Protein AF-0000000078653654 (afdb_homodimer)

Sequence (516 aa):
MSTTISSKPAVDALLERRSIRKFKSEAIDSDTVDALESAAQHAASSQFLNDWSVIRVTDPELKSKLARIGHQEYIATAPLLYVFILDEHRNAMIAQAKGVDVSPERFALRYGYRFSQAQNDAVLALHAMETAANSMGLGCVILGSILNDIPELIAALKLPEYTFPVLGLAIGKPDQEPASKPRMPRSMQFFDNAYPTDDTPIKGLKAFDEEVHQYYDLRNTSRPVDAFSDQIASIAEDESALDRGLCDAQAQGFDLSRMSTTISSKPAVDALLERRSIRKFKSEAIDSDTVDALESAAQHAASSQFLNDWSVIRVTDPELKSKLARIGHQEYIATAPLLYVFILDEHRNAMIAQAKGVDVSPERFALRYGYRFSQAQNDAVLALHAMETAANSMGLGCVILGSILNDIPELIAALKLPEYTFPVLGLAIGKPDQEPASKPRMPRSMQFFDNAYPTDDTPIKGLKAFDEEVHQYYDLRNTSRPVDAFSDQIASIAEDESALDRGLCDAQAQGFDLSR

Structure (mmCIF, N/CA/C/O backbone):
data_AF-0000000078653654-model_v1
#
loop_
_entity.id
_entity.type
_entity.pdbx_description
1 polymer 'Chromate reductase/NADPH-dependent FMN reductase/Oxygen-insensitive NADPH nitroreductase'
#
loop_
_atom_site.group_PDB
_atom_site.id
_atom_site.type_symbol
_atom_site.label_atom_id
_atom_site.label_alt_id
_atom_site.label_comp_id
_atom_site.label_asym_id
_atom_site.label_entity_id
_atom_site.label_seq_id
_atom_site.pdbx_PDB_ins_code
_atom_site.Cartn_x
_atom_site.Cartn_y
_atom_site.Cartn_z
_atom_site.occupancy
_atom_site.B_iso_or_equiv
_atom_site.auth_seq_id
_atom_site.auth_comp_id
_atom_site.auth_asym_id
_atom_site.auth_atom_id
_atom_site.pdbx_PDB_model_num
ATOM 1 N N . MET A 1 1 ? -3.105 -8.43 -31.984 1 30 1 MET A N 1
ATOM 2 C CA . MET A 1 1 ? -2.979 -6.98 -32.031 1 30 1 MET A CA 1
ATOM 3 C C . MET A 1 1 ? -2.955 -6.391 -30.625 1 30 1 MET A C 1
ATOM 5 O O . MET A 1 1 ? -3.852 -6.652 -29.828 1 30 1 MET A O 1
ATOM 9 N N . SER A 1 2 ? -1.917 -6.168 -29.906 1 43.44 2 SER A N 1
ATOM 10 C CA . SER A 1 2 ? -1.838 -5.797 -28.5 1 43.44 2 SER A CA 1
ATOM 11 C C . SER A 1 2 ? -2.818 -4.676 -28.172 1 43.44 2 SER A C 1
ATOM 13 O O . SER A 1 2 ? -2.695 -3.562 -28.672 1 43.44 2 SER A O 1
ATOM 15 N N . THR A 1 3 ? -4.09 -4.84 -28.25 1 50.31 3 THR A N 1
ATOM 16 C CA . THR A 1 3 ? -5.156 -3.848 -28.141 1 50.31 3 THR A CA 1
ATOM 17 C C . THR A 1 3 ? -4.844 -2.824 -27.062 1 50.31 3 THR A C 1
ATOM 19 O O . THR A 1 3 ? -4.652 -3.186 -25.891 1 50.31 3 THR A O 1
ATOM 22 N N . THR A 1 4 ? -4.176 -1.731 -27.453 1 66.5 4 THR A N 1
ATOM 23 C CA . THR A 1 4 ? -3.783 -0.588 -26.625 1 66.5 4 THR A CA 1
ATOM 24 C C . THR A 1 4 ? -4.98 -0.037 -25.859 1 66.5 4 THR A C 1
ATOM 26 O O . THR A 1 4 ? -6.008 0.297 -26.453 1 66.5 4 THR A O 1
ATOM 29 N N . ILE A 1 5 ? -5.156 -0.4 -24.578 1 86.19 5 ILE A N 1
ATOM 30 C CA . ILE A 1 5 ? -6.195 0.148 -23.719 1 86.19 5 ILE A CA 1
ATOM 31 C C . ILE A 1 5 ? -6.023 1.661 -23.594 1 86.19 5 ILE A C 1
ATOM 33 O O . ILE A 1 5 ? -4.926 2.148 -23.312 1 86.19 5 ILE A O 1
ATOM 37 N N . SER A 1 6 ? -7.043 2.379 -24.094 1 91.94 6 SER A N 1
ATOM 38 C CA . SER A 1 6 ? -7.008 3.828 -23.938 1 91.94 6 SER A CA 1
ATOM 39 C C . SER A 1 6 ? -7.09 4.234 -22.469 1 91.94 6 SER A C 1
ATOM 41 O O . SER A 1 6 ? -7.977 3.775 -21.734 1 91.94 6 SER A O 1
ATOM 43 N N . SER A 1 7 ? -6.141 5.027 -21.984 1 96.81 7 SER A N 1
ATOM 44 C CA . SER A 1 7 ? -6.129 5.531 -20.609 1 96.81 7 SER A CA 1
ATOM 45 C C . SER A 1 7 ? -5.574 6.949 -20.547 1 96.81 7 SER A C 1
ATOM 47 O O . SER A 1 7 ? -4.828 7.371 -21.438 1 96.81 7 SER A O 1
ATOM 49 N N . LYS A 1 8 ? -6 7.73 -19.594 1 96.94 8 LYS A N 1
ATOM 50 C CA . LYS A 1 8 ? -5.535 9.094 -19.344 1 96.94 8 LYS A CA 1
ATOM 51 C C . LYS A 1 8 ? -4.07 9.102 -18.906 1 96.94 8 LYS A C 1
ATOM 53 O O . LYS A 1 8 ? -3.555 8.094 -18.422 1 96.94 8 LYS A O 1
ATOM 58 N N . PRO A 1 9 ? -3.441 10.297 -19.188 1 98.25 9 PRO A N 1
ATOM 59 C CA . PRO A 1 9 ? -2.113 10.438 -18.578 1 98.25 9 PRO A CA 1
ATOM 60 C C . PRO A 1 9 ? -2.109 10.148 -17.078 1 98.25 9 PRO A C 1
ATOM 62 O O . PRO A 1 9 ? -3.037 10.547 -16.375 1 98.25 9 PRO A O 1
ATOM 65 N N . ALA A 1 10 ? -1.06 9.469 -16.609 1 98.56 10 ALA A N 1
ATOM 66 C CA . ALA A 1 10 ? -1.041 8.922 -15.258 1 98.56 10 ALA A CA 1
ATOM 67 C C . ALA A 1 10 ? -1.166 10.039 -14.219 1 98.56 10 ALA A C 1
ATOM 69 O O . ALA A 1 10 ? -1.92 9.906 -13.25 1 98.56 10 ALA A O 1
ATOM 70 N N . VAL A 1 11 ? -0.436 11.156 -14.367 1 98.56 11 VAL A N 1
ATOM 71 C CA . VAL A 1 11 ? -0.448 12.219 -13.367 1 98.56 11 VAL A CA 1
ATOM 72 C C . VAL A 1 11 ? -1.853 12.805 -13.258 1 98.56 11 VAL A C 1
ATOM 74 O O . VAL A 1 11 ? -2.346 13.047 -12.148 1 98.56 11 VAL A O 1
ATOM 77 N N . ASP A 1 12 ? -2.52 12.984 -14.391 1 98 12 ASP A N 1
ATOM 78 C CA . ASP A 1 12 ? -3.893 13.484 -14.375 1 98 12 ASP A CA 1
ATOM 79 C C . ASP A 1 12 ? -4.812 12.516 -13.625 1 98 12 ASP A C 1
ATOM 81 O O . ASP A 1 12 ? -5.625 12.938 -12.805 1 98 12 ASP A O 1
ATOM 85 N N . ALA A 1 13 ? -4.691 11.219 -13.961 1 98.25 13 ALA A N 1
ATOM 86 C CA . ALA A 1 13 ? -5.523 10.203 -13.312 1 98.25 13 ALA A CA 1
ATOM 87 C C . ALA A 1 13 ? -5.324 10.219 -11.797 1 98.25 13 ALA A C 1
ATOM 89 O O . ALA A 1 13 ? -6.289 10.109 -11.039 1 98.25 13 ALA A O 1
ATOM 90 N N . LEU A 1 14 ? -4.113 10.359 -11.297 1 98.5 14 LEU A N 1
ATOM 91 C CA . LEU A 1 14 ? -3.773 10.352 -9.875 1 98.5 14 LEU A CA 1
ATOM 92 C C . LEU A 1 14 ? -4.328 11.586 -9.18 1 98.5 14 LEU A C 1
ATOM 94 O O . LEU A 1 14 ? -4.812 11.5 -8.047 1 98.5 14 LEU A O 1
ATOM 98 N N . LEU A 1 15 ? -4.277 12.734 -9.836 1 97.75 15 LEU A N 1
ATOM 99 C CA . LEU A 1 15 ? -4.676 13.992 -9.203 1 97.75 15 LEU A CA 1
ATOM 100 C C . LEU A 1 15 ? -6.191 14.133 -9.195 1 97.75 15 LEU A C 1
ATOM 102 O O . LEU A 1 15 ? -6.75 14.805 -8.32 1 97.75 15 LEU A O 1
ATOM 106 N N . GLU A 1 16 ? -6.875 13.484 -10.094 1 96.81 16 GLU A N 1
ATOM 107 C CA . GLU A 1 16 ? -8.312 13.672 -10.258 1 96.81 16 GLU A CA 1
ATOM 108 C C . GLU A 1 16 ? -9.102 12.586 -9.531 1 96.81 16 GLU A C 1
ATOM 110 O O . GLU A 1 16 ? -10.328 12.68 -9.398 1 96.81 16 GLU A O 1
ATOM 115 N N . ARG A 1 17 ? -8.422 11.578 -9.062 1 96.38 17 ARG A N 1
ATOM 116 C CA . ARG A 1 17 ? -9.133 10.438 -8.484 1 96.38 17 ARG A CA 1
ATOM 117 C C . ARG A 1 17 ? -9.922 10.844 -7.25 1 96.38 17 ARG A C 1
ATOM 119 O O . ARG A 1 17 ? -9.492 11.727 -6.496 1 96.38 17 ARG A O 1
ATOM 126 N N . ARG A 1 18 ? -11.047 10.312 -7.07 1 96.44 18 ARG A N 1
ATOM 127 C CA . ARG A 1 18 ? -11.922 10.406 -5.906 1 96.44 18 ARG A CA 1
ATOM 128 C C . ARG A 1 18 ? -12.602 9.07 -5.625 1 96.44 18 ARG A C 1
ATOM 130 O O . ARG A 1 18 ? -12.734 8.234 -6.52 1 96.44 18 ARG A O 1
ATOM 137 N N . SER A 1 19 ? -13.008 8.891 -4.398 1 97.5 19 SER A N 1
ATOM 138 C CA . SER A 1 19 ? -13.766 7.68 -4.074 1 97.5 19 SER A CA 1
ATOM 139 C C . SER A 1 19 ? -15.172 7.738 -4.648 1 97.5 19 SER A C 1
ATOM 141 O O . SER A 1 19 ? -15.875 8.742 -4.496 1 97.5 19 SER A O 1
ATOM 143 N N . ILE A 1 20 ? -15.539 6.73 -5.414 1 98.06 20 ILE A N 1
ATOM 144 C CA . ILE A 1 20 ? -16.875 6.586 -5.996 1 98.06 20 ILE A CA 1
ATOM 145 C C . ILE A 1 20 ? -17.609 5.445 -5.309 1 98.06 20 ILE A C 1
ATOM 147 O O . ILE A 1 20 ? -17.141 4.305 -5.293 1 98.06 20 ILE A O 1
ATOM 151 N N . ARG A 1 21 ? -18.828 5.742 -4.77 1 97.5 21 ARG A N 1
ATOM 152 C CA . ARG A 1 21 ? -19.547 4.75 -3.979 1 97.5 21 ARG A CA 1
ATOM 153 C C . ARG A 1 21 ? -20.906 4.445 -4.586 1 97.5 21 ARG A C 1
ATOM 155 O O . ARG A 1 21 ? -21.766 3.84 -3.934 1 97.5 21 ARG A O 1
ATOM 162 N N . LYS A 1 22 ? -21.141 4.949 -5.719 1 97.88 22 LYS A N 1
ATOM 163 C CA . LYS A 1 22 ? -22.312 4.641 -6.52 1 97.88 22 LYS A CA 1
ATOM 164 C C . LYS A 1 22 ? -21.938 4.367 -7.973 1 97.88 22 LYS A C 1
ATOM 166 O O . LYS A 1 22 ? -21.297 5.199 -8.617 1 97.88 22 LYS A O 1
ATOM 171 N N . PHE A 1 23 ? -22.406 3.281 -8.523 1 98.12 23 PHE A N 1
ATOM 172 C CA . PHE A 1 23 ? -21.984 2.832 -9.844 1 98.12 23 PHE A CA 1
ATOM 173 C C . PHE A 1 23 ? -23.188 2.598 -10.75 1 98.12 23 PHE A C 1
ATOM 175 O O . PHE A 1 23 ? -24.266 2.221 -10.273 1 98.12 23 PHE A O 1
ATOM 182 N N . LYS A 1 24 ? -22.922 2.869 -12.016 1 98.12 24 LYS A N 1
ATOM 183 C CA . LYS A 1 24 ? -23.875 2.359 -13 1 98.12 24 LYS A CA 1
ATOM 184 C C . LYS A 1 24 ? -23.875 0.834 -13.031 1 98.12 24 LYS A C 1
ATOM 186 O O . LYS A 1 24 ? -22.891 0.202 -12.633 1 98.12 24 LYS A O 1
ATOM 191 N N . SER A 1 25 ? -24.938 0.243 -13.57 1 95.81 25 SER A N 1
ATOM 192 C CA . SER A 1 25 ? -25.094 -1.209 -13.562 1 95.81 25 SER A CA 1
ATOM 193 C C . SER A 1 25 ? -24.359 -1.846 -14.734 1 95.81 25 SER A C 1
ATOM 195 O O . SER A 1 25 ? -24.203 -3.066 -14.789 1 95.81 25 SER A O 1
ATOM 197 N N . GLU A 1 26 ? -23.828 -1.077 -15.602 1 96.44 26 GLU A N 1
ATOM 198 C CA . GLU A 1 26 ? -23.172 -1.567 -16.812 1 96.44 26 GLU A CA 1
ATOM 199 C C . GLU A 1 26 ? -21.969 -2.453 -16.453 1 96.44 26 GLU A C 1
ATOM 201 O O . GLU A 1 26 ? -21.156 -2.09 -15.609 1 96.44 26 GLU A O 1
ATOM 206 N N . ALA A 1 27 ? -21.938 -3.615 -17.109 1 96.62 27 ALA A N 1
ATOM 207 C CA . ALA A 1 27 ? -20.812 -4.531 -16.891 1 96.62 27 ALA A CA 1
ATOM 208 C C . ALA A 1 27 ? -19.516 -3.967 -17.469 1 96.62 27 ALA A C 1
ATOM 210 O O . ALA A 1 27 ? -19.547 -3.184 -18.422 1 96.62 27 ALA A O 1
ATOM 211 N N . ILE A 1 28 ? -18.469 -4.352 -16.891 1 98.06 28 ILE A N 1
ATOM 212 C CA . ILE A 1 28 ? -17.156 -3.98 -17.406 1 98.06 28 ILE A CA 1
ATOM 213 C C . ILE A 1 28 ? -16.672 -5.043 -18.406 1 98.06 28 ILE A C 1
ATOM 215 O O . ILE A 1 28 ? -16.719 -6.238 -18.109 1 98.06 28 ILE A O 1
ATOM 219 N N . ASP A 1 29 ? -16.188 -4.691 -19.516 1 97 29 ASP A N 1
ATOM 220 C CA . ASP A 1 29 ? -15.812 -5.633 -20.578 1 97 29 ASP A CA 1
ATOM 221 C C . ASP A 1 29 ? -14.531 -6.379 -20.219 1 97 29 ASP A C 1
ATOM 223 O O . ASP A 1 29 ? -13.734 -5.906 -19.406 1 97 29 ASP A O 1
ATOM 227 N N . SER A 1 30 ? -14.312 -7.48 -20.906 1 97.12 30 SER A N 1
ATOM 228 C CA . SER A 1 30 ? -13.234 -8.398 -20.562 1 97.12 30 SER A CA 1
ATOM 229 C C . SER A 1 30 ? -11.867 -7.77 -20.812 1 97.12 30 SER A C 1
ATOM 231 O O . SER A 1 30 ? -10.914 -8.023 -20.062 1 97.12 30 SER A O 1
ATOM 233 N N . ASP A 1 31 ? -11.727 -6.988 -21.844 1 97.5 31 ASP A N 1
ATOM 234 C CA . ASP A 1 31 ? -10.453 -6.34 -22.125 1 97.5 31 ASP A CA 1
ATOM 235 C C . ASP A 1 31 ? -10.055 -5.395 -21 1 97.5 31 ASP A C 1
ATOM 237 O O . ASP A 1 31 ? -8.883 -5.336 -20.625 1 97.5 31 ASP A O 1
ATOM 241 N N . THR A 1 32 ? -11.047 -4.633 -20.516 1 98.31 32 THR A N 1
ATOM 242 C CA . THR A 1 32 ? -10.812 -3.732 -19.406 1 98.31 32 THR A CA 1
ATOM 243 C C . THR A 1 32 ? -10.414 -4.516 -18.156 1 98.31 32 THR A C 1
ATOM 245 O O . THR A 1 32 ? -9.445 -4.164 -17.469 1 98.31 32 THR A O 1
ATOM 248 N N . VAL A 1 33 ? -11.086 -5.594 -17.891 1 98.5 33 VAL A N 1
ATOM 249 C CA . VAL A 1 33 ? -10.781 -6.43 -16.734 1 98.5 33 VAL A CA 1
ATOM 250 C C . VAL A 1 33 ? -9.352 -6.965 -16.844 1 98.5 33 VAL A C 1
ATOM 252 O O . VAL A 1 33 ? -8.594 -6.945 -15.875 1 98.5 33 VAL A O 1
ATOM 255 N N . ASP A 1 34 ? -9.008 -7.402 -18.016 1 98.12 34 ASP A N 1
ATOM 256 C CA . ASP A 1 34 ? -7.656 -7.914 -18.25 1 98.12 34 ASP A CA 1
ATOM 257 C C . ASP A 1 34 ? -6.605 -6.836 -17.984 1 98.12 34 ASP A C 1
ATOM 259 O O . ASP A 1 34 ? -5.57 -7.113 -17.375 1 98.12 34 ASP A O 1
ATOM 263 N N . ALA A 1 35 ? -6.859 -5.633 -18.422 1 98.31 35 ALA A N 1
ATOM 264 C CA . ALA A 1 35 ? -5.934 -4.527 -18.203 1 98.31 35 ALA A CA 1
ATOM 265 C C . ALA A 1 35 ? -5.793 -4.215 -16.719 1 98.31 35 ALA A C 1
ATOM 267 O O . ALA A 1 35 ? -4.688 -3.961 -16.234 1 98.31 35 ALA A O 1
ATOM 268 N N . LEU A 1 36 ? -6.914 -4.25 -16 1 98.81 36 LEU A N 1
ATOM 269 C CA . LEU A 1 36 ? -6.914 -3.99 -14.562 1 98.81 36 LEU A CA 1
ATOM 270 C C . LEU A 1 36 ? -6.066 -5.02 -13.828 1 98.81 36 LEU A C 1
ATOM 272 O O . LEU A 1 36 ? -5.211 -4.66 -13.016 1 98.81 36 LEU A O 1
ATOM 276 N N . GLU A 1 37 ? -6.305 -6.242 -14.109 1 98.81 37 GLU A N 1
ATOM 277 C CA . GLU A 1 37 ? -5.609 -7.316 -13.406 1 98.81 37 GLU A CA 1
ATOM 278 C C . GLU A 1 37 ? -4.133 -7.359 -13.797 1 98.81 37 GLU A C 1
ATOM 280 O O . GLU A 1 37 ? -3.273 -7.625 -12.953 1 98.81 37 GLU A O 1
ATOM 285 N N . SER A 1 38 ? -3.834 -7.074 -15.078 1 98.38 38 SER A N 1
ATOM 286 C CA . SER A 1 38 ? -2.443 -6.988 -15.516 1 98.38 38 SER A CA 1
ATOM 287 C C . SER A 1 38 ? -1.708 -5.859 -14.797 1 98.38 38 SER A C 1
ATOM 289 O O . SER A 1 38 ? -0.543 -6.012 -14.422 1 98.38 38 SER A O 1
ATOM 291 N N . ALA A 1 39 ? -2.365 -4.734 -14.609 1 98.69 39 ALA A N 1
ATOM 292 C CA . ALA A 1 39 ? -1.761 -3.623 -13.883 1 98.69 39 ALA A CA 1
ATOM 293 C C . ALA A 1 39 ? -1.378 -4.039 -12.461 1 98.69 39 ALA A C 1
ATOM 295 O O . ALA A 1 39 ? -0.271 -3.752 -12 1 98.69 39 ALA A O 1
ATOM 296 N N . ALA A 1 40 ? -2.242 -4.742 -11.781 1 98.88 40 ALA A N 1
ATOM 297 C CA . ALA A 1 40 ? -1.956 -5.234 -10.438 1 98.88 40 ALA A CA 1
ATOM 298 C C . ALA A 1 40 ? -0.737 -6.152 -10.438 1 98.88 40 ALA A C 1
ATOM 300 O O . ALA A 1 40 ? 0.145 -6.023 -9.586 1 98.88 40 ALA A O 1
ATOM 301 N N . GLN A 1 41 ? -0.621 -7.004 -11.414 1 98.5 41 GLN A N 1
ATOM 302 C CA . GLN A 1 41 ? 0.437 -8.008 -11.469 1 98.5 41 GLN A CA 1
ATOM 303 C C . GLN A 1 41 ? 1.79 -7.363 -11.758 1 98.5 41 GLN A C 1
ATOM 305 O O . GLN A 1 41 ? 2.836 -7.984 -11.547 1 98.5 41 GLN A O 1
ATOM 310 N N . HIS A 1 42 ? 1.789 -6.164 -12.25 1 98.31 42 HIS A N 1
ATOM 311 C CA . HIS A 1 42 ? 3.039 -5.52 -12.633 1 98.31 42 HIS A CA 1
ATOM 312 C C . HIS A 1 42 ? 3.564 -4.617 -11.523 1 98.31 42 HIS A C 1
ATOM 314 O O . HIS A 1 42 ? 4.633 -4.02 -11.656 1 98.31 42 HIS A O 1
ATOM 320 N N . ALA A 1 43 ? 2.801 -4.5 -10.391 1 98.56 43 ALA A N 1
ATOM 321 C CA . ALA A 1 43 ? 3.311 -3.756 -9.242 1 98.56 43 ALA A CA 1
ATOM 322 C C . ALA A 1 43 ? 4.562 -4.418 -8.672 1 98.56 43 ALA A C 1
ATOM 324 O O . ALA A 1 43 ? 4.793 -5.609 -8.883 1 98.56 43 ALA A O 1
ATOM 325 N N . ALA A 1 44 ? 5.391 -3.623 -8.047 1 98.06 44 ALA A N 1
ATOM 326 C CA . ALA A 1 44 ? 6.594 -4.156 -7.414 1 98.06 44 ALA A CA 1
ATOM 327 C C . ALA A 1 44 ? 6.242 -5.207 -6.367 1 98.06 44 ALA A C 1
ATOM 329 O O . ALA A 1 44 ? 5.18 -5.145 -5.746 1 98.06 44 ALA A O 1
ATOM 330 N N . SER A 1 45 ? 7.066 -6.148 -6.262 1 97 45 SER A N 1
ATOM 331 C CA . SER A 1 45 ? 6.965 -7.191 -5.242 1 97 45 SER A CA 1
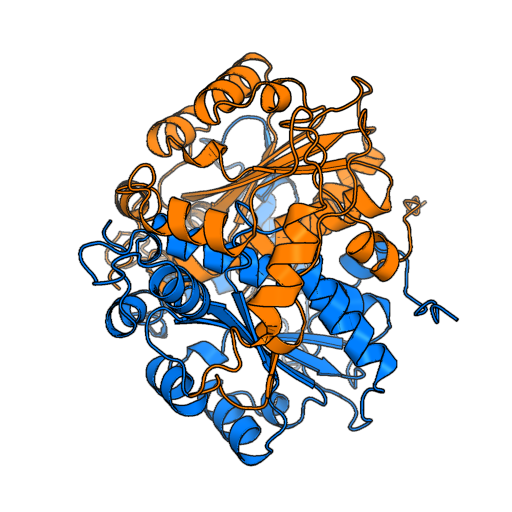ATOM 332 C C . SER A 1 45 ? 8.273 -7.34 -4.473 1 97 45 SER A C 1
ATOM 334 O O . SER A 1 45 ? 9.352 -7.375 -5.066 1 97 45 SER A O 1
ATOM 336 N N . SER A 1 46 ? 8.148 -7.348 -3.184 1 97.56 46 SER A N 1
ATOM 337 C CA . SER A 1 46 ? 9.32 -7.543 -2.342 1 97.56 46 SER A CA 1
ATOM 338 C C . SER A 1 46 ? 10 -8.875 -2.641 1 97.56 46 SER A C 1
ATOM 340 O O . SER A 1 46 ? 9.359 -9.93 -2.582 1 97.56 46 SER A O 1
ATOM 342 N N . GLN A 1 47 ? 11.305 -8.797 -3.053 1 96.06 47 GLN A N 1
ATOM 343 C CA . GLN A 1 47 ? 12.172 -9.953 -3.279 1 96.06 47 GLN A CA 1
ATOM 344 C C . GLN A 1 47 ? 11.539 -10.922 -4.281 1 96.06 47 GLN A C 1
ATOM 346 O O . GLN A 1 47 ? 11.78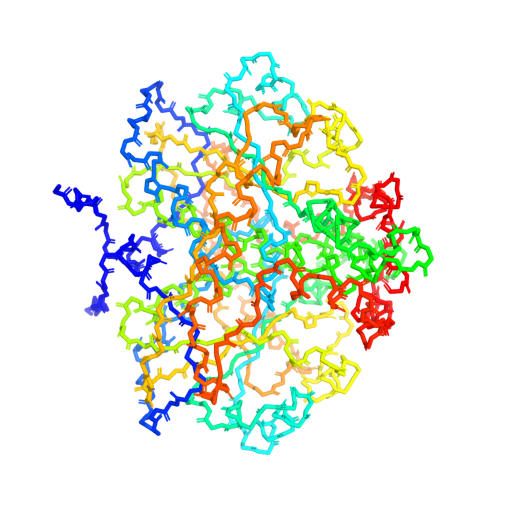9 -12.125 -4.223 1 96.06 47 GLN A O 1
ATOM 351 N N . PHE A 1 48 ? 10.609 -10.383 -5.074 1 97.12 48 PHE A N 1
ATOM 352 C CA . PHE A 1 48 ? 9.977 -11.164 -6.129 1 97.12 48 PHE A CA 1
ATOM 353 C C . PHE A 1 48 ? 9.203 -12.336 -5.539 1 97.12 48 PHE A C 1
ATOM 355 O O . PHE A 1 48 ? 9.016 -13.359 -6.207 1 97.12 48 PHE A O 1
ATOM 362 N N . LEU A 1 49 ? 8.688 -12.156 -4.332 1 98.12 49 LEU A N 1
ATOM 363 C CA . LEU A 1 49 ? 8 -13.242 -3.629 1 98.12 49 LEU A CA 1
ATOM 364 C C . LEU A 1 49 ? 6.602 -13.461 -4.191 1 98.12 49 LEU A C 1
ATOM 366 O O . LEU A 1 49 ? 5.98 -14.492 -3.936 1 98.12 49 LEU A O 1
ATOM 370 N N . ASN A 1 50 ? 6.133 -12.445 -4.934 1 98.38 50 ASN A N 1
ATOM 371 C CA . ASN A 1 50 ? 4.754 -12.539 -5.406 1 98.38 50 ASN A CA 1
ATOM 372 C C . ASN A 1 50 ? 3.814 -13.008 -4.297 1 98.38 50 ASN A C 1
ATOM 374 O O . ASN A 1 50 ? 3.01 -13.914 -4.504 1 98.38 50 ASN A O 1
ATOM 378 N N . ASP A 1 51 ? 3.836 -12.359 -3.129 1 98.81 51 ASP A N 1
ATOM 379 C CA . ASP A 1 51 ? 3.252 -12.844 -1.882 1 98.81 51 ASP A CA 1
ATOM 380 C C . ASP A 1 51 ? 1.882 -12.219 -1.635 1 98.81 51 ASP A C 1
ATOM 382 O O . ASP A 1 51 ? 1.552 -11.867 -0.501 1 98.81 51 ASP A O 1
ATOM 386 N N . TRP A 1 52 ? 1.104 -12.023 -2.611 1 98.88 52 TRP A N 1
ATOM 387 C CA . TRP A 1 52 ? -0.278 -11.57 -2.535 1 98.88 52 TRP A CA 1
ATOM 388 C C . TRP A 1 52 ? -1.15 -12.297 -3.551 1 98.88 52 TRP A C 1
ATOM 390 O O . TRP A 1 52 ? -0.644 -12.844 -4.531 1 98.88 52 TRP A O 1
ATOM 400 N N . SER A 1 53 ? -2.418 -12.375 -3.322 1 98.94 53 SER A N 1
ATOM 401 C CA . SER A 1 53 ? -3.453 -12.852 -4.23 1 98.94 53 SER A CA 1
ATOM 402 C C . SER A 1 53 ? -4.711 -12 -4.141 1 98.94 53 SER A C 1
ATOM 404 O O . SER A 1 53 ? -4.812 -11.117 -3.279 1 98.94 53 SER A O 1
ATOM 406 N N . VAL A 1 54 ? -5.594 -12.25 -5.059 1 98.88 54 VAL A N 1
ATOM 407 C CA . VAL A 1 54 ? -6.844 -11.5 -5.098 1 98.88 54 VAL A CA 1
ATOM 408 C C . VAL A 1 54 ? -8.016 -12.453 -5.293 1 98.88 54 VAL A C 1
ATOM 410 O O . VAL A 1 54 ? -7.926 -13.406 -6.074 1 98.88 54 VAL A O 1
ATOM 413 N N . ILE A 1 55 ? -9.039 -12.227 -4.562 1 98.94 55 ILE A N 1
ATOM 414 C CA . ILE A 1 55 ? -10.312 -12.898 -4.801 1 98.94 55 ILE A CA 1
ATOM 415 C C . ILE A 1 55 ? -11.266 -11.953 -5.523 1 98.94 55 ILE A C 1
ATOM 417 O O . ILE A 1 55 ? -11.617 -10.891 -5 1 98.94 55 ILE A O 1
ATOM 421 N N . ARG A 1 56 ? -11.625 -12.297 -6.738 1 98.88 56 ARG A N 1
ATOM 422 C CA . ARG A 1 56 ? -12.703 -11.602 -7.441 1 98.88 56 ARG A CA 1
ATOM 423 C C . ARG A 1 56 ? -14.062 -12.141 -7.027 1 98.88 56 ARG A C 1
ATOM 425 O O . ARG A 1 56 ? -14.32 -13.344 -7.141 1 98.88 56 ARG A O 1
ATOM 432 N N . VAL A 1 57 ? -14.914 -11.258 -6.551 1 98.88 57 VAL A N 1
ATOM 433 C CA . VAL A 1 57 ? -16.219 -11.672 -6.043 1 98.88 57 VAL A CA 1
ATOM 434 C C . VAL A 1 57 ? -17.297 -11.398 -7.09 1 98.88 57 VAL A C 1
ATOM 436 O O . VAL A 1 57 ? -17.562 -10.242 -7.426 1 98.88 57 VAL A O 1
ATOM 439 N N . THR A 1 58 ? -17.922 -12.43 -7.574 1 98.12 58 THR A N 1
ATOM 440 C CA . THR A 1 58 ? -18.938 -12.305 -8.617 1 98.12 58 THR A CA 1
ATOM 441 C C . THR A 1 58 ? -20.266 -12.859 -8.133 1 98.12 58 THR A C 1
ATOM 443 O O . THR A 1 58 ? -21.312 -12.547 -8.695 1 98.12 58 THR A O 1
ATOM 446 N N . ASP A 1 59 ? -20.234 -13.734 -7.102 1 98.5 59 ASP A N 1
ATOM 447 C CA . ASP A 1 59 ? -21.438 -14.352 -6.559 1 98.5 59 ASP A CA 1
ATOM 448 C C . ASP A 1 59 ? -22.297 -13.32 -5.809 1 98.5 59 ASP A C 1
ATOM 450 O O . ASP A 1 59 ? -21.828 -12.695 -4.859 1 98.5 59 ASP A O 1
ATOM 454 N N . PRO A 1 60 ? -23.578 -13.156 -6.211 1 98 60 PRO A N 1
ATOM 455 C CA . PRO A 1 60 ? -24.422 -12.117 -5.598 1 98 60 PRO A CA 1
ATOM 456 C C . PRO A 1 60 ? -24.609 -12.328 -4.094 1 98 60 PRO A C 1
ATOM 458 O O . PRO A 1 60 ? -24.688 -11.359 -3.338 1 98 60 PRO A O 1
ATOM 461 N N . GLU A 1 61 ? -24.703 -13.539 -3.654 1 98.5 61 GLU A N 1
ATOM 462 C CA . GLU A 1 61 ? -24.859 -13.797 -2.227 1 98.5 61 GLU A CA 1
ATOM 463 C C . GLU A 1 61 ? -23.609 -13.406 -1.448 1 98.5 61 GLU A C 1
ATOM 465 O O . GLU A 1 61 ? -23.703 -12.867 -0.346 1 98.5 61 GLU A O 1
ATOM 470 N N . LEU A 1 62 ? -22.484 -13.758 -1.998 1 98.88 62 LEU A N 1
ATOM 471 C CA . LEU A 1 62 ? -21.219 -13.383 -1.365 1 98.88 62 LEU A CA 1
ATOM 472 C C . LEU A 1 62 ? -21.062 -11.867 -1.349 1 98.88 62 LEU A C 1
ATOM 474 O O . LEU A 1 62 ? -20.594 -11.297 -0.356 1 98.88 62 LEU A O 1
ATOM 478 N N . LYS A 1 63 ? -21.406 -11.18 -2.463 1 98.75 63 LYS A N 1
ATOM 479 C CA . LYS A 1 63 ? -21.375 -9.719 -2.49 1 98.75 63 LYS A CA 1
ATOM 480 C C . LYS A 1 63 ? -22.234 -9.133 -1.385 1 98.75 63 LYS A C 1
ATOM 482 O O . LYS A 1 63 ? -21.828 -8.18 -0.708 1 98.75 63 LYS A O 1
ATOM 487 N N . SER A 1 64 ? -23.406 -9.656 -1.224 1 98.69 64 SER A N 1
ATOM 488 C CA . SER A 1 64 ? -24.328 -9.203 -0.179 1 98.69 64 SER A CA 1
ATOM 489 C C . SER A 1 64 ? -23.734 -9.422 1.208 1 98.69 64 SER A C 1
ATOM 491 O O . SER A 1 64 ? -23.891 -8.578 2.096 1 98.69 64 SER A O 1
ATOM 493 N N . LYS A 1 65 ? -23.141 -10.57 1.408 1 98.75 65 LYS A N 1
ATOM 494 C CA . LYS A 1 65 ? -22.469 -10.852 2.68 1 98.75 65 LYS A CA 1
ATOM 495 C C . LYS A 1 65 ? -21.375 -9.828 2.967 1 98.75 65 LYS A C 1
ATOM 497 O O . LYS A 1 65 ? -21.25 -9.336 4.09 1 98.75 65 LYS A O 1
ATOM 502 N N . LEU A 1 66 ? -20.562 -9.508 1.961 1 98.88 66 LEU A N 1
ATOM 503 C CA . LEU A 1 66 ? -19.5 -8.523 2.137 1 98.88 66 LEU A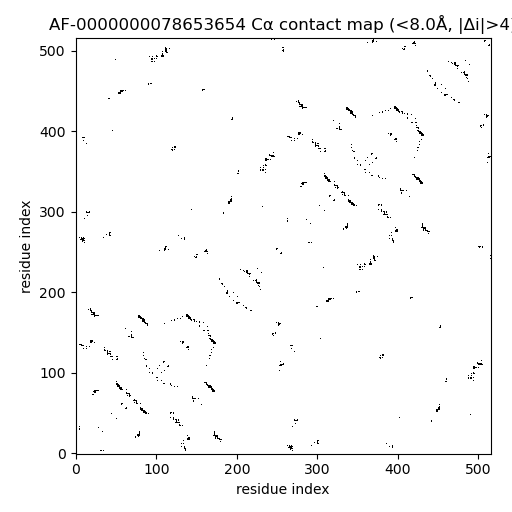 CA 1
ATOM 504 C C . LEU A 1 66 ? -20.094 -7.145 2.434 1 98.88 66 LEU A C 1
ATOM 506 O O . LEU A 1 66 ? -19.516 -6.383 3.219 1 98.88 66 LEU A O 1
ATOM 510 N N . ALA A 1 67 ? -21.188 -6.812 1.772 1 98.81 67 ALA A N 1
ATOM 511 C CA . ALA A 1 67 ? -21.875 -5.551 2.051 1 98.81 67 ALA A CA 1
ATOM 512 C C . ALA A 1 67 ? -22.328 -5.484 3.504 1 98.81 67 ALA A C 1
ATOM 514 O O . ALA A 1 67 ? -22.234 -4.434 4.145 1 98.81 67 ALA A O 1
ATOM 515 N N . ARG A 1 68 ? -22.812 -6.613 4.023 1 98.62 68 ARG A N 1
ATOM 516 C CA . ARG A 1 68 ? -23.25 -6.68 5.418 1 98.62 68 ARG A CA 1
ATOM 517 C C . ARG A 1 68 ? -22.062 -6.539 6.363 1 98.62 68 ARG A C 1
ATOM 519 O O . ARG A 1 68 ? -22.125 -5.785 7.336 1 98.62 68 ARG A O 1
ATOM 526 N N . ILE A 1 69 ? -21 -7.223 6.082 1 98.06 69 ILE A N 1
ATOM 527 C CA . ILE A 1 69 ? -19.781 -7.121 6.895 1 98.06 69 ILE A CA 1
ATOM 528 C C . ILE A 1 69 ? -19.297 -5.676 6.918 1 98.06 69 ILE A C 1
ATOM 530 O O . ILE A 1 69 ? -18.953 -5.148 7.98 1 98.06 69 ILE A O 1
ATOM 534 N N . GLY A 1 70 ? -19.312 -5.027 5.777 1 97.38 70 GLY A N 1
ATOM 535 C CA . GLY A 1 70 ? -18.797 -3.676 5.645 1 97.38 70 GLY A CA 1
ATOM 536 C C . GLY A 1 70 ? -19.781 -2.613 6.09 1 97.38 70 GLY A C 1
ATOM 537 O O . GLY A 1 70 ? -19.438 -1.44 6.219 1 97.38 70 GLY A O 1
ATOM 538 N N . HIS A 1 71 ? -21.031 -2.986 6.273 1 96.94 71 HIS A N 1
ATOM 539 C CA . HIS A 1 71 ? -22.109 -2.072 6.59 1 96.94 71 HIS A CA 1
ATOM 540 C C . HIS A 1 71 ? -22.266 -1.004 5.512 1 96.94 71 HIS A C 1
ATOM 542 O O . HIS A 1 71 ? -22.5 0.167 5.82 1 96.94 71 HIS A O 1
ATOM 548 N N . GLN A 1 72 ? -22.031 -1.354 4.242 1 96.25 72 GLN A N 1
ATOM 549 C CA . GLN A 1 72 ? -22.141 -0.477 3.08 1 96.25 72 GLN A CA 1
ATOM 550 C C . GLN A 1 72 ? -22.812 -1.188 1.917 1 96.25 72 GLN A C 1
ATOM 552 O O . GLN A 1 72 ? -22.188 -1.981 1.211 1 96.25 72 GLN A O 1
ATOM 557 N N . GLU A 1 73 ? -23.969 -0.81 1.551 1 94.75 73 GLU A N 1
ATOM 558 C CA . GLU A 1 73 ? -24.828 -1.51 0.601 1 94.75 73 GLU A CA 1
ATOM 559 C C . GLU A 1 73 ? -24.234 -1.469 -0.808 1 94.75 73 GLU A C 1
ATOM 561 O O . GLU A 1 73 ? -24.391 -2.418 -1.578 1 94.75 73 GLU A O 1
ATOM 566 N N . TYR A 1 74 ? -23.547 -0.424 -1.149 1 94.12 74 TYR A N 1
ATOM 567 C CA . TYR A 1 74 ? -23.062 -0.252 -2.516 1 94.12 74 TYR A CA 1
ATOM 568 C C . TYR A 1 74 ? -22.016 -1.299 -2.857 1 94.12 74 TYR A C 1
ATOM 570 O O . TYR A 1 74 ? -21.719 -1.528 -4.031 1 94.12 74 TYR A O 1
ATOM 578 N N . ILE A 1 75 ? -21.422 -1.948 -1.837 1 98.12 75 ILE A N 1
ATOM 579 C CA . ILE A 1 75 ? -20.453 -3.021 -2.061 1 98.12 75 ILE A CA 1
ATOM 580 C C . ILE A 1 75 ? -21.109 -4.145 -2.861 1 98.12 75 ILE A C 1
ATOM 582 O O . ILE A 1 75 ? -20.5 -4.703 -3.775 1 98.12 75 ILE A O 1
ATOM 586 N N . ALA A 1 76 ? -22.375 -4.387 -2.613 1 97.94 76 ALA A N 1
ATOM 587 C CA . ALA A 1 76 ? -23.062 -5.512 -3.23 1 97.94 76 ALA A CA 1
ATOM 588 C C . ALA A 1 76 ? -23.391 -5.215 -4.691 1 97.94 76 ALA A C 1
ATOM 590 O O . ALA A 1 76 ? -23.578 -6.137 -5.492 1 97.94 76 ALA A O 1
ATOM 591 N N . THR A 1 77 ? -23.422 -3.939 -5.086 1 96.69 77 THR A N 1
ATOM 592 C CA . THR A 1 77 ? -23.906 -3.596 -6.426 1 96.69 77 THR A CA 1
ATOM 593 C C . THR A 1 77 ? -22.734 -3.209 -7.328 1 96.69 77 THR A C 1
ATOM 595 O O . THR A 1 77 ? -22.922 -2.918 -8.508 1 96.69 77 THR A O 1
ATOM 598 N N . ALA A 1 78 ? -21.547 -3.217 -6.816 1 97.88 78 ALA A N 1
ATOM 599 C CA . ALA A 1 78 ? -20.391 -2.871 -7.629 1 97.88 78 ALA A CA 1
ATOM 600 C C . ALA A 1 78 ? -20.203 -3.863 -8.773 1 97.88 78 ALA A C 1
ATOM 602 O O . ALA A 1 78 ? -20.219 -5.078 -8.562 1 97.88 78 ALA A O 1
ATOM 603 N N . PRO A 1 79 ? -19.969 -3.424 -10.016 1 98.62 79 PRO A N 1
ATOM 604 C CA . PRO A 1 79 ? -19.766 -4.324 -11.156 1 98.62 79 PRO A CA 1
ATOM 605 C C . PRO A 1 79 ? -18.547 -5.227 -10.984 1 98.62 79 PRO A C 1
ATOM 607 O O . PRO A 1 79 ? -18.578 -6.398 -11.367 1 98.62 79 PRO A O 1
ATOM 610 N N . LEU A 1 80 ? -17.469 -4.707 -10.508 1 98.88 80 LEU A N 1
ATOM 611 C CA . LEU A 1 80 ? -16.297 -5.488 -10.109 1 98.88 80 LEU A CA 1
ATOM 612 C C . LEU A 1 80 ? -16.031 -5.328 -8.617 1 98.88 80 LEU A C 1
ATOM 614 O O . LEU A 1 80 ? -16.156 -4.23 -8.07 1 98.88 80 LEU A O 1
ATOM 618 N N . LEU A 1 81 ? -15.734 -6.41 -7.949 1 98.94 81 LEU A N 1
ATOM 619 C CA . LEU A 1 81 ? -15.391 -6.445 -6.531 1 98.94 81 LEU A CA 1
ATOM 620 C C . LEU A 1 81 ? -14.234 -7.402 -6.277 1 98.94 81 LEU A C 1
ATOM 622 O O . LEU A 1 81 ? -14.32 -8.586 -6.598 1 98.94 81 LEU A O 1
ATOM 626 N N . TYR A 1 82 ? -13.18 -6.855 -5.785 1 98.94 82 TYR A N 1
ATOM 627 C CA . TYR A 1 82 ? -11.961 -7.613 -5.504 1 98.94 82 TYR A CA 1
ATOM 628 C C . TYR A 1 82 ? -11.594 -7.535 -4.027 1 98.94 82 TYR A C 1
ATOM 630 O O . TYR A 1 82 ? -11.781 -6.492 -3.393 1 98.94 82 TYR A O 1
ATOM 638 N N . VAL A 1 83 ? -11.117 -8.578 -3.443 1 99 83 VAL A N 1
ATOM 639 C CA . VAL A 1 83 ? -10.492 -8.586 -2.129 1 99 83 VAL A CA 1
ATOM 640 C C . VAL A 1 83 ? -9.023 -9 -2.26 1 99 83 VAL A C 1
ATOM 642 O O . VAL A 1 83 ? -8.727 -10.125 -2.668 1 99 83 VAL A O 1
ATOM 645 N N . PHE A 1 84 ? -8.133 -8.102 -1.973 1 99 84 PHE A N 1
ATOM 646 C CA . PHE A 1 84 ? -6.699 -8.359 -1.974 1 99 84 PHE A CA 1
ATOM 647 C C . PHE A 1 84 ? -6.266 -9 -0.658 1 99 84 PHE A C 1
ATOM 649 O O . PHE A 1 84 ? -6.672 -8.547 0.417 1 99 84 PHE A O 1
ATOM 656 N N . ILE A 1 85 ? -5.418 -10 -0.701 1 98.88 85 ILE A N 1
ATOM 657 C CA . ILE A 1 85 ? -4.961 -10.719 0.484 1 98.88 85 ILE A CA 1
ATOM 658 C C . ILE A 1 85 ? -3.443 -10.883 0.43 1 98.88 85 ILE A C 1
ATOM 660 O O . ILE A 1 85 ? -2.865 -11.016 -0.651 1 98.88 85 ILE A O 1
ATOM 664 N N . LEU A 1 86 ? -2.773 -10.734 1.532 1 98.81 86 LEU A N 1
ATOM 665 C CA . LEU A 1 86 ? -1.415 -11.266 1.577 1 98.81 86 LEU A CA 1
ATOM 666 C C . LEU A 1 86 ? -1.426 -12.789 1.55 1 98.81 86 LEU A C 1
ATOM 668 O O . LEU A 1 86 ? -2.301 -13.422 2.15 1 98.81 86 LEU A O 1
ATOM 672 N N . ASP A 1 87 ? -0.518 -13.422 0.845 1 98.88 87 ASP A N 1
ATOM 673 C CA . ASP A 1 87 ? -0.617 -14.844 0.549 1 98.88 87 ASP A CA 1
ATOM 674 C C . ASP A 1 87 ? 0.743 -15.531 0.675 1 98.88 87 ASP A C 1
ATOM 676 O O . ASP A 1 87 ? 1.447 -15.711 -0.321 1 98.88 87 ASP A O 1
ATOM 680 N N . GLU A 1 88 ? 1.011 -15.945 1.853 1 98.75 88 GLU A N 1
ATOM 681 C CA . GLU A 1 88 ? 2.186 -16.781 2.07 1 98.75 88 GLU A CA 1
ATOM 682 C C . GLU A 1 88 ? 1.823 -18.266 2.014 1 98.75 88 GLU A C 1
ATOM 684 O O . GLU A 1 88 ? 2.699 -19.125 2.105 1 98.75 88 GLU A O 1
ATOM 689 N N . HIS A 1 89 ? 0.51 -18.516 1.881 1 98.81 89 HIS A N 1
ATOM 690 C CA . HIS A 1 89 ? 0.073 -19.891 1.73 1 98.81 89 HIS A CA 1
ATOM 691 C C . HIS A 1 89 ? 0.611 -20.5 0.441 1 98.81 89 HIS A C 1
ATOM 693 O O . HIS A 1 89 ? 1.125 -21.625 0.448 1 98.81 89 HIS A O 1
ATOM 699 N N . ARG A 1 90 ? 0.454 -19.781 -0.69 1 98.88 90 ARG A N 1
ATOM 700 C CA . ARG A 1 90 ? 1.003 -20.25 -1.955 1 98.88 90 ARG A CA 1
ATOM 701 C C . ARG A 1 90 ? 2.498 -20.531 -1.835 1 98.88 90 ARG A C 1
ATOM 703 O O . ARG A 1 90 ? 2.988 -21.547 -2.318 1 98.88 90 ARG A O 1
ATOM 710 N N . ASN A 1 91 ? 3.232 -19.625 -1.165 1 98.81 91 ASN A N 1
ATOM 711 C CA . ASN A 1 91 ? 4.672 -19.797 -1.004 1 98.81 91 ASN A CA 1
ATOM 712 C C . ASN A 1 91 ? 4.992 -20.984 -0.087 1 98.81 91 ASN A C 1
ATOM 714 O O . ASN A 1 91 ? 6 -21.672 -0.278 1 98.81 91 ASN A O 1
ATOM 718 N N . ALA A 1 92 ? 4.109 -21.219 0.914 1 98.69 92 ALA A N 1
ATOM 719 C CA . ALA A 1 92 ? 4.25 -22.438 1.723 1 98.69 92 ALA A CA 1
ATOM 720 C C . ALA A 1 92 ? 4.086 -23.688 0.869 1 98.69 92 ALA A C 1
ATOM 722 O O . ALA A 1 92 ? 4.863 -24.641 0.995 1 98.69 92 ALA A O 1
ATOM 723 N N . MET A 1 93 ? 3.066 -23.719 -0.006 1 98.69 93 MET A N 1
ATOM 724 C CA . MET A 1 93 ? 2.846 -24.844 -0.907 1 98.69 93 MET A CA 1
ATOM 725 C C . MET A 1 93 ? 4.062 -25.078 -1.796 1 98.69 93 MET A C 1
ATOM 727 O O . MET A 1 93 ? 4.492 -26.219 -1.979 1 98.69 93 MET A O 1
ATOM 731 N N . ILE A 1 94 ? 4.582 -24 -2.322 1 98.81 94 ILE A N 1
ATOM 732 C CA . ILE A 1 94 ? 5.727 -24.078 -3.225 1 98.81 94 ILE A CA 1
ATOM 733 C C . ILE A 1 94 ? 6.941 -24.609 -2.469 1 98.81 94 ILE A C 1
ATOM 735 O O . ILE A 1 94 ? 7.629 -25.516 -2.947 1 98.81 94 ILE A O 1
ATOM 739 N N . ALA A 1 95 ? 7.207 -24.047 -1.291 1 98.62 95 ALA A N 1
ATOM 740 C CA . ALA A 1 95 ? 8.328 -24.5 -0.467 1 98.62 95 ALA A CA 1
ATOM 741 C C . ALA A 1 95 ? 8.203 -25.969 -0.119 1 98.62 95 ALA A C 1
ATOM 743 O O . ALA A 1 95 ? 9.172 -26.734 -0.209 1 98.62 95 ALA A O 1
ATOM 744 N N . GLN A 1 96 ? 7.027 -26.375 0.267 1 98 96 GLN A N 1
ATOM 745 C CA . GLN A 1 96 ? 6.777 -27.766 0.608 1 98 96 GLN A CA 1
ATOM 746 C C . GLN A 1 96 ? 7.047 -28.672 -0.584 1 98 96 GLN A C 1
ATOM 748 O O . GLN A 1 96 ? 7.637 -29.75 -0.431 1 98 96 GLN A O 1
ATOM 753 N N . ALA A 1 97 ? 6.621 -28.281 -1.731 1 97.5 97 ALA A N 1
ATOM 754 C CA . ALA A 1 97 ? 6.84 -29.062 -2.951 1 97.5 97 ALA A CA 1
ATOM 755 C C . ALA A 1 97 ? 8.328 -29.219 -3.244 1 97.5 97 ALA A C 1
ATOM 757 O O . ALA A 1 97 ? 8.742 -30.188 -3.887 1 97.5 97 ALA A O 1
ATOM 758 N N . LYS A 1 98 ? 9.148 -28.312 -2.754 1 97.88 98 LYS A N 1
ATOM 759 C CA . LYS A 1 98 ? 10.594 -28.312 -2.945 1 97.88 98 LYS A CA 1
ATOM 760 C C . LYS A 1 98 ? 11.289 -29.047 -1.801 1 97.88 98 LYS A C 1
ATOM 762 O O . LYS A 1 98 ? 12.523 -29.078 -1.737 1 97.88 98 LYS A O 1
ATOM 767 N N . GLY A 1 99 ? 10.539 -29.531 -0.836 1 97.5 99 GLY A N 1
ATOM 768 C CA . GLY A 1 99 ? 11.094 -30.328 0.237 1 97.5 99 GLY A CA 1
ATOM 769 C C . GLY A 1 99 ? 11.414 -29.531 1.484 1 97.5 99 GLY A C 1
ATOM 770 O O . GLY A 1 99 ? 12.07 -30.031 2.396 1 97.5 99 GLY A O 1
ATOM 771 N N . VAL A 1 100 ? 10.984 -28.297 1.506 1 97.5 100 VAL A N 1
ATOM 772 C CA . VAL A 1 100 ? 11.227 -27.453 2.668 1 97.5 100 VAL A CA 1
ATOM 773 C C . VAL A 1 100 ? 10.18 -27.75 3.744 1 97.5 100 VAL A C 1
ATOM 775 O O . VAL A 1 100 ? 9 -27.938 3.439 1 97.5 100 VAL A O 1
ATOM 778 N N . ASP A 1 101 ? 10.617 -27.766 5 1 96.44 101 ASP A N 1
ATOM 779 C CA . ASP A 1 101 ? 9.719 -27.906 6.145 1 96.44 101 ASP A CA 1
ATOM 780 C C . ASP A 1 101 ? 8.984 -26.594 6.426 1 96.44 101 ASP A C 1
ATOM 782 O O . ASP A 1 101 ? 9.602 -25.594 6.809 1 96.44 101 ASP A O 1
ATOM 786 N N . VAL A 1 102 ? 7.684 -26.594 6.27 1 95.94 102 VAL A N 1
ATOM 787 C CA . VAL A 1 102 ? 6.914 -25.359 6.434 1 95.94 102 VAL A CA 1
ATOM 788 C C . VAL A 1 102 ? 6.102 -25.438 7.727 1 95.94 102 VAL A C 1
ATOM 790 O O . VAL A 1 102 ? 5.059 -24.781 7.848 1 95.94 102 VAL A O 1
ATOM 793 N N . SER A 1 103 ? 6.539 -26.266 8.641 1 94.94 103 SER A N 1
ATOM 794 C CA . SER A 1 103 ? 5.941 -26.25 9.977 1 94.94 103 SER A CA 1
ATOM 795 C C . SER A 1 103 ? 6.117 -24.906 10.648 1 94.94 103 SER A C 1
ATOM 797 O O . SER A 1 103 ? 7.008 -24.125 10.281 1 94.94 103 SER A O 1
ATOM 799 N N . PRO A 1 104 ? 5.238 -24.578 11.562 1 92.56 104 PRO A N 1
ATOM 800 C CA . PRO A 1 104 ? 5.234 -23.25 12.156 1 92.56 104 PRO A CA 1
ATOM 801 C C . PRO A 1 104 ? 6.594 -22.844 12.719 1 92.56 104 PRO A C 1
ATOM 803 O O . PRO A 1 104 ? 6.977 -21.672 12.656 1 92.56 104 PRO A O 1
ATOM 806 N N . GLU A 1 105 ? 7.336 -23.734 13.18 1 90 105 GLU A N 1
ATOM 807 C CA . GLU A 1 105 ? 8.617 -23.406 13.812 1 90 105 GLU A CA 1
ATOM 808 C C . GLU A 1 105 ? 9.703 -23.188 12.766 1 90 105 GLU A C 1
ATOM 810 O O . GLU A 1 105 ? 10.758 -22.641 13.07 1 90 105 GLU A O 1
ATOM 815 N N . ARG A 1 106 ? 9.453 -23.594 11.516 1 93.62 106 ARG A N 1
ATOM 816 C CA . ARG A 1 106 ? 10.516 -23.594 10.516 1 93.62 106 ARG A CA 1
ATOM 817 C C . ARG A 1 106 ? 10.18 -22.656 9.359 1 93.62 106 ARG A C 1
ATOM 819 O O . ARG A 1 106 ? 11.07 -22.219 8.633 1 93.62 106 ARG A O 1
ATOM 826 N N . PHE A 1 107 ? 8.93 -22.359 9.141 1 96.69 107 PHE A N 1
ATOM 827 C CA . PHE A 1 107 ? 8.484 -21.547 8.016 1 96.69 107 PHE A CA 1
ATOM 828 C C . PHE A 1 107 ? 8.766 -20.062 8.273 1 96.69 107 PHE A C 1
ATOM 830 O O . PHE A 1 107 ? 7.965 -19.391 8.914 1 96.69 107 PHE A O 1
ATOM 837 N N . ALA A 1 108 ? 9.766 -19.5 7.656 1 96.31 108 ALA A N 1
ATOM 838 C CA . ALA A 1 108 ? 10.281 -18.172 7.969 1 96.31 108 ALA A CA 1
ATOM 839 C C . ALA A 1 108 ? 9.352 -17.078 7.445 1 96.31 108 ALA A C 1
ATOM 841 O O . ALA A 1 108 ? 9.43 -15.93 7.883 1 96.31 108 ALA A O 1
ATOM 842 N N . LEU A 1 109 ? 8.461 -17.406 6.52 1 97.25 109 LEU A N 1
ATOM 843 C CA . LEU A 1 109 ? 7.617 -16.406 5.875 1 97.25 109 LEU A CA 1
ATOM 844 C C . LEU A 1 109 ? 6.375 -16.125 6.711 1 97.25 109 LEU A C 1
ATOM 846 O O . LEU A 1 109 ? 5.508 -15.352 6.305 1 97.25 109 LEU A O 1
ATOM 850 N N . ARG A 1 110 ? 6.254 -16.672 7.922 1 96.38 110 ARG A N 1
ATOM 851 C CA . ARG A 1 110 ? 5.047 -16.5 8.727 1 96.38 110 ARG A CA 1
ATOM 852 C C . ARG A 1 110 ? 5.195 -15.359 9.719 1 96.38 110 ARG A C 1
ATOM 854 O O . ARG A 1 110 ? 4.258 -15.039 10.445 1 96.38 110 ARG A O 1
ATOM 861 N N . TYR A 1 111 ? 6.387 -14.734 9.742 1 95.06 111 TYR A N 1
ATOM 862 C CA . TYR A 1 111 ? 6.664 -13.797 10.828 1 95.06 111 TYR A CA 1
ATOM 863 C C . TYR A 1 111 ? 6.348 -12.367 10.398 1 95.06 111 TYR A C 1
ATOM 865 O O . TYR A 1 111 ? 5.949 -12.125 9.258 1 95.06 111 TYR A O 1
ATOM 873 N N . GLY A 1 112 ? 6.512 -11.461 11.406 1 94.62 112 GLY A N 1
ATOM 874 C CA . GLY A 1 112 ? 5.973 -10.109 11.32 1 94.62 112 GLY A CA 1
ATOM 875 C C . GLY A 1 112 ? 6.52 -9.32 10.141 1 94.62 112 GLY A C 1
ATOM 876 O O . GLY A 1 112 ? 5.773 -8.633 9.445 1 94.62 112 GLY A O 1
ATOM 877 N N . TYR A 1 113 ? 7.801 -9.367 9.898 1 95.5 113 TYR A N 1
ATOM 878 C CA . TYR A 1 113 ? 8.398 -8.625 8.797 1 95.5 113 TYR A CA 1
ATOM 879 C C . TYR A 1 113 ? 7.824 -9.078 7.457 1 95.5 113 TYR A C 1
ATOM 881 O O . TYR A 1 113 ? 7.488 -8.25 6.605 1 95.5 113 TYR A O 1
ATOM 889 N N . ARG A 1 114 ? 7.738 -10.414 7.328 1 96.69 114 ARG A N 1
ATOM 890 C CA . ARG A 1 114 ? 7.242 -10.992 6.086 1 96.69 114 ARG A CA 1
ATOM 891 C C . ARG A 1 114 ? 5.758 -10.695 5.898 1 96.69 114 ARG A C 1
ATOM 893 O O . ARG A 1 114 ? 5.312 -10.43 4.781 1 96.69 114 ARG A O 1
ATOM 900 N N . PHE A 1 115 ? 5 -10.688 7.012 1 97.25 115 PHE A N 1
ATOM 901 C CA . PHE A 1 115 ? 3.598 -10.289 6.996 1 97.25 115 PHE A CA 1
ATOM 902 C C . PHE A 1 115 ? 3.449 -8.867 6.469 1 97.25 115 PHE A C 1
ATOM 904 O O . PHE A 1 115 ? 2.646 -8.609 5.566 1 97.25 115 PHE A O 1
ATOM 911 N N . SER A 1 116 ? 4.242 -8 7.023 1 97.19 116 SER A N 1
ATOM 912 C CA . SER A 1 116 ? 4.211 -6.594 6.648 1 97.19 116 SER A CA 1
ATOM 913 C C . SER A 1 116 ? 4.605 -6.402 5.188 1 97.19 116 SER A C 1
ATOM 915 O O . SER A 1 116 ? 3.986 -5.613 4.469 1 97.19 116 SER A O 1
ATOM 917 N N . GLN A 1 117 ? 5.605 -7.109 4.754 1 97.5 117 GLN A N 1
ATOM 918 C CA . GLN A 1 117 ? 6.055 -7.07 3.363 1 97.5 117 GLN A CA 1
ATOM 919 C C . GLN A 1 117 ? 4.938 -7.488 2.414 1 97.5 117 GLN A C 1
ATOM 921 O O . GLN A 1 117 ? 4.668 -6.809 1.422 1 97.5 117 GLN A O 1
ATOM 926 N N . ALA A 1 118 ? 4.332 -8.578 2.744 1 98.62 118 ALA A N 1
ATOM 927 C CA . ALA A 1 118 ? 3.271 -9.117 1.895 1 98.62 118 ALA A CA 1
ATOM 928 C C . ALA A 1 118 ? 2.068 -8.18 1.86 1 98.62 118 ALA A C 1
ATOM 930 O O . ALA A 1 118 ? 1.435 -8.008 0.816 1 98.62 118 ALA A O 1
ATOM 931 N N . GLN A 1 119 ? 1.747 -7.605 2.996 1 98.69 119 GLN A N 1
ATOM 932 C CA . GLN A 1 119 ? 0.673 -6.617 3.045 1 98.69 119 GLN A CA 1
ATOM 933 C C . GLN A 1 119 ? 0.978 -5.43 2.141 1 98.69 119 GLN A C 1
ATOM 935 O O . GLN A 1 119 ? 0.116 -4.984 1.379 1 98.69 119 GLN A O 1
ATOM 940 N N . ASN A 1 120 ? 2.193 -4.895 2.277 1 98.88 120 ASN A N 1
ATOM 941 C CA . ASN A 1 120 ? 2.598 -3.793 1.411 1 98.88 120 ASN A CA 1
ATOM 942 C C . ASN A 1 120 ? 2.459 -4.16 -0.064 1 98.88 120 ASN A C 1
ATOM 944 O O . ASN A 1 120 ? 1.945 -3.367 -0.857 1 98.88 120 ASN A O 1
ATOM 948 N N . ASP A 1 121 ? 2.902 -5.363 -0.426 1 98.94 121 ASP A N 1
ATOM 949 C CA . ASP A 1 121 ? 2.857 -5.801 -1.818 1 98.94 121 ASP A CA 1
ATOM 950 C C . ASP A 1 121 ? 1.419 -5.887 -2.32 1 98.94 121 ASP A C 1
ATOM 952 O O . ASP A 1 121 ? 1.133 -5.527 -3.465 1 98.94 121 ASP A O 1
ATOM 956 N N . ALA A 1 122 ? 0.524 -6.363 -1.481 1 98.94 122 ALA A N 1
ATOM 957 C CA . ALA A 1 122 ? -0.89 -6.418 -1.843 1 98.94 122 ALA A CA 1
ATOM 958 C C . ALA A 1 122 ? -1.447 -5.016 -2.086 1 98.94 122 ALA A C 1
ATOM 960 O O . ALA A 1 122 ? -2.229 -4.805 -3.016 1 98.94 122 ALA A O 1
ATOM 961 N N . VAL A 1 123 ? -1.053 -4.094 -1.266 1 98.94 123 VAL A N 1
ATOM 962 C CA . VAL A 1 123 ? -1.54 -2.725 -1.381 1 98.94 123 VAL A CA 1
ATOM 963 C C . VAL A 1 123 ? -0.984 -2.084 -2.65 1 98.94 123 VAL A C 1
ATOM 965 O O . VAL A 1 123 ? -1.691 -1.348 -3.342 1 98.94 123 VAL A O 1
ATOM 968 N N . LEU A 1 124 ? 0.284 -2.322 -2.955 1 98.94 124 LEU A N 1
ATOM 969 C CA . LEU A 1 124 ? 0.854 -1.832 -4.203 1 98.94 124 LEU A CA 1
ATOM 970 C C . LEU A 1 124 ? 0.06 -2.346 -5.402 1 98.94 124 LEU A C 1
ATOM 972 O O . LEU A 1 124 ? -0.275 -1.576 -6.305 1 98.94 124 LEU A O 1
ATOM 976 N N . ALA A 1 125 ? -0.268 -3.629 -5.383 1 98.94 125 ALA A N 1
ATOM 977 C CA . ALA A 1 125 ? -1.045 -4.234 -6.465 1 98.94 125 ALA A CA 1
ATOM 978 C C . ALA A 1 125 ? -2.432 -3.605 -6.559 1 98.94 125 ALA A C 1
ATOM 980 O O . ALA A 1 125 ? -2.906 -3.297 -7.656 1 98.94 125 ALA A O 1
ATOM 981 N N . LEU A 1 126 ? -3.047 -3.428 -5.418 1 98.94 126 LEU A N 1
ATOM 982 C CA . LEU A 1 126 ? -4.363 -2.801 -5.363 1 98.94 126 LEU A CA 1
ATOM 983 C C . LEU A 1 126 ? -4.324 -1.398 -5.961 1 98.94 126 LEU A C 1
ATOM 985 O O . LEU A 1 126 ? -5.191 -1.034 -6.758 1 98.94 126 LEU A O 1
ATOM 989 N N . HIS A 1 127 ? -3.338 -0.604 -5.578 1 98.94 127 HIS A N 1
ATOM 990 C CA . HIS A 1 127 ? -3.268 0.771 -6.059 1 98.94 127 HIS A CA 1
ATOM 991 C C . HIS A 1 127 ? -3.029 0.816 -7.562 1 98.94 127 HIS A C 1
ATOM 993 O O . HIS A 1 127 ? -3.551 1.695 -8.25 1 98.94 127 HIS A O 1
ATOM 999 N N . ALA A 1 128 ? -2.189 -0.097 -8.055 1 98.94 128 ALA A N 1
ATOM 1000 C CA . ALA A 1 128 ? -1.991 -0.175 -9.5 1 98.94 128 ALA A CA 1
ATOM 1001 C C . ALA A 1 128 ? -3.316 -0.394 -10.227 1 98.94 128 ALA A C 1
ATOM 1003 O O . ALA A 1 128 ? -3.605 0.273 -11.219 1 98.94 128 ALA A O 1
ATOM 1004 N N . MET A 1 129 ? -4.102 -1.297 -9.711 1 98.94 129 MET A N 1
ATOM 1005 C CA . MET A 1 129 ? -5.41 -1.576 -10.297 1 98.94 129 MET A CA 1
ATOM 1006 C C . MET A 1 129 ? -6.32 -0.356 -10.203 1 98.94 129 MET A C 1
ATOM 1008 O O . MET A 1 129 ? -6.996 -0.005 -11.172 1 98.94 129 MET A O 1
ATOM 1012 N N . GLU A 1 130 ? -6.352 0.275 -9.062 1 98.94 130 GLU A N 1
ATOM 1013 C CA . GLU A 1 130 ? -7.156 1.479 -8.883 1 98.94 130 GLU A CA 1
ATOM 1014 C C . GLU A 1 130 ? -6.762 2.559 -9.891 1 98.94 130 GLU A C 1
ATOM 1016 O O . GLU A 1 130 ? -7.625 3.18 -10.516 1 98.94 130 GLU A O 1
ATOM 1021 N N . THR A 1 131 ? -5.461 2.801 -10 1 98.94 131 THR A N 1
ATOM 1022 C CA . THR A 1 131 ? -4.953 3.84 -10.891 1 98.94 131 THR A CA 1
ATOM 1023 C C . THR A 1 131 ? -5.32 3.535 -12.344 1 98.94 131 THR A C 1
ATOM 1025 O O . THR A 1 131 ? -5.742 4.426 -13.078 1 98.94 131 THR A O 1
ATOM 1028 N N . ALA A 1 132 ? -5.168 2.277 -12.719 1 98.88 132 ALA A N 1
ATOM 1029 C CA . ALA A 1 132 ? -5.586 1.869 -14.062 1 98.88 132 ALA A CA 1
ATOM 1030 C C . ALA A 1 132 ? -7.074 2.137 -14.273 1 98.88 132 ALA A C 1
ATOM 1032 O O . ALA A 1 132 ? -7.465 2.703 -15.297 1 98.88 132 ALA A O 1
ATOM 1033 N N . ALA A 1 133 ? -7.91 1.799 -13.344 1 98.88 133 ALA A N 1
ATOM 1034 C CA . ALA A 1 133 ? -9.359 1.979 -13.445 1 98.88 133 ALA A CA 1
ATOM 1035 C C . ALA A 1 133 ? -9.719 3.453 -13.609 1 98.88 133 ALA A C 1
ATOM 1037 O O . ALA A 1 133 ? -10.438 3.824 -14.531 1 98.88 133 ALA A O 1
ATOM 1038 N N . ASN A 1 134 ? -9.172 4.242 -12.734 1 98.69 134 ASN A N 1
ATOM 1039 C CA . ASN A 1 134 ? -9.438 5.676 -12.812 1 98.69 134 ASN A CA 1
ATOM 1040 C C . ASN A 1 134 ? -9.008 6.25 -14.164 1 98.69 134 ASN A C 1
ATOM 1042 O O . ASN A 1 134 ? -9.711 7.078 -14.742 1 98.69 134 ASN A O 1
ATOM 1046 N N . SER A 1 135 ? -7.902 5.785 -14.656 1 98.69 135 SER A N 1
ATOM 1047 C CA . SER A 1 135 ? -7.359 6.312 -15.906 1 98.69 135 SER A CA 1
ATOM 1048 C C . SER A 1 135 ? -8.211 5.895 -17.094 1 98.69 135 SER A C 1
ATOM 1050 O O . SER A 1 135 ? -8.141 6.508 -18.172 1 98.69 135 SER A O 1
ATOM 1052 N N . MET A 1 136 ? -8.992 4.875 -16.953 1 98.56 136 MET A N 1
ATOM 1053 C CA . MET A 1 136 ? -9.844 4.371 -18.031 1 98.56 136 MET A CA 1
ATOM 1054 C C . MET A 1 136 ? -11.266 4.91 -17.891 1 98.56 136 MET A C 1
ATOM 1056 O O . MET A 1 136 ? -12.172 4.445 -18.578 1 98.56 136 MET A O 1
ATOM 1060 N N . GLY A 1 137 ? -11.453 5.832 -16.938 1 97.69 137 GLY A N 1
ATOM 1061 C CA . GLY A 1 137 ? -12.742 6.484 -16.766 1 97.69 137 GLY A CA 1
ATOM 1062 C C . GLY A 1 137 ? -13.664 5.75 -15.82 1 97.69 137 GLY A C 1
ATOM 1063 O O . GLY A 1 137 ? -14.852 6.078 -15.719 1 97.69 137 GLY A O 1
ATOM 1064 N N . LEU A 1 138 ? -13.203 4.75 -15.164 1 98.69 138 LEU A N 1
ATOM 1065 C CA . LEU A 1 138 ? -13.969 4.043 -14.141 1 98.69 138 LEU A CA 1
ATOM 1066 C C . LEU A 1 138 ? -13.812 4.707 -12.781 1 98.69 138 LEU A C 1
ATOM 1068 O O . LEU A 1 138 ? -12.906 5.523 -12.586 1 98.69 138 LEU A O 1
ATOM 1072 N N . GLY A 1 139 ? -14.773 4.465 -11.898 1 98.19 139 GLY A N 1
ATOM 1073 C CA . GLY A 1 139 ? -14.703 4.863 -10.5 1 98.19 139 GLY A CA 1
ATOM 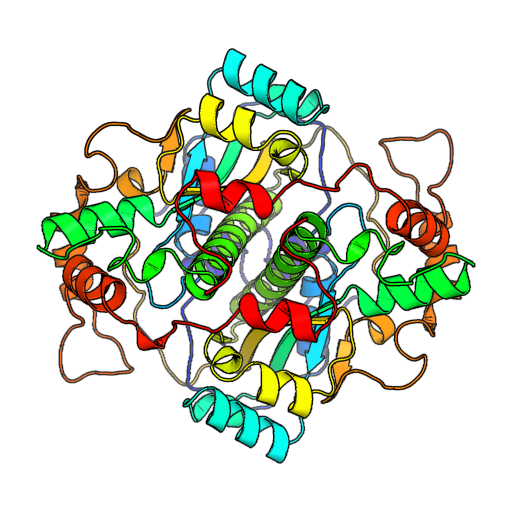1074 C C . GLY A 1 139 ? -14.336 3.723 -9.57 1 98.19 139 GLY A C 1
ATOM 1075 O O . GLY A 1 139 ? -14.57 2.555 -9.891 1 98.19 139 GLY A O 1
ATOM 1076 N N . CYS A 1 140 ? -13.742 4.066 -8.445 1 98.56 140 CYS A N 1
ATOM 1077 C CA . CYS A 1 140 ? -13.297 3.074 -7.473 1 98.56 140 CYS A CA 1
ATOM 1078 C C . CYS A 1 140 ? -13.531 3.564 -6.047 1 98.56 140 CYS A C 1
ATOM 1080 O O . CYS A 1 140 ? -13.602 4.77 -5.805 1 98.56 140 CYS A O 1
ATOM 1082 N N . VAL A 1 141 ? -13.648 2.662 -5.176 1 98.69 141 VAL A N 1
ATOM 1083 C CA . VAL A 1 141 ? -13.469 2.932 -3.754 1 98.69 141 VAL A CA 1
ATOM 1084 C C . VAL A 1 141 ? -12.742 1.763 -3.094 1 98.69 141 VAL A C 1
ATOM 1086 O O . VAL A 1 141 ? -13.055 0.6 -3.363 1 98.69 141 VAL A O 1
ATOM 1089 N N . ILE A 1 142 ? -11.711 2.092 -2.33 1 98.88 142 ILE A N 1
ATOM 1090 C CA . ILE A 1 142 ? -10.984 1.116 -1.524 1 98.88 142 ILE A CA 1
ATOM 1091 C C . ILE A 1 142 ? -11.766 0.807 -0.254 1 98.88 142 ILE A C 1
ATOM 1093 O O . ILE A 1 142 ? -12.242 1.719 0.429 1 98.88 142 ILE A O 1
ATOM 1097 N N . LEU A 1 143 ? -11.891 -0.442 0.047 1 98.75 143 LEU A N 1
ATOM 1098 C CA . LEU A 1 143 ? -12.797 -0.892 1.097 1 98.75 143 LEU A CA 1
ATOM 1099 C C . LEU A 1 143 ? -12.023 -1.437 2.291 1 98.75 143 LEU A C 1
ATOM 1101 O O . LEU A 1 143 ? -11.648 -2.611 2.311 1 98.75 143 LEU A O 1
ATOM 1105 N N . GLY A 1 144 ? -11.781 -0.562 3.27 1 97.62 144 GLY A N 1
ATOM 1106 C CA . GLY A 1 144 ? -11.352 -1.052 4.57 1 97.62 144 GLY A CA 1
ATOM 1107 C C . GLY A 1 144 ? -12.484 -1.648 5.383 1 97.62 144 GLY A C 1
ATOM 1108 O O . GLY A 1 144 ? -12.258 -2.471 6.27 1 97.62 144 GLY A O 1
ATOM 1109 N N . SER A 1 145 ? -13.695 -1.334 5.043 1 96.62 145 SER A N 1
ATOM 1110 C CA . SER A 1 145 ? -14.891 -1.718 5.789 1 96.62 145 SER A CA 1
ATOM 1111 C C . SER A 1 145 ? -15.094 -3.229 5.773 1 96.62 145 SER A C 1
ATOM 1113 O O . SER A 1 145 ? -15.75 -3.783 6.656 1 96.62 145 SER A O 1
ATOM 1115 N N . ILE A 1 146 ? -14.523 -3.881 4.809 1 97.5 146 ILE A N 1
ATOM 1116 C CA . ILE A 1 146 ? -14.688 -5.328 4.723 1 97.5 146 ILE A CA 1
ATOM 1117 C C . ILE A 1 146 ? -13.906 -6 5.852 1 97.5 146 ILE A C 1
ATOM 1119 O O . ILE A 1 146 ? -14.055 -7.203 6.086 1 97.5 146 ILE A O 1
ATOM 1123 N N . LEU A 1 147 ? -13.102 -5.27 6.543 1 97.06 147 LEU A N 1
ATOM 1124 C CA . LEU A 1 147 ? -12.305 -5.801 7.648 1 97.06 147 LEU A CA 1
ATOM 1125 C C . LEU A 1 147 ? -13.047 -5.645 8.969 1 97.06 147 LEU A C 1
ATOM 1127 O O . LEU A 1 147 ? -12.484 -5.922 10.039 1 97.06 147 LEU A O 1
ATOM 1131 N N . ASN A 1 148 ? -14.305 -5.195 8.922 1 96.06 148 ASN A N 1
ATOM 1132 C CA . ASN A 1 148 ? -15.094 -4.988 10.141 1 96.06 148 ASN A CA 1
ATOM 1133 C C . ASN A 1 148 ? -15.305 -6.297 10.898 1 96.06 148 ASN A C 1
ATOM 1135 O O . ASN A 1 148 ? -15.539 -6.285 12.109 1 96.06 148 ASN A O 1
ATOM 1139 N N . ASP A 1 149 ? -15.273 -7.414 10.281 1 96.44 149 ASP A N 1
ATOM 1140 C CA . ASP A 1 149 ? -15.375 -8.758 10.836 1 96.44 149 ASP A CA 1
ATOM 1141 C C . ASP A 1 149 ? -14.453 -9.727 10.102 1 96.44 149 ASP A C 1
ATOM 1143 O O . ASP A 1 149 ? -14.906 -10.5 9.258 1 96.44 149 ASP A O 1
ATOM 1147 N N . ILE A 1 150 ? -13.211 -9.711 10.5 1 97.19 150 ILE A N 1
ATOM 1148 C CA . ILE A 1 150 ? -12.156 -10.414 9.781 1 97.19 150 ILE A CA 1
ATOM 1149 C C . ILE A 1 150 ? -12.398 -11.922 9.852 1 97.19 150 ILE A C 1
ATOM 1151 O O . ILE A 1 150 ? -12.336 -12.609 8.828 1 97.19 150 ILE A O 1
ATOM 1155 N N . PRO A 1 151 ? -12.773 -12.5 11.016 1 97.25 151 PRO A N 1
ATOM 1156 C CA . PRO A 1 151 ? -13.07 -13.938 11.031 1 97.25 151 PRO A CA 1
ATOM 1157 C C . PRO A 1 151 ? -14.18 -14.32 10.062 1 97.25 151 PRO A C 1
ATOM 1159 O O . PRO A 1 151 ? -14.062 -15.328 9.352 1 97.25 151 PRO A O 1
ATOM 1162 N N . GLU A 1 152 ? -15.203 -13.539 9.984 1 98.19 152 GLU A N 1
ATOM 1163 C CA . GLU A 1 152 ? -16.297 -13.82 9.062 1 98.19 152 GLU A CA 1
ATOM 1164 C C . GLU A 1 152 ? -15.836 -13.703 7.613 1 98.19 152 GLU A C 1
ATOM 1166 O O . GLU A 1 152 ? -16.234 -14.5 6.762 1 98.19 152 GLU A O 1
ATOM 1171 N N . LEU A 1 153 ? -15.031 -12.719 7.32 1 98.62 153 LEU A N 1
ATOM 1172 C CA . LEU A 1 153 ? -14.5 -12.547 5.973 1 98.62 153 LEU A CA 1
ATOM 1173 C C . LEU A 1 153 ? -13.625 -13.727 5.57 1 98.62 153 LEU A C 1
ATOM 1175 O O . LEU A 1 153 ? -13.734 -14.234 4.453 1 98.62 153 LEU A O 1
ATOM 1179 N N . ILE A 1 154 ? -12.734 -14.156 6.48 1 98.62 154 ILE A N 1
ATOM 1180 C CA . ILE A 1 154 ? -11.852 -15.289 6.238 1 98.62 154 ILE A CA 1
ATOM 1181 C C . ILE A 1 154 ? -12.688 -16.531 5.93 1 98.62 154 ILE A C 1
ATOM 1183 O O . ILE A 1 154 ? -12.398 -17.25 4.973 1 98.62 154 ILE A O 1
ATOM 1187 N N . ALA A 1 155 ? -13.75 -16.734 6.703 1 98.62 155 ALA A N 1
ATOM 1188 C CA . ALA A 1 155 ? -14.633 -17.875 6.477 1 98.62 155 ALA A CA 1
ATOM 1189 C C . ALA A 1 155 ? -15.359 -17.75 5.141 1 98.62 155 ALA A C 1
ATOM 1191 O O . ALA A 1 155 ? -15.438 -18.719 4.379 1 98.62 155 ALA A O 1
ATOM 1192 N N . ALA A 1 156 ? -15.852 -16.609 4.816 1 98.88 156 ALA A N 1
ATOM 1193 C CA . ALA A 1 156 ? -16.641 -16.359 3.611 1 98.88 156 ALA A CA 1
ATOM 1194 C C . ALA A 1 156 ? -15.805 -16.625 2.355 1 98.88 156 ALA A C 1
ATOM 1196 O O . ALA A 1 156 ? -16.328 -17.141 1.36 1 98.88 156 ALA A O 1
ATOM 1197 N N . LEU A 1 157 ? -14.523 -16.297 2.412 1 98.88 157 LEU A N 1
ATOM 1198 C CA . LEU A 1 157 ? -13.656 -16.391 1.241 1 98.88 157 LEU A CA 1
ATOM 1199 C C . LEU A 1 157 ? -12.82 -17.672 1.287 1 98.88 157 LEU A C 1
ATOM 1201 O O . LEU A 1 157 ? -12 -17.906 0.398 1 98.88 157 LEU A O 1
ATOM 1205 N N . LYS A 1 158 ? -12.984 -18.422 2.338 1 98.81 158 LYS A N 1
ATOM 1206 C CA . LYS A 1 158 ? -12.273 -19.688 2.535 1 98.81 158 LYS A CA 1
ATOM 1207 C C . LYS A 1 158 ? -10.766 -19.484 2.506 1 98.81 158 LYS A C 1
ATOM 1209 O O . LYS A 1 158 ? -10.047 -20.219 1.822 1 98.81 158 LYS A O 1
ATOM 1214 N N . LEU A 1 159 ? -10.336 -18.5 3.189 1 98.88 159 LEU A N 1
ATOM 1215 C CA . LEU A 1 159 ? -8.914 -18.188 3.219 1 98.88 159 LEU A CA 1
ATOM 1216 C C . LEU A 1 159 ? -8.156 -19.203 4.074 1 98.88 159 LEU A C 1
ATOM 1218 O O . LEU A 1 159 ? -8.469 -19.391 5.25 1 98.88 159 LEU A O 1
ATOM 1222 N N . PRO A 1 160 ? -7.168 -19.812 3.535 1 98.69 160 PRO A N 1
ATOM 1223 C CA . PRO A 1 160 ? -6.398 -20.797 4.301 1 98.69 160 PRO A CA 1
ATOM 1224 C C . PRO A 1 160 ? -5.359 -20.141 5.219 1 98.69 160 PRO A C 1
ATOM 1226 O O . PRO A 1 160 ? -5.16 -18.938 5.168 1 98.69 160 PRO A O 1
ATOM 1229 N N . GLU A 1 161 ? -4.734 -21.031 6.031 1 97.62 161 GLU A N 1
ATOM 1230 C CA . GLU A 1 161 ? -3.607 -20.594 6.848 1 97.62 161 GLU A CA 1
ATOM 1231 C C . GLU A 1 161 ? -2.559 -19.875 6 1 97.62 161 GLU A C 1
ATOM 1233 O O . GLU A 1 161 ? -2.354 -20.219 4.836 1 97.62 161 GLU A O 1
ATOM 1238 N N . TYR A 1 162 ? -1.921 -18.797 6.594 1 98.44 162 TYR A N 1
ATOM 1239 C CA . TYR A 1 162 ? -0.86 -18 6 1 98.44 162 TYR A CA 1
ATOM 1240 C C . TYR A 1 162 ? -1.411 -17.094 4.906 1 98.44 162 TYR A C 1
ATOM 1242 O O . TYR A 1 162 ? -0.692 -16.719 3.973 1 98.44 162 TYR A O 1
ATOM 1250 N N . THR A 1 163 ? -2.691 -16.844 4.941 1 98.81 163 THR A N 1
ATOM 1251 C CA . THR A 1 163 ? -3.316 -15.75 4.211 1 98.81 163 THR A CA 1
ATOM 1252 C C . THR A 1 163 ? -4.008 -14.781 5.172 1 98.81 163 THR A C 1
ATOM 1254 O O . THR A 1 163 ? -4.309 -15.141 6.312 1 98.81 163 THR A O 1
ATOM 1257 N N . PHE A 1 164 ? -4.207 -13.562 4.715 1 98.81 164 PHE A N 1
ATOM 1258 C CA . PHE A 1 164 ? -4.883 -12.547 5.512 1 98.81 164 PHE A CA 1
ATOM 1259 C C . PHE A 1 164 ? -5.465 -11.453 4.617 1 98.81 164 PHE A C 1
ATOM 1261 O O . PHE A 1 164 ? -4.797 -10.969 3.705 1 98.81 164 PHE A O 1
ATOM 1268 N N . PRO A 1 165 ? -6.77 -11.133 4.828 1 98.75 165 PRO A N 1
ATOM 1269 C CA . PRO A 1 165 ? -7.344 -10.07 4.004 1 98.75 165 PRO A CA 1
ATOM 1270 C C . PRO A 1 165 ? -6.703 -8.711 4.27 1 98.75 165 PRO A C 1
ATOM 1272 O O . PRO A 1 165 ? -6.387 -8.383 5.418 1 98.75 165 PRO A O 1
ATOM 1275 N N . VAL A 1 166 ? -6.465 -7.934 3.264 1 98.75 166 VAL A N 1
ATOM 1276 C CA . VAL A 1 166 ? -5.781 -6.648 3.381 1 98.75 166 VAL A CA 1
ATOM 1277 C C . VAL A 1 166 ? -6.77 -5.512 3.119 1 98.75 166 VAL A C 1
ATOM 1279 O O . VAL A 1 166 ? -7.047 -4.707 4.012 1 98.75 166 VAL A O 1
ATOM 1282 N N . LEU A 1 167 ? -7.359 -5.426 1.888 1 98.88 167 LEU A N 1
ATOM 1283 C CA . LEU A 1 167 ? -8.32 -4.41 1.467 1 98.88 167 LEU A CA 1
ATOM 1284 C C . LEU A 1 167 ? -9.195 -4.926 0.332 1 98.88 167 LEU A C 1
ATOM 1286 O O . LEU A 1 167 ? -8.797 -5.832 -0.401 1 98.88 167 LEU A O 1
ATOM 1290 N N . GLY A 1 168 ? -10.375 -4.352 0.227 1 98.94 168 GLY A N 1
ATOM 1291 C CA . GLY A 1 168 ? -11.211 -4.559 -0.949 1 98.94 168 GLY A CA 1
ATOM 1292 C C . GLY A 1 168 ? -11.133 -3.41 -1.939 1 98.94 168 GLY A C 1
ATOM 1293 O O . GLY A 1 168 ? -10.617 -2.338 -1.619 1 98.94 168 GLY A O 1
ATOM 1294 N N . LEU A 1 169 ? -11.594 -3.646 -3.117 1 98.94 169 LEU A N 1
ATOM 1295 C CA . LEU A 1 169 ? -11.703 -2.637 -4.164 1 98.94 169 LEU A CA 1
ATOM 1296 C C . LEU A 1 169 ? -12.969 -2.838 -4.988 1 98.94 169 LEU A C 1
ATOM 1298 O O . LEU A 1 169 ? -13.164 -3.898 -5.582 1 98.94 169 LEU A O 1
ATOM 1302 N N . ALA A 1 170 ? -13.828 -1.863 -4.969 1 98.94 170 ALA A N 1
ATOM 1303 C CA . ALA A 1 170 ? -15.008 -1.836 -5.836 1 98.94 170 ALA A CA 1
ATOM 1304 C C . ALA A 1 170 ? -14.773 -0.94 -7.047 1 98.94 170 ALA A C 1
ATOM 1306 O O . ALA A 1 170 ? -14.195 0.142 -6.926 1 98.94 170 ALA A O 1
ATOM 1307 N N . ILE A 1 171 ? -15.18 -1.39 -8.219 1 98.88 171 ILE A N 1
ATOM 1308 C CA . ILE A 1 171 ? -14.938 -0.673 -9.461 1 98.88 171 ILE A CA 1
ATOM 1309 C C . ILE A 1 171 ? -16.203 -0.69 -10.32 1 98.88 171 ILE A C 1
ATOM 1311 O O . ILE A 1 171 ? -16.875 -1.718 -10.43 1 98.88 171 ILE A O 1
ATOM 1315 N N . GLY A 1 172 ? -16.469 0.37 -10.953 1 98.75 172 GLY A N 1
ATOM 1316 C CA . GLY A 1 172 ? -17.562 0.494 -11.906 1 98.75 172 GLY A CA 1
ATOM 1317 C C . GLY A 1 172 ? -17.609 1.851 -12.586 1 98.75 172 GLY A C 1
ATOM 1318 O O . GLY A 1 172 ? -16.828 2.748 -12.25 1 98.75 172 GLY A O 1
ATOM 1319 N N . LYS A 1 173 ? -18.469 1.921 -13.555 1 98.69 173 LYS A N 1
ATOM 1320 C CA . LYS A 1 173 ? -18.734 3.246 -14.109 1 98.69 173 LYS A CA 1
ATOM 1321 C C . LYS A 1 173 ? -19.406 4.152 -13.078 1 98.69 173 LYS A C 1
ATOM 1323 O O . LYS A 1 173 ? -20.391 3.768 -12.453 1 98.69 173 LYS A O 1
ATOM 1328 N N . PRO A 1 174 ? -18.844 5.328 -12.867 1 98.31 174 PRO A N 1
ATOM 1329 C CA . PRO A 1 174 ? -19.391 6.203 -11.828 1 98.31 174 PRO A CA 1
ATOM 1330 C C . PRO A 1 174 ? -20.828 6.629 -12.109 1 98.31 174 PRO A C 1
ATOM 1332 O O . PRO A 1 174 ? -21.172 6.93 -13.258 1 98.31 174 PRO A O 1
ATOM 1335 N N . ASP A 1 175 ? -21.656 6.637 -11.07 1 98.12 175 ASP A N 1
ATOM 1336 C CA . ASP A 1 175 ? -23 7.203 -11.109 1 98.12 175 ASP A CA 1
ATOM 1337 C C . ASP A 1 175 ? -23.156 8.32 -10.078 1 98.12 175 ASP A C 1
ATOM 1339 O O . ASP A 1 175 ? -24.188 8.414 -9.414 1 98.12 175 ASP A O 1
ATOM 1343 N N . GLN A 1 176 ? -22.047 8.977 -9.711 1 96.81 176 GLN A N 1
ATOM 1344 C CA . GLN A 1 176 ? -21.953 10.141 -8.844 1 96.81 176 GLN A CA 1
ATOM 1345 C C . GLN A 1 176 ? -20.734 10.992 -9.203 1 96.81 176 GLN A C 1
ATOM 1347 O O . GLN A 1 176 ? -19.891 10.578 -10 1 96.81 176 GLN A O 1
ATOM 1352 N N . GLU A 1 177 ? -20.75 12.164 -8.75 1 94.88 177 GLU A N 1
ATOM 1353 C CA . GLU A 1 177 ? -19.656 13.094 -9.008 1 94.88 177 GLU A CA 1
ATOM 1354 C C . GLU A 1 177 ? -19.281 13.883 -7.75 1 94.88 177 GLU A C 1
ATOM 1356 O O . GLU A 1 177 ? -19.547 15.086 -7.676 1 94.88 177 GLU A O 1
ATOM 1361 N N . PRO A 1 178 ? -18.703 13.172 -6.816 1 95.19 178 PRO A N 1
ATOM 1362 C CA . PRO A 1 178 ? -18.312 13.898 -5.605 1 95.19 178 PRO A CA 1
ATOM 1363 C C . PRO A 1 178 ? -17.25 14.969 -5.879 1 95.19 178 PRO A C 1
ATOM 1365 O O . PRO A 1 178 ? -16.469 14.836 -6.816 1 95.19 178 PRO A O 1
ATOM 1368 N N . ALA A 1 179 ? -17.312 16 -5.062 1 92.19 179 ALA A N 1
ATOM 1369 C CA . ALA A 1 179 ? -16.25 17 -5.133 1 92.19 179 ALA A CA 1
ATOM 1370 C C . ALA A 1 179 ? -14.922 16.438 -4.656 1 92.19 179 ALA A C 1
ATOM 1372 O O . ALA A 1 179 ? -14.883 15.453 -3.918 1 92.19 179 ALA A O 1
ATOM 1373 N N . SER A 1 180 ? -13.883 17.078 -5.129 1 92.5 180 SER A N 1
ATOM 1374 C CA . SER A 1 180 ? -12.57 16.672 -4.648 1 92.5 180 SER A CA 1
ATOM 1375 C C . SER A 1 180 ? -12.375 17.047 -3.182 1 92.5 180 SER A C 1
ATOM 1377 O O . SER A 1 180 ? -12.641 18.188 -2.787 1 92.5 180 SER A O 1
ATOM 1379 N N . LYS A 1 181 ? -12.008 16.094 -2.41 1 93.69 181 LYS A N 1
ATOM 1380 C CA . LYS A 1 181 ? -11.695 16.359 -1.01 1 93.69 181 LYS A CA 1
ATOM 1381 C C . LYS A 1 181 ? -10.445 17.219 -0.878 1 93.69 181 LYS A C 1
ATOM 1383 O O . LYS A 1 181 ? -9.469 17.016 -1.604 1 93.69 181 LYS A O 1
ATOM 1388 N N . PRO A 1 182 ? -10.484 18.141 0.082 1 96.38 182 PRO A N 1
ATOM 1389 C CA . PRO A 1 182 ? -9.273 18.922 0.306 1 96.38 182 PRO A CA 1
ATOM 1390 C C . PRO A 1 182 ? -8.062 18.062 0.66 1 96.38 182 PRO A C 1
ATOM 1392 O O . PRO A 1 182 ? -8.211 17.016 1.31 1 96.38 182 PRO A O 1
ATOM 1395 N N . ARG A 1 183 ? -6.93 18.5 0.201 1 97.44 183 ARG A N 1
ATOM 1396 C CA . ARG A 1 183 ? -5.691 17.812 0.536 1 97.44 183 ARG A CA 1
ATOM 1397 C C . ARG A 1 183 ? -4.926 18.547 1.627 1 97.44 183 ARG A C 1
ATOM 1399 O O . ARG A 1 183 ? -4.859 19.781 1.619 1 97.44 183 ARG A O 1
ATOM 1406 N N . MET A 1 184 ? -4.398 17.781 2.512 1 98 184 MET A N 1
ATOM 1407 C CA . MET A 1 184 ? -3.594 18.344 3.59 1 98 184 MET A CA 1
ATOM 1408 C C . MET A 1 184 ? -2.418 19.141 3.031 1 98 184 MET A C 1
ATOM 1410 O O . MET A 1 184 ? -1.772 18.703 2.072 1 98 184 MET A O 1
ATOM 1414 N N . PRO A 1 185 ? -2.127 20.312 3.623 1 97.62 185 PRO A N 1
ATOM 1415 C CA . PRO A 1 185 ? -0.973 21.078 3.158 1 97.62 185 PRO A CA 1
ATOM 1416 C C . PRO A 1 185 ? 0.325 20.281 3.182 1 97.62 185 PRO A C 1
ATOM 1418 O O . PRO A 1 185 ? 0.569 19.516 4.125 1 97.62 185 PRO A O 1
ATOM 1421 N N . ARG A 1 186 ? 1.134 20.484 2.178 1 97.94 186 ARG A N 1
ATOM 1422 C CA . ARG A 1 186 ? 2.408 19.781 2.045 1 97.94 186 ARG A CA 1
ATOM 1423 C C . ARG A 1 186 ? 3.256 19.953 3.303 1 97.94 186 ARG A C 1
ATOM 1425 O O . ARG A 1 186 ? 3.912 19 3.744 1 97.94 186 ARG A O 1
ATOM 1432 N N . SER A 1 187 ? 3.229 21.141 3.902 1 97.88 187 SER A N 1
ATOM 1433 C CA . SER A 1 187 ? 4.086 21.469 5.035 1 97.88 187 SER A CA 1
ATOM 1434 C C . SER A 1 187 ? 3.746 20.625 6.254 1 97.88 187 SER A C 1
ATOM 1436 O O . SER A 1 187 ? 4.551 20.516 7.18 1 97.88 187 SER A O 1
ATOM 1438 N N . MET A 1 188 ? 2.566 20.047 6.281 1 98.56 188 MET A N 1
ATOM 1439 C CA . MET A 1 188 ? 2.137 19.234 7.414 1 98.56 188 MET A CA 1
ATOM 1440 C C . MET A 1 188 ? 2.48 17.766 7.191 1 98.56 188 MET A C 1
ATOM 1442 O O . MET A 1 188 ? 2.336 16.938 8.102 1 98.56 188 MET A O 1
ATOM 1446 N N . GLN A 1 189 ? 3.008 17.438 6.02 1 98.56 189 GLN A N 1
ATOM 1447 C CA . GLN A 1 189 ? 3.045 16.031 5.668 1 98.56 189 GLN A CA 1
ATOM 1448 C C . GLN A 1 189 ? 4.41 15.641 5.109 1 98.56 189 GLN A C 1
ATOM 1450 O O . GLN A 1 189 ? 4.812 14.477 5.195 1 98.56 189 GLN A O 1
ATOM 1455 N N . PHE A 1 190 ? 5.137 16.562 4.477 1 98.81 190 PHE A N 1
ATOM 1456 C CA . PHE A 1 190 ? 6.461 16.344 3.91 1 98.81 190 PHE A CA 1
ATOM 1457 C C . PHE A 1 190 ? 7.52 17.094 4.715 1 98.81 190 PHE A C 1
ATOM 1459 O O . PHE A 1 190 ? 7.41 18.297 4.93 1 98.81 190 PHE A O 1
ATOM 1466 N N . PHE A 1 191 ? 8.57 16.375 5.121 1 98.88 191 PHE A N 1
ATOM 1467 C CA . PHE A 1 191 ? 9.641 16.953 5.93 1 98.88 191 PHE A CA 1
ATOM 1468 C C . PHE A 1 191 ? 11 16.625 5.336 1 98.88 191 PHE A C 1
ATOM 1470 O O . PHE A 1 191 ? 11.172 15.602 4.676 1 98.88 191 PHE A O 1
ATOM 1477 N N . ASP A 1 192 ? 11.984 17.5 5.578 1 98.56 192 ASP A N 1
ATOM 1478 C CA . ASP A 1 192 ? 13.32 17.312 5.012 1 98.56 192 ASP A CA 1
ATOM 1479 C C . ASP A 1 192 ? 14.281 16.75 6.055 1 98.56 192 ASP A C 1
ATOM 1481 O O . ASP A 1 192 ? 14.5 17.375 7.102 1 98.56 192 ASP A O 1
ATOM 1485 N N . ASN A 1 193 ? 14.766 15.602 5.879 1 98.81 193 ASN A N 1
ATOM 1486 C CA . ASN A 1 193 ? 15.883 14.945 6.543 1 98.81 193 ASN A CA 1
ATOM 1487 C C . ASN A 1 193 ? 15.484 14.414 7.918 1 98.81 193 ASN A C 1
ATOM 1489 O O . ASN A 1 193 ? 16.109 13.484 8.43 1 98.81 193 ASN A O 1
ATOM 1493 N N . ALA A 1 194 ? 14.438 14.914 8.508 1 98.81 194 ALA A N 1
ATOM 1494 C CA . ALA A 1 194 ? 14 14.445 9.82 1 98.81 194 ALA A CA 1
ATOM 1495 C C . ALA A 1 194 ? 12.555 14.852 10.094 1 98.81 194 ALA A C 1
ATOM 1497 O O . ALA A 1 194 ? 12.047 15.797 9.484 1 98.81 194 ALA A O 1
ATOM 1498 N N . TYR A 1 195 ? 11.867 14.117 10.906 1 98.88 195 TYR A N 1
ATOM 1499 C CA . TYR A 1 195 ? 10.586 14.578 11.438 1 98.88 195 TYR A CA 1
ATOM 1500 C C . TYR A 1 195 ? 10.773 15.789 12.336 1 98.88 195 TYR A C 1
ATOM 1502 O O . TYR A 1 195 ? 11.664 15.812 13.188 1 98.88 195 TYR A O 1
ATOM 1510 N N . PRO A 1 196 ? 9.977 16.781 12.148 1 98.5 196 PRO A N 1
ATOM 1511 C CA . PRO A 1 196 ? 10.164 18 12.938 1 98.5 196 PRO A CA 1
ATOM 1512 C C . PRO A 1 196 ? 9.953 17.781 14.43 1 98.5 196 PRO A C 1
ATOM 1514 O O . PRO A 1 196 ? 9.086 17 14.828 1 98.5 196 PRO A O 1
ATOM 1517 N N . THR A 1 197 ? 10.719 18.5 15.258 1 96.5 197 THR A N 1
ATOM 1518 C CA . THR A 1 197 ? 10.609 18.391 16.703 1 96.5 197 THR A CA 1
ATOM 1519 C C . THR A 1 197 ? 9.711 19.5 17.266 1 96.5 197 THR A C 1
ATOM 1521 O O . THR A 1 197 ? 9.445 19.547 18.469 1 96.5 197 THR A O 1
ATOM 1524 N N . ASP A 1 198 ? 9.281 20.422 16.391 1 97.12 198 ASP A N 1
ATOM 1525 C CA . ASP A 1 198 ? 8.398 21.5 16.797 1 97.12 198 ASP A CA 1
ATOM 1526 C C . ASP A 1 198 ? 6.984 21.297 16.266 1 97.12 198 ASP A C 1
ATOM 1528 O O . ASP A 1 198 ? 6.594 20.172 15.953 1 97.12 198 ASP A O 1
ATOM 1532 N N . ASP A 1 199 ? 6.176 22.359 16.203 1 97.25 199 ASP A N 1
ATOM 1533 C CA . ASP A 1 199 ? 4.766 22.234 15.844 1 97.25 199 ASP A CA 1
ATOM 1534 C C . ASP A 1 199 ? 4.578 22.312 14.336 1 97.25 199 ASP A C 1
ATOM 1536 O O . ASP A 1 199 ? 3.455 22.469 13.852 1 97.25 199 ASP A O 1
ATOM 1540 N N . THR A 1 200 ? 5.59 22.094 13.57 1 97.69 200 THR A N 1
ATOM 1541 C CA . THR A 1 200 ? 5.555 22.172 12.117 1 97.69 200 THR A CA 1
ATOM 1542 C C . THR A 1 200 ? 4.469 21.25 11.555 1 97.69 200 THR A C 1
ATOM 1544 O O . THR A 1 200 ? 3.721 21.641 10.656 1 97.69 200 THR A O 1
ATOM 1547 N N . PRO A 1 201 ? 4.293 20.078 12.156 1 98.25 201 PRO A N 1
ATOM 1548 C CA . PRO A 1 201 ? 3.322 19.156 11.555 1 98.25 201 PRO A CA 1
ATOM 1549 C C . PRO A 1 201 ? 1.884 19.656 11.672 1 98.25 201 PRO A C 1
ATOM 1551 O O . PRO A 1 201 ? 0.986 19.125 11.016 1 98.25 201 PRO A O 1
ATOM 1554 N N . ILE A 1 202 ? 1.641 20.703 12.562 1 98.5 202 ILE A N 1
ATOM 1555 C CA . ILE A 1 202 ? 0.254 21.125 12.711 1 98.5 202 ILE A CA 1
ATOM 1556 C C . ILE A 1 202 ? 0.158 22.641 12.523 1 98.5 202 ILE A C 1
ATOM 1558 O O . ILE A 1 202 ? -0.855 23.25 12.875 1 98.5 202 ILE A O 1
ATOM 1562 N N . LYS A 1 203 ? 1.163 23.266 12.016 1 97.88 203 LYS A N 1
ATOM 1563 C CA . LYS A 1 203 ? 1.204 24.719 11.852 1 97.88 203 LYS A CA 1
ATOM 1564 C C . LYS A 1 203 ? 0.115 25.188 10.898 1 97.88 203 LYS A C 1
ATOM 1566 O O . LYS A 1 203 ? -0.448 26.281 11.078 1 97.88 203 LYS A O 1
ATOM 1571 N N . GLY A 1 204 ? -0.206 24.438 9.867 1 97.94 204 GLY A N 1
ATOM 1572 C CA . GLY A 1 204 ? -1.205 24.812 8.883 1 97.94 204 GLY A CA 1
ATOM 1573 C C . GLY A 1 204 ? -2.598 24.312 9.227 1 97.94 204 GLY A C 1
ATOM 1574 O O . GLY A 1 204 ? -3.518 24.422 8.406 1 97.94 204 GLY A O 1
ATOM 1575 N N . LEU A 1 205 ? -2.793 23.828 10.453 1 98.38 205 LEU A N 1
ATOM 1576 C CA . LEU A 1 205 ? -4.008 23.125 10.82 1 98.38 205 LEU A CA 1
ATOM 1577 C C . LEU A 1 205 ? -5.223 24.031 10.758 1 98.38 205 LEU A C 1
ATOM 1579 O O . LEU A 1 205 ? -6.289 23.641 10.289 1 98.38 205 LEU A O 1
ATOM 1583 N N . LYS A 1 206 ? -5.094 25.25 11.266 1 98 206 LYS A N 1
ATOM 1584 C CA . LYS A 1 206 ? -6.227 26.172 11.305 1 98 206 LYS A CA 1
ATOM 1585 C C . LYS A 1 206 ? -6.781 26.422 9.898 1 98 206 LYS A C 1
ATOM 1587 O O . LYS A 1 206 ? -7.988 26.312 9.68 1 98 206 LYS A O 1
ATOM 1592 N N . ALA A 1 207 ? -5.949 26.75 8.938 1 98.12 207 ALA A N 1
ATOM 1593 C CA . ALA A 1 207 ? -6.367 26.984 7.559 1 98.12 207 ALA A CA 1
ATOM 1594 C C . ALA A 1 207 ? -6.945 25.719 6.938 1 98.12 207 ALA A C 1
ATOM 1596 O O . ALA A 1 207 ? -7.918 25.781 6.184 1 98.12 207 ALA A O 1
ATOM 1597 N N . PHE A 1 208 ? -6.316 24.609 7.203 1 98.38 208 PHE A N 1
ATOM 1598 C CA . PHE A 1 208 ? -6.797 23.328 6.676 1 98.38 208 PHE A CA 1
ATOM 1599 C C . PHE A 1 208 ? -8.18 23 7.23 1 98.38 208 PHE A C 1
ATOM 1601 O O . PHE A 1 208 ? -9.047 22.531 6.496 1 98.38 208 PHE A O 1
ATOM 1608 N N . ASP A 1 209 ? -8.414 23.25 8.539 1 98.31 209 ASP A N 1
ATOM 1609 C CA . ASP A 1 209 ? -9.727 23.062 9.164 1 98.31 209 ASP A CA 1
ATOM 1610 C C . ASP A 1 209 ? -10.797 23.875 8.43 1 98.31 209 ASP A C 1
ATOM 16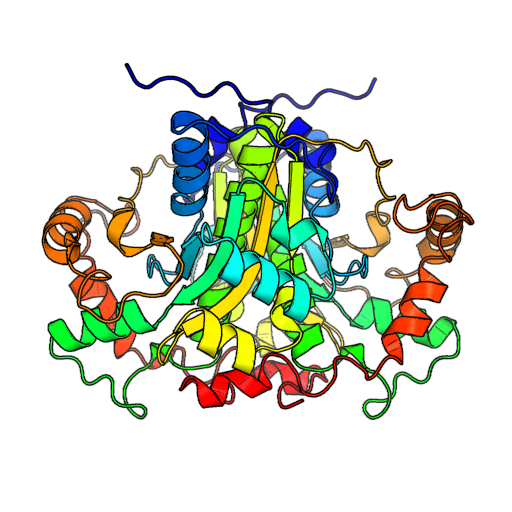12 O O . ASP A 1 209 ? -11.883 23.375 8.148 1 98.31 209 ASP A O 1
ATOM 1616 N N . GLU A 1 210 ? -10.484 25.062 8.172 1 97.5 210 GLU A N 1
ATOM 1617 C CA . GLU A 1 210 ? -11.422 25.938 7.477 1 97.5 210 GLU A CA 1
ATOM 1618 C C . GLU A 1 210 ? -11.742 25.406 6.082 1 97.5 210 GLU A C 1
ATOM 1620 O O . GLU A 1 210 ? -12.906 25.391 5.668 1 97.5 210 GLU A O 1
ATOM 1625 N N . GLU A 1 211 ? -10.734 24.969 5.371 1 97.12 211 GLU A N 1
ATOM 1626 C CA . GLU A 1 211 ? -10.922 24.422 4.031 1 97.12 211 GLU A CA 1
ATOM 1627 C C . GLU A 1 211 ? -11.789 23.156 4.062 1 97.12 211 GLU A C 1
ATOM 1629 O O . GLU A 1 211 ? -12.711 23.016 3.262 1 97.12 211 GLU A O 1
ATOM 1634 N N . VAL A 1 212 ? -11.484 22.266 5 1 97.19 212 VAL A N 1
ATOM 1635 C CA . VAL A 1 212 ? -12.203 21 5.109 1 97.19 212 VAL A CA 1
ATOM 1636 C C . VAL A 1 212 ? -13.664 21.266 5.465 1 97.19 212 VAL A C 1
ATOM 1638 O O . VAL A 1 212 ? -14.57 20.609 4.938 1 97.19 212 VAL A O 1
ATOM 1641 N N . HIS A 1 213 ? -13.875 22.219 6.336 1 95.38 213 HIS A N 1
ATOM 1642 C CA . HIS A 1 213 ? -15.227 22.5 6.801 1 95.38 213 HIS A CA 1
ATOM 1643 C C . HIS A 1 213 ? -16.062 23.141 5.699 1 95.38 213 HIS A C 1
ATOM 1645 O O . HIS A 1 213 ? -17.281 23.297 5.852 1 95.38 213 HIS A O 1
ATOM 1651 N N . GLN A 1 214 ? -15.5 23.453 4.512 1 92.69 214 GLN A N 1
ATOM 1652 C CA . GLN A 1 214 ? -16.234 23.969 3.359 1 92.69 214 GLN A CA 1
ATOM 1653 C C . GLN A 1 214 ? -16.641 22.844 2.412 1 92.69 214 GLN A C 1
ATOM 1655 O O . GLN A 1 214 ? -17.406 23.062 1.474 1 92.69 214 GLN A O 1
ATOM 1660 N N . TYR A 1 215 ? -16.109 21.734 2.684 1 91.06 215 TYR A N 1
ATOM 1661 C CA . TYR A 1 215 ? -16.344 20.578 1.846 1 91.06 215 TYR A CA 1
ATOM 1662 C C . TYR A 1 215 ? -17.625 19.859 2.26 1 91.06 215 TYR A C 1
ATOM 1664 O O . TYR A 1 215 ? -17.922 19.734 3.451 1 91.06 215 TYR A O 1
ATOM 1672 N N . TYR A 1 216 ? -18.391 19.406 1.242 1 81.44 216 TYR A N 1
ATOM 1673 C CA . TYR A 1 216 ? -19.594 18.609 1.449 1 81.44 216 TYR A CA 1
ATOM 1674 C C . TYR A 1 216 ? -19.375 17.188 0.944 1 81.44 216 TYR A C 1
ATOM 1676 O O . TYR A 1 216 ? -19.031 16.969 -0.222 1 81.44 216 TYR A O 1
ATOM 1684 N N . ASP A 1 217 ? -19.656 16.297 1.891 1 81.25 217 ASP A N 1
ATOM 1685 C CA . ASP A 1 217 ? -19.594 14.883 1.539 1 81.25 217 ASP A CA 1
ATOM 1686 C C . ASP A 1 217 ? -20.953 14.383 1.043 1 81.25 217 ASP A C 1
ATOM 1688 O O . ASP A 1 217 ? -21.969 14.609 1.687 1 81.25 217 ASP A O 1
ATOM 1692 N N . LEU A 1 218 ? -20.922 13.742 -0.091 1 78.88 218 LEU A N 1
ATOM 1693 C CA . LEU A 1 218 ? -22.172 13.242 -0.678 1 78.88 218 LEU A CA 1
ATOM 1694 C C . LEU A 1 218 ? -22.797 12.172 0.201 1 78.88 218 LEU A C 1
ATOM 1696 O O . LEU A 1 218 ? -23.969 11.844 0.044 1 78.88 218 LEU A O 1
ATOM 1700 N N . ARG A 1 219 ? -22.047 11.633 1.114 1 74.56 219 ARG A N 1
ATOM 1701 C CA . ARG A 1 219 ? -22.594 10.633 2.029 1 74.56 219 ARG A CA 1
ATOM 1702 C C . ARG A 1 219 ? -23.547 11.273 3.029 1 74.56 219 ARG A C 1
ATOM 1704 O O . ARG A 1 219 ? -24.406 10.602 3.596 1 74.56 219 ARG A O 1
ATOM 1711 N N . ASN A 1 220 ? -23.281 12.547 3.336 1 74.56 220 ASN A N 1
ATOM 1712 C CA . ASN A 1 220 ? -24.125 13.398 4.172 1 74.56 220 ASN A CA 1
ATOM 1713 C C . ASN A 1 220 ? -24.188 14.82 3.631 1 74.56 220 ASN A C 1
ATOM 1715 O O . ASN A 1 220 ? -23.328 15.648 3.936 1 74.56 220 ASN A O 1
ATOM 1719 N N . THR A 1 221 ? -25.344 15.219 2.928 1 79.31 221 THR A N 1
ATOM 1720 C CA . THR A 1 221 ? -25.406 16.453 2.17 1 79.31 221 THR A CA 1
ATOM 1721 C C . THR A 1 221 ? -26.109 17.547 2.971 1 79.31 221 THR A C 1
ATOM 1723 O O . THR A 1 221 ? -26.297 18.672 2.48 1 79.31 221 THR A O 1
ATOM 1726 N N . SER A 1 222 ? -26.469 17.172 4.141 1 82.19 222 SER A N 1
ATOM 1727 C CA . SER A 1 222 ? -27.281 18.109 4.922 1 82.19 222 SER A CA 1
ATOM 1728 C C . SER A 1 222 ? -26.406 19.188 5.559 1 82.19 222 SER A C 1
ATOM 1730 O O . SER A 1 222 ? -26.906 20.25 5.949 1 82.19 222 SER A O 1
ATOM 1732 N N . ARG A 1 223 ? -25.172 18.859 5.75 1 81.19 223 ARG A N 1
ATOM 1733 C CA . ARG A 1 223 ? -24.234 19.812 6.352 1 81.19 223 ARG A CA 1
ATOM 1734 C C . ARG A 1 223 ? -22.812 19.578 5.859 1 81.19 223 ARG A C 1
ATOM 1736 O O . ARG A 1 223 ? -22.484 18.484 5.395 1 81.19 223 ARG A O 1
ATOM 1743 N N . PRO A 1 224 ? -22.031 20.688 5.992 1 84.88 224 PRO A N 1
ATOM 1744 C CA . PRO A 1 224 ? -20.609 20.438 5.703 1 84.88 224 PRO A CA 1
ATOM 1745 C C . PRO A 1 224 ? -19.969 19.453 6.676 1 84.88 224 PRO A C 1
ATOM 1747 O O . PRO A 1 224 ? -20.484 19.25 7.777 1 84.88 224 PRO A O 1
ATOM 1750 N N . VAL A 1 225 ? -18.922 18.875 6.176 1 91.31 225 VAL A N 1
ATOM 1751 C CA . VAL A 1 225 ? -18.219 17.953 7.062 1 91.31 225 VAL A CA 1
ATOM 1752 C C . VAL A 1 225 ? -17.578 18.734 8.211 1 91.31 225 VAL A C 1
ATOM 1754 O O . VAL A 1 225 ? -17.281 19.922 8.07 1 91.31 225 VAL A O 1
ATOM 1757 N N . ASP A 1 226 ? -17.359 18.094 9.336 1 95.19 226 ASP A N 1
ATOM 1758 C CA . ASP A 1 226 ? -16.641 18.703 10.453 1 95.19 226 ASP A CA 1
ATOM 1759 C C . ASP A 1 226 ? -15.227 19.078 10.062 1 95.19 226 ASP A C 1
ATOM 1761 O O . ASP A 1 226 ? -14.656 18.516 9.133 1 95.19 226 ASP A O 1
ATOM 1765 N N . ALA A 1 227 ? -14.727 20.125 10.773 1 97.38 227 ALA A N 1
ATOM 1766 C CA . ALA A 1 227 ? -13.312 20.453 10.602 1 97.38 227 ALA A CA 1
ATOM 1767 C C . ALA A 1 227 ? -12.438 19.203 10.789 1 97.38 227 ALA A C 1
ATOM 1769 O O . ALA A 1 227 ? -12.797 18.297 11.531 1 97.38 227 ALA A O 1
ATOM 1770 N N . PHE A 1 228 ? -11.32 19.25 10.094 1 98.31 228 PHE A N 1
ATOM 1771 C CA . PHE A 1 228 ? -10.414 18.109 10.133 1 98.31 228 PHE A CA 1
ATOM 1772 C C . PHE A 1 228 ? -10.031 17.766 11.562 1 98.31 228 PHE A C 1
ATOM 1774 O O . PHE A 1 228 ? -10.094 16.609 11.969 1 98.31 228 PHE A O 1
ATOM 1781 N N . SER A 1 229 ? -9.672 18.766 12.352 1 98.56 229 SER A N 1
ATOM 1782 C CA . SER A 1 229 ? -9.242 18.547 13.727 1 98.56 229 SER A CA 1
ATOM 1783 C C . SER A 1 229 ? -10.359 17.953 14.57 1 98.56 229 SER A C 1
ATOM 1785 O O . SER A 1 229 ? -10.102 17.141 15.469 1 98.56 229 SER A O 1
ATOM 1787 N N . ASP A 1 230 ? -11.617 18.328 14.328 1 98.31 230 ASP A N 1
ATOM 1788 C CA . ASP A 1 230 ? -12.75 17.75 15.039 1 98.31 230 ASP A CA 1
ATOM 1789 C C . ASP A 1 230 ? -12.922 16.266 14.695 1 98.31 230 ASP A C 1
ATOM 1791 O O . ASP A 1 230 ? -13.258 15.461 15.562 1 98.31 230 ASP A O 1
ATOM 1795 N N . GLN A 1 231 ? -12.734 15.938 13.422 1 97.69 231 GLN A N 1
ATOM 1796 C CA . GLN A 1 231 ? -12.812 14.539 13 1 97.69 231 GLN A CA 1
ATOM 1797 C C . GLN A 1 231 ? -11.742 13.695 13.68 1 97.69 231 GLN A C 1
ATOM 1799 O O . GLN A 1 231 ? -12.023 12.609 14.18 1 97.69 231 GLN A O 1
ATOM 1804 N N . ILE A 1 232 ? -10.5 14.227 13.734 1 98.44 232 ILE A N 1
ATOM 1805 C CA . ILE A 1 232 ? -9.383 13.523 14.352 1 98.44 232 ILE A CA 1
ATOM 1806 C C . ILE A 1 232 ? -9.656 13.328 15.844 1 98.44 232 ILE A C 1
ATOM 1808 O O . ILE A 1 232 ? -9.453 12.242 16.375 1 98.44 232 ILE A O 1
ATOM 1812 N N . ALA A 1 233 ? -10.141 14.383 16.469 1 98.31 233 ALA A N 1
ATOM 1813 C CA . ALA A 1 233 ? -10.453 14.305 17.891 1 98.31 233 ALA A CA 1
ATOM 1814 C C . ALA A 1 233 ? -11.469 13.203 18.172 1 98.31 233 ALA A C 1
ATOM 1816 O O . ALA A 1 233 ? -11.328 12.438 19.125 1 98.31 233 ALA A O 1
ATOM 1817 N N . SER A 1 234 ? -12.438 13.141 17.344 1 97.38 234 SER A N 1
ATOM 1818 C CA . SER A 1 234 ? -13.492 12.141 17.5 1 97.38 234 SER A CA 1
ATOM 1819 C C . SER A 1 234 ? -12.938 10.734 17.312 1 97.38 234 SER A C 1
ATOM 1821 O O . SER A 1 234 ? -13.211 9.836 18.109 1 97.38 234 SER A O 1
ATOM 1823 N N . ILE A 1 235 ? -12.156 10.5 16.297 1 97.06 235 ILE A N 1
ATOM 1824 C CA . ILE A 1 235 ? -11.664 9.164 15.953 1 97.06 235 ILE A CA 1
ATOM 1825 C C . ILE A 1 235 ? -10.602 8.742 16.969 1 97.06 235 ILE A C 1
ATOM 1827 O O . ILE A 1 235 ? -10.484 7.559 17.297 1 97.06 235 ILE A O 1
ATOM 1831 N N . ALA A 1 236 ? -9.875 9.703 17.484 1 97.5 236 ALA A N 1
ATOM 1832 C CA . ALA A 1 236 ? -8.805 9.438 18.438 1 97.5 236 ALA A CA 1
ATOM 1833 C C . ALA A 1 236 ? -9.359 8.812 19.719 1 97.5 236 ALA A C 1
ATOM 1835 O O . ALA A 1 236 ? -8.625 8.18 20.469 1 97.5 236 ALA A O 1
ATOM 1836 N N . GLU A 1 237 ? -10.648 8.945 19.906 1 96.12 237 GLU A N 1
ATOM 1837 C CA . GLU A 1 237 ? -11.281 8.406 21.109 1 96.12 237 GLU A CA 1
ATOM 1838 C C . GLU A 1 237 ? -12.195 7.23 20.781 1 96.12 237 GLU A C 1
ATOM 1840 O O . GLU A 1 237 ? -12.773 6.613 21.672 1 96.12 237 GLU A O 1
ATOM 1845 N N . ASP A 1 238 ? -12.305 6.992 19.531 1 93.62 238 ASP A N 1
ATOM 1846 C CA . ASP A 1 238 ? -13.234 5.961 19.094 1 93.62 238 ASP A CA 1
ATOM 1847 C C . ASP A 1 238 ? -12.656 4.566 19.312 1 93.62 238 ASP A C 1
ATOM 1849 O O . ASP A 1 238 ? -11.719 4.152 18.625 1 93.62 238 ASP A O 1
ATOM 1853 N N . GLU A 1 239 ? -13.258 3.803 20.172 1 89.5 239 GLU A N 1
ATOM 1854 C CA . GLU A 1 239 ? -12.727 2.492 20.547 1 89.5 239 GLU A CA 1
ATOM 1855 C C . GLU A 1 239 ? -13.414 1.381 19.75 1 89.5 239 GLU A C 1
ATOM 1857 O O . GLU A 1 239 ? -13.18 0.197 20.016 1 89.5 239 GLU A O 1
ATOM 1862 N N . SER A 1 240 ? -14.227 1.775 18.828 1 85.19 240 SER A N 1
ATOM 1863 C CA . SER A 1 240 ? -15.023 0.792 18.109 1 85.19 240 SER A CA 1
ATOM 1864 C C . SER A 1 240 ? -14.148 -0.115 17.25 1 85.19 240 SER A C 1
ATOM 1866 O O . SER A 1 240 ? -14.539 -1.231 16.906 1 85.19 240 SER A O 1
ATOM 1868 N N . ALA A 1 241 ? -13.008 0.333 16.891 1 79.31 241 ALA A N 1
ATOM 1869 C CA . ALA A 1 241 ? -12.125 -0.435 16.016 1 79.31 241 ALA A CA 1
ATOM 1870 C C . ALA A 1 241 ? -11.086 -1.209 16.828 1 79.31 241 ALA A C 1
ATOM 1872 O O . ALA A 1 241 ? -10.211 -1.867 16.25 1 79.31 241 ALA A O 1
ATOM 1873 N N . LEU A 1 242 ? -11.289 -1.134 18.094 1 79.5 242 LEU A N 1
ATOM 1874 C CA . LEU A 1 242 ? -10.328 -1.825 18.953 1 79.5 242 LEU A CA 1
ATOM 1875 C C . LEU A 1 242 ? -10.523 -3.336 18.875 1 79.5 242 LEU A C 1
ATOM 1877 O O . LEU A 1 242 ? -11.633 -3.811 18.609 1 79.5 242 LEU A O 1
ATOM 1881 N N . ASP A 1 243 ? -9.484 -4.117 18.938 1 79.94 243 ASP A N 1
ATOM 1882 C CA . ASP A 1 243 ? -9.445 -5.574 19 1 79.94 243 ASP A CA 1
ATOM 1883 C C . ASP A 1 243 ? -9.812 -6.199 17.656 1 79.94 243 ASP A C 1
ATOM 1885 O O . ASP A 1 243 ? -10.547 -7.188 17.609 1 79.94 243 ASP A O 1
ATOM 1889 N N . ARG A 1 244 ? -9.562 -5.441 16.656 1 83.25 244 ARG A N 1
ATOM 1890 C CA . ARG A 1 244 ? -9.672 -5.98 15.297 1 83.25 244 ARG A CA 1
ATOM 1891 C C . ARG A 1 244 ? -8.359 -5.805 14.531 1 83.25 244 ARG A C 1
ATOM 1893 O O . ARG A 1 244 ? -7.453 -5.109 15 1 83.25 244 ARG A O 1
ATOM 1900 N N . GLY A 1 245 ? -8.344 -6.57 13.484 1 84.62 245 GLY A N 1
ATOM 1901 C CA . GLY A 1 245 ? -7.199 -6.383 12.609 1 84.62 245 GLY A CA 1
ATOM 1902 C C . GLY A 1 245 ? -6.082 -7.379 12.867 1 84.62 245 GLY A C 1
ATOM 1903 O O . GLY A 1 245 ? -6.273 -8.586 12.719 1 84.62 245 GLY A O 1
ATOM 1904 N N . LEU A 1 246 ? -4.969 -6.824 13.312 1 90 246 LEU A N 1
ATOM 1905 C CA . LEU A 1 246 ? -3.74 -7.609 13.359 1 90 246 LEU A CA 1
ATOM 1906 C C . LEU A 1 246 ? -3.84 -8.719 14.398 1 90 246 LEU A C 1
ATOM 1908 O O . LEU A 1 246 ? -3.16 -9.742 14.297 1 90 246 LEU A O 1
ATOM 1912 N N . CYS A 1 247 ? -4.695 -8.594 15.328 1 86 247 CYS A N 1
ATOM 1913 C CA . CYS A 1 247 ? -4.84 -9.594 16.375 1 86 247 CYS A CA 1
ATOM 1914 C C . CYS A 1 247 ? -5.453 -10.875 15.828 1 86 247 CYS A C 1
ATOM 1916 O O . CYS A 1 247 ? -5.348 -11.938 16.453 1 86 247 CYS A O 1
ATOM 1918 N N . ASP A 1 248 ? -6.074 -10.836 14.633 1 91.25 248 ASP A N 1
ATOM 1919 C CA . ASP A 1 248 ? -6.672 -12 13.984 1 91.25 248 ASP A CA 1
ATOM 1920 C C . ASP A 1 248 ? -5.633 -12.773 13.188 1 91.25 248 ASP A C 1
ATOM 1922 O O . ASP A 1 248 ? -5.898 -13.891 12.727 1 91.25 248 ASP A O 1
ATOM 1926 N N . ALA A 1 249 ? -4.438 -12.203 13.055 1 95.19 249 ALA A N 1
ATOM 1927 C CA . ALA A 1 249 ? -3.416 -12.797 12.195 1 95.19 249 ALA A CA 1
ATOM 1928 C C . ALA A 1 249 ? -2.91 -14.117 12.766 1 95.19 249 ALA A C 1
ATOM 1930 O O . ALA A 1 249 ? -2.525 -15.016 12.023 1 95.19 249 ALA A O 1
ATOM 1931 N N . GLN A 1 250 ? -2.922 -14.203 14.102 1 94.12 250 GLN A N 1
ATOM 1932 C CA . GLN A 1 250 ? -2.436 -15.414 14.75 1 94.12 250 GLN A CA 1
ATOM 1933 C C . GLN A 1 250 ? -3.299 -16.625 14.383 1 94.12 250 GLN A C 1
ATOM 1935 O O . GLN A 1 250 ? -2.785 -17.734 14.203 1 94.12 250 GLN A O 1
ATOM 1940 N N . ALA A 1 251 ? -4.598 -16.406 14.328 1 95.62 251 ALA A N 1
ATOM 1941 C CA . ALA A 1 251 ? -5.523 -17.484 13.984 1 95.62 251 ALA A CA 1
ATOM 1942 C C . ALA A 1 251 ? -5.254 -18 12.578 1 95.62 251 ALA A C 1
ATOM 1944 O O . ALA A 1 251 ? -5.617 -19.141 12.242 1 95.62 251 ALA A O 1
ATOM 1945 N N . GLN A 1 252 ? -4.562 -17.203 11.766 1 97.56 252 GLN A N 1
ATOM 1946 C CA . GLN A 1 252 ? -4.211 -17.594 10.414 1 97.56 252 GLN A CA 1
ATOM 1947 C C . GLN A 1 252 ? -2.777 -18.125 10.344 1 97.56 252 GLN A C 1
ATOM 1949 O O . GLN A 1 252 ? -2.227 -18.297 9.258 1 97.56 252 GLN A O 1
ATOM 1954 N N . GLY A 1 253 ? -2.178 -18.297 11.469 1 97.31 253 GLY A N 1
ATOM 1955 C CA . GLY A 1 253 ? -0.899 -18.984 11.523 1 97.31 253 GLY A CA 1
ATOM 1956 C C . GLY A 1 253 ? 0.288 -18.047 11.57 1 97.31 253 GLY A C 1
ATOM 1957 O O . GLY A 1 253 ? 1.438 -18.484 11.586 1 97.31 253 GLY A O 1
ATOM 1958 N N . PHE A 1 254 ? 0.065 -16.75 11.625 1 96.44 254 PHE A N 1
ATOM 1959 C CA . PHE A 1 254 ? 1.163 -15.797 11.656 1 96.44 254 PHE A CA 1
ATOM 1960 C C . PHE A 1 254 ? 1.602 -15.523 13.086 1 96.44 254 PHE A C 1
ATOM 1962 O O . PHE A 1 254 ? 0.807 -15.641 14.023 1 96.44 254 PHE A O 1
ATOM 1969 N N . ASP A 1 255 ? 2.852 -15.242 13.211 1 94.56 255 ASP A N 1
ATOM 1970 C CA . ASP A 1 255 ? 3.426 -14.766 14.469 1 94.56 255 ASP A CA 1
ATOM 1971 C C . ASP A 1 255 ? 4.031 -13.375 14.305 1 94.56 255 ASP A C 1
ATOM 1973 O O . ASP A 1 255 ? 5.172 -13.234 13.859 1 94.56 255 ASP A O 1
ATOM 1977 N N . LEU A 1 256 ? 3.32 -12.367 14.75 1 93.12 256 LEU A N 1
ATOM 1978 C CA . LEU A 1 256 ? 3.729 -10.984 14.523 1 93.12 256 LEU A CA 1
ATOM 1979 C C . LEU A 1 256 ? 4.656 -10.5 15.633 1 93.12 256 LEU A C 1
ATOM 1981 O O . LEU A 1 256 ? 5.152 -9.375 15.586 1 93.12 256 LEU A O 1
ATOM 1985 N N . SER A 1 257 ? 4.887 -11.328 16.625 1 88.31 257 SER A N 1
ATOM 1986 C CA . SER A 1 257 ? 5.773 -10.945 17.734 1 88.31 257 SER A CA 1
ATOM 1987 C C . SER A 1 257 ? 7.238 -11.117 17.344 1 88.31 257 SER A C 1
ATOM 1989 O O . SER A 1 257 ? 8.125 -10.602 18.016 1 88.31 257 SER A O 1
ATOM 1991 N N . ARG A 1 258 ? 7.367 -11.93 16.312 1 86.44 258 ARG A N 1
ATOM 1992 C CA . ARG A 1 258 ? 8.695 -12.109 15.75 1 86.44 258 ARG A CA 1
ATOM 1993 C C . ARG A 1 258 ? 8.75 -11.625 14.305 1 86.44 258 ARG A C 1
ATOM 1995 O O . ARG A 1 258 ? 7.734 -11.633 13.602 1 86.44 258 ARG A O 1
ATOM 2002 N N . MET B 1 1 ? -0.587 29.469 -14.695 1 30.02 1 MET B N 1
ATOM 2003 C CA . MET B 1 1 ? -0.804 28.562 -15.82 1 30.02 1 MET B CA 1
ATOM 2004 C C . MET B 1 1 ? -0.657 27.109 -15.375 1 30.02 1 MET B C 1
ATOM 2006 O O . MET B 1 1 ? 0.365 26.734 -14.797 1 30.02 1 MET B O 1
ATOM 2010 N N . SER B 1 2 ? -1.585 26.344 -14.953 1 43.53 2 SER B N 1
ATOM 2011 C CA . SER B 1 2 ? -1.48 25.031 -14.32 1 43.53 2 SER B CA 1
ATOM 2012 C C . SER B 1 2 ? -0.532 24.125 -15.094 1 43.53 2 SER B C 1
ATOM 2014 O O . SER B 1 2 ? -0.794 23.781 -16.25 1 43.53 2 SER B O 1
ATOM 2016 N N . THR B 1 3 ? 0.713 24.375 -15.203 1 50.28 3 THR B N 1
ATOM 2017 C CA . THR B 1 3 ? 1.716 23.734 -16.031 1 50.28 3 THR B CA 1
ATOM 2018 C C . THR B 1 3 ? 1.494 22.219 -16.078 1 50.28 3 THR B C 1
ATOM 2020 O O . THR B 1 3 ? 1.514 21.562 -15.031 1 50.28 3 THR B O 1
ATOM 2023 N N . THR B 1 4 ? 0.714 21.766 -17.062 1 66.62 4 THR B N 1
ATOM 2024 C CA . THR B 1 4 ? 0.361 20.375 -17.344 1 66.62 4 THR B CA 1
ATOM 2025 C C . THR B 1 4 ? 1.613 19.5 -17.438 1 66.62 4 THR B C 1
ATOM 2027 O O . THR B 1 4 ? 2.51 19.797 -18.234 1 66.62 4 THR B O 1
ATOM 2030 N N . ILE B 1 5 ? 2.008 18.781 -16.375 1 86.38 5 ILE B N 1
ATOM 2031 C CA . ILE B 1 5 ? 3.123 17.844 -16.391 1 86.38 5 ILE B CA 1
ATOM 2032 C C . ILE B 1 5 ? 2.865 16.766 -17.438 1 86.38 5 ILE B C 1
ATOM 2034 O O . ILE B 1 5 ? 1.79 16.156 -17.469 1 86.38 5 ILE B O 1
ATOM 2038 N N . SER B 1 6 ? 3.742 16.734 -18.438 1 92.12 6 SER B N 1
ATOM 2039 C CA . SER B 1 6 ? 3.631 15.672 -19.438 1 92.12 6 SER B CA 1
ATOM 2040 C C . SER B 1 6 ? 3.904 14.305 -18.812 1 92.12 6 SER B C 1
ATOM 2042 O O . SER B 1 6 ? 4.918 14.117 -18.141 1 92.12 6 SER B O 1
ATOM 2044 N N . SER B 1 7 ? 2.979 13.352 -18.953 1 96.94 7 SER B N 1
ATOM 2045 C CA . SER B 1 7 ? 3.141 11.992 -18.469 1 96.94 7 SER B CA 1
ATOM 2046 C C . SER B 1 7 ? 2.508 10.977 -19.406 1 96.94 7 SER B C 1
ATOM 2048 O O . SER B 1 7 ? 1.613 11.32 -20.188 1 96.94 7 SER B O 1
ATOM 2050 N N . LYS B 1 8 ? 3.008 9.781 -19.453 1 96.94 8 LYS B N 1
ATOM 2051 C CA . LYS B 1 8 ? 2.496 8.664 -20.234 1 96.94 8 LYS B CA 1
ATOM 2052 C C . LYS B 1 8 ? 1.11 8.242 -19.766 1 96.94 8 LYS B C 1
ATOM 2054 O O . LYS B 1 8 ? 0.738 8.5 -18.609 1 96.94 8 LYS B O 1
ATOM 2059 N N . PRO B 1 9 ? 0.373 7.629 -20.75 1 98.25 9 PRO B N 1
ATOM 2060 C CA . PRO B 1 9 ? -0.861 6.996 -20.266 1 98.25 9 PRO B CA 1
ATOM 2061 C C . PRO B 1 9 ? -0.625 6.055 -19.094 1 98.25 9 PRO B C 1
ATOM 2063 O O . PRO B 1 9 ? 0.368 5.324 -19.078 1 98.25 9 PRO B O 1
ATOM 2066 N N . ALA B 1 10 ? -1.551 6.066 -18.125 1 98.56 10 ALA B N 1
ATOM 2067 C CA . ALA B 1 10 ? -1.335 5.391 -16.844 1 98.56 10 ALA B CA 1
ATOM 2068 C C . ALA B 1 10 ? -1.131 3.893 -17.047 1 98.56 10 ALA B C 1
ATOM 2070 O O . ALA B 1 10 ? -0.237 3.297 -16.438 1 98.56 10 ALA B O 1
ATOM 2071 N N . VAL B 1 11 ? -1.939 3.23 -17.875 1 98.56 11 VAL B N 1
ATOM 2072 C CA . VAL B 1 11 ? -1.852 1.784 -18.031 1 98.56 11 VAL B CA 1
ATOM 2073 C C . VAL B 1 11 ? -0.488 1.413 -18.609 1 98.56 11 VAL B C 1
ATOM 2075 O O . VAL B 1 11 ? 0.144 0.454 -18.172 1 98.56 11 VAL B O 1
ATOM 2078 N N . ASP B 1 12 ? -0.01 2.193 -19.578 1 98 12 ASP B N 1
ATOM 2079 C CA . ASP B 1 12 ? 1.317 1.952 -20.141 1 98 12 ASP B CA 1
ATOM 2080 C C . ASP B 1 12 ? 2.396 2.08 -19.062 1 98 12 ASP B C 1
ATOM 2082 O O . ASP B 1 12 ? 3.289 1.235 -18.969 1 98 12 ASP B O 1
ATOM 2086 N N . ALA B 1 13 ? 2.314 3.164 -18.281 1 98.25 13 ALA B N 1
ATOM 2087 C CA . ALA B 1 13 ? 3.295 3.391 -17.219 1 98.25 13 ALA B CA 1
ATOM 2088 C C . ALA B 1 13 ? 3.316 2.227 -16.234 1 98.25 13 ALA B C 1
ATOM 2090 O O . ALA B 1 13 ? 4.387 1.789 -15.805 1 98.25 13 ALA B O 1
ATOM 2091 N N . LEU B 1 14 ? 2.182 1.67 -15.852 1 98.5 14 LEU B N 1
ATOM 2092 C CA . LEU B 1 14 ? 2.053 0.585 -14.883 1 98.5 14 LEU B CA 1
ATOM 2093 C C . LEU B 1 14 ? 2.615 -0.715 -15.445 1 98.5 14 LEU B C 1
ATOM 2095 O O . LEU B 1 14 ? 3.26 -1.481 -14.727 1 98.5 14 LEU B O 1
ATOM 2099 N N . LEU B 1 15 ? 2.404 -0.959 -16.719 1 97.75 15 LEU B N 1
ATOM 2100 C CA . LEU B 1 15 ? 2.803 -2.229 -17.328 1 97.75 15 LEU B CA 1
ATOM 2101 C C . LEU B 1 15 ? 4.293 -2.23 -17.656 1 97.75 15 LEU B C 1
ATOM 2103 O O . LEU B 1 15 ? 4.922 -3.291 -17.688 1 97.75 15 LEU B O 1
ATOM 2107 N N . GLU B 1 16 ? 4.879 -1.078 -17.828 1 96.75 16 GLU B N 1
ATOM 2108 C CA . GLU B 1 16 ? 6.262 -0.988 -18.281 1 96.75 16 GLU B CA 1
ATOM 2109 C C . GLU B 1 16 ? 7.219 -0.773 -17.109 1 96.75 16 GLU B C 1
ATOM 2111 O O . GLU B 1 16 ? 8.438 -0.854 -17.281 1 96.75 16 GLU B O 1
ATOM 2116 N N . ARG B 1 17 ? 6.691 -0.51 -15.953 1 96.31 17 ARG B N 1
ATOM 2117 C CA . ARG B 1 17 ? 7.547 -0.151 -14.828 1 96.31 17 ARG B CA 1
ATOM 2118 C C . ARG B 1 17 ? 8.477 -1.303 -14.461 1 96.31 17 ARG B C 1
ATOM 2120 O O . ARG B 1 17 ? 8.094 -2.471 -14.57 1 96.31 17 ARG B O 1
ATOM 2127 N N . ARG B 1 18 ? 9.648 -1.019 -14.102 1 96.38 18 ARG B N 1
ATOM 2128 C CA . ARG B 1 18 ? 10.664 -1.906 -13.547 1 96.38 18 ARG B CA 1
ATOM 2129 C C . ARG B 1 18 ? 11.469 -1.201 -12.461 1 96.38 18 ARG B C 1
ATOM 2131 O O . ARG B 1 18 ? 11.539 0.029 -12.43 1 96.38 18 ARG B O 1
ATOM 2138 N N . SER B 1 19 ? 12.062 -1.979 -11.594 1 97.44 19 SER B N 1
ATOM 2139 C CA . SER B 1 19 ? 12.938 -1.388 -10.578 1 97.44 19 SER B CA 1
ATOM 2140 C C . SER B 1 19 ? 14.242 -0.895 -11.195 1 97.44 19 SER B C 1
ATOM 2142 O O . SER B 1 19 ? 14.883 -1.618 -11.961 1 97.44 19 SER B O 1
ATOM 2144 N N . ILE B 1 20 ? 14.562 0.364 -10.984 1 98.06 20 ILE B N 1
ATOM 2145 C CA . ILE B 1 20 ? 15.797 0.987 -11.445 1 98.06 20 ILE B CA 1
ATOM 2146 C C . ILE B 1 20 ? 16.703 1.266 -10.25 1 98.06 20 ILE B C 1
ATOM 2148 O O . ILE B 1 20 ? 16.312 1.96 -9.305 1 98.06 20 ILE B O 1
ATOM 2152 N N . ARG B 1 21 ? 17.953 0.743 -10.305 1 97.44 21 ARG B N 1
ATOM 2153 C CA . ARG B 1 21 ? 18.844 0.842 -9.148 1 97.44 21 ARG B CA 1
ATOM 2154 C C . ARG B 1 21 ? 20.125 1.585 -9.508 1 97.44 21 ARG B C 1
ATOM 2156 O O . ARG B 1 21 ? 21.109 1.536 -8.766 1 97.44 21 ARG B O 1
ATOM 2163 N N . LYS B 1 22 ? 20.156 2.133 -10.648 1 97.88 22 LYS B N 1
ATOM 2164 C CA . LYS B 1 22 ? 21.219 3.018 -11.102 1 97.88 22 LYS B CA 1
ATOM 2165 C C . LYS B 1 22 ? 20.656 4.266 -11.773 1 97.88 22 LYS B C 1
ATOM 2167 O O . LYS B 1 22 ? 19.875 4.168 -12.719 1 97.88 22 LYS B O 1
ATOM 2172 N N . PHE B 1 23 ? 21.109 5.426 -11.375 1 98.12 23 PHE B N 1
ATOM 2173 C CA . PHE B 1 23 ? 20.531 6.684 -11.82 1 98.12 23 PHE B CA 1
ATOM 2174 C C . PHE B 1 23 ? 21.594 7.602 -12.391 1 98.12 23 PHE B C 1
ATOM 2176 O O . PHE B 1 23 ? 22.75 7.566 -11.961 1 98.12 23 PHE B O 1
ATOM 2183 N N . LYS B 1 24 ? 21.141 8.359 -13.375 1 98.06 24 LYS B N 1
ATOM 2184 C CA . LYS B 1 24 ? 21.984 9.492 -13.766 1 98.06 24 LYS B CA 1
ATOM 2185 C C . LYS B 1 24 ? 22.078 10.516 -12.633 1 98.06 24 LYS B C 1
ATOM 2187 O O . LYS B 1 24 ? 21.203 10.57 -11.766 1 98.06 24 LYS B O 1
ATOM 2192 N N . SER B 1 25 ? 23.078 11.383 -12.688 1 95.69 25 SER B N 1
ATOM 2193 C CA . SER B 1 25 ? 23.328 12.336 -11.609 1 95.69 25 SER B CA 1
ATOM 2194 C C . SER B 1 25 ? 22.469 13.586 -11.766 1 95.69 25 SER B C 1
ATOM 2196 O O . SER B 1 25 ? 22.391 14.406 -10.852 1 95.69 25 SER B O 1
ATOM 2198 N N . GLU B 1 26 ? 21.781 13.703 -12.828 1 96.44 26 GLU B N 1
ATOM 2199 C CA . GLU B 1 26 ? 20.984 14.891 -13.125 1 96.44 26 GLU B CA 1
ATOM 2200 C C . GLU B 1 26 ? 19.922 15.117 -12.055 1 96.44 26 GLU B C 1
ATOM 2202 O O . GLU B 1 26 ? 19.203 14.188 -11.672 1 96.44 26 GLU B O 1
ATOM 2207 N N . ALA B 1 27 ? 19.859 16.359 -11.594 1 96.62 27 ALA B N 1
ATOM 2208 C CA . ALA B 1 27 ? 18.859 16.734 -10.602 1 96.62 27 ALA B CA 1
ATOM 2209 C C . ALA B 1 27 ? 17.453 16.719 -11.211 1 96.62 27 ALA B C 1
ATOM 2211 O O . ALA B 1 27 ? 17.297 16.922 -12.414 1 96.62 27 ALA B O 1
ATOM 2212 N N . ILE B 1 28 ? 16.516 16.453 -10.391 1 98.06 28 ILE B N 1
ATOM 2213 C CA . ILE B 1 28 ? 15.125 16.516 -10.82 1 98.06 28 ILE B CA 1
ATOM 2214 C C . ILE B 1 28 ? 14.586 17.922 -10.586 1 98.06 28 ILE B C 1
ATOM 2216 O O . ILE B 1 28 ? 14.75 18.484 -9.5 1 98.06 28 ILE B O 1
ATOM 2220 N N . ASP B 1 29 ? 13.914 18.516 -11.492 1 97 29 ASP B N 1
ATOM 2221 C CA . ASP B 1 29 ? 13.461 19.906 -11.406 1 97 29 ASP B CA 1
ATOM 2222 C C . ASP B 1 29 ? 12.297 20.031 -10.43 1 97 29 ASP B C 1
ATOM 2224 O O . ASP B 1 29 ? 11.594 19.062 -10.156 1 97 29 ASP B O 1
ATOM 2228 N N . SER B 1 30 ? 12.047 21.25 -10.008 1 97.12 30 SER B N 1
ATOM 2229 C CA . SER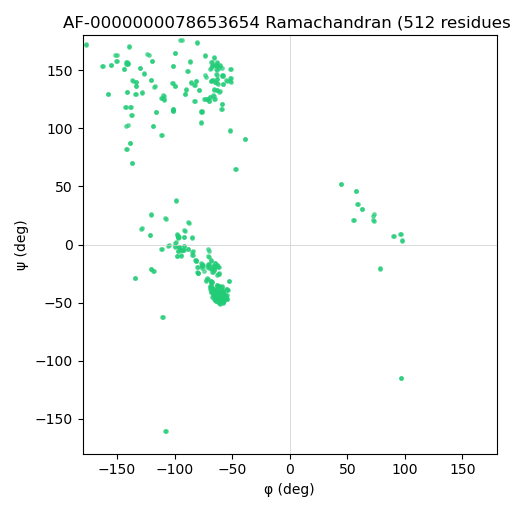 B 1 30 ? 11.094 21.516 -8.938 1 97.12 30 SER B CA 1
ATOM 2230 C C . SER B 1 30 ? 9.664 21.203 -9.383 1 97.12 30 SER B C 1
ATOM 2232 O O . SER B 1 30 ? 8.852 20.75 -8.578 1 97.12 30 SER B O 1
ATOM 2234 N N . ASP B 1 31 ? 9.328 21.469 -10.602 1 97.5 31 ASP B N 1
ATOM 2235 C CA . ASP B 1 31 ? 7.98 21.172 -11.094 1 97.5 31 ASP B CA 1
ATOM 2236 C C . ASP B 1 31 ? 7.688 19.672 -11.023 1 97.5 31 ASP B C 1
ATOM 2238 O O . ASP B 1 31 ? 6.582 19.266 -10.656 1 97.5 31 ASP B O 1
ATOM 2242 N N . THR B 1 32 ? 8.688 18.891 -11.438 1 98.31 32 THR B N 1
ATOM 2243 C CA . THR B 1 32 ? 8.555 17.438 -11.367 1 98.31 32 THR B CA 1
ATOM 2244 C C . THR B 1 32 ? 8.398 16.984 -9.914 1 98.31 32 THR B C 1
ATOM 2246 O O . THR B 1 32 ? 7.523 16.172 -9.609 1 98.31 32 THR B O 1
ATOM 2249 N N . VAL B 1 33 ? 9.18 17.531 -9.031 1 98.5 33 VAL B N 1
ATOM 2250 C CA . VAL B 1 33 ? 9.094 17.188 -7.617 1 98.5 33 VAL B CA 1
ATOM 2251 C C . VAL B 1 33 ? 7.707 17.516 -7.082 1 98.5 33 VAL B C 1
ATOM 2253 O O . VAL B 1 33 ? 7.098 16.719 -6.363 1 98.5 33 VAL B O 1
ATOM 2256 N N . ASP B 1 34 ? 7.215 18.672 -7.457 1 98.12 34 ASP B N 1
ATOM 2257 C CA . ASP B 1 34 ? 5.883 19.094 -7.023 1 98.12 34 ASP B CA 1
ATOM 2258 C C . ASP B 1 34 ? 4.82 18.109 -7.512 1 98.12 34 ASP B C 1
ATOM 2260 O O . ASP B 1 34 ? 3.898 17.766 -6.766 1 98.12 34 ASP B O 1
ATOM 2264 N N . ALA B 1 35 ? 4.926 17.672 -8.742 1 98.31 35 ALA B N 1
ATOM 2265 C CA . ALA B 1 35 ? 3.969 16.719 -9.297 1 98.31 35 ALA B CA 1
ATOM 2266 C C . ALA B 1 35 ? 4.023 15.383 -8.562 1 98.31 35 ALA B C 1
ATOM 2268 O O . ALA B 1 35 ? 2.988 14.773 -8.281 1 98.31 35 ALA B O 1
ATOM 2269 N N . LEU B 1 36 ? 5.242 14.945 -8.234 1 98.81 36 LEU B N 1
ATOM 2270 C CA . LEU B 1 36 ? 5.43 13.688 -7.512 1 98.81 36 LEU B CA 1
ATOM 2271 C C . LEU B 1 36 ? 4.77 13.75 -6.141 1 98.81 36 LEU B C 1
ATOM 2273 O O . LEU B 1 36 ? 4.016 12.844 -5.77 1 98.81 36 LEU B O 1
ATOM 2277 N N . GLU B 1 37 ? 5.047 14.781 -5.43 1 98.81 37 GLU B N 1
ATOM 2278 C CA . GLU B 1 37 ? 4.527 14.906 -4.074 1 98.81 37 GLU B CA 1
ATOM 2279 C C . GLU B 1 37 ? 3.018 15.133 -4.078 1 98.81 37 GLU B C 1
ATOM 2281 O O . GLU B 1 37 ? 2.307 14.609 -3.215 1 98.81 37 GLU B O 1
ATOM 2286 N N . SER B 1 38 ? 2.518 15.883 -5.066 1 98.38 38 SER B N 1
ATOM 2287 C CA . SER B 1 38 ? 1.077 16.062 -5.211 1 98.38 38 SER B CA 1
ATOM 2288 C C . SER B 1 38 ? 0.379 14.742 -5.5 1 98.38 38 SER B C 1
ATOM 2290 O O . SER B 1 38 ? -0.707 14.484 -4.977 1 98.38 38 SER B O 1
ATOM 2292 N N . ALA B 1 39 ? 0.983 13.914 -6.328 1 98.69 39 ALA B N 1
ATOM 2293 C CA . ALA B 1 39 ? 0.417 12.602 -6.613 1 98.69 39 ALA B CA 1
ATOM 2294 C C . ALA B 1 39 ? 0.273 11.773 -5.336 1 98.69 39 ALA B C 1
ATOM 2296 O O . ALA B 1 39 ? -0.771 11.164 -5.102 1 98.69 39 ALA B O 1
ATOM 2297 N N . ALA B 1 40 ? 1.27 11.773 -4.5 1 98.88 40 ALA B N 1
ATOM 2298 C CA . ALA B 1 40 ? 1.215 11.062 -3.227 1 98.88 40 ALA B CA 1
ATOM 2299 C C . ALA B 1 40 ? 0.071 11.578 -2.357 1 98.88 40 ALA B C 1
ATOM 2301 O O . ALA B 1 40 ? -0.686 10.789 -1.786 1 98.88 40 ALA B O 1
ATOM 2302 N N . GLN B 1 41 ? -0.125 12.867 -2.311 1 98.5 41 GLN B N 1
ATOM 2303 C CA . GLN B 1 41 ? -1.112 13.492 -1.438 1 98.5 41 GLN B CA 1
ATOM 2304 C C . GLN B 1 41 ? -2.531 13.195 -1.912 1 98.5 41 GLN B C 1
ATOM 2306 O O . GLN B 1 41 ? -3.492 13.359 -1.155 1 98.5 41 GLN B O 1
ATOM 2311 N N . HIS B 1 42 ? -2.678 12.789 -3.133 1 98.31 42 HIS B N 1
ATOM 2312 C CA . HIS B 1 42 ? -4.012 12.578 -3.688 1 98.31 42 HIS B CA 1
ATOM 2313 C C . HIS B 1 42 ? -4.426 11.117 -3.582 1 98.31 42 HIS B C 1
ATOM 2315 O O . HIS B 1 42 ? -5.543 10.75 -3.965 1 98.31 42 HIS B O 1
ATOM 2321 N N . ALA B 1 43 ? -3.518 10.234 -3.059 1 98.62 43 ALA B N 1
ATOM 2322 C CA . ALA B 1 43 ? -3.904 8.844 -2.814 1 98.62 43 ALA B CA 1
ATOM 2323 C C . ALA B 1 43 ? -5.016 8.766 -1.771 1 98.62 43 ALA B C 1
ATOM 2325 O O 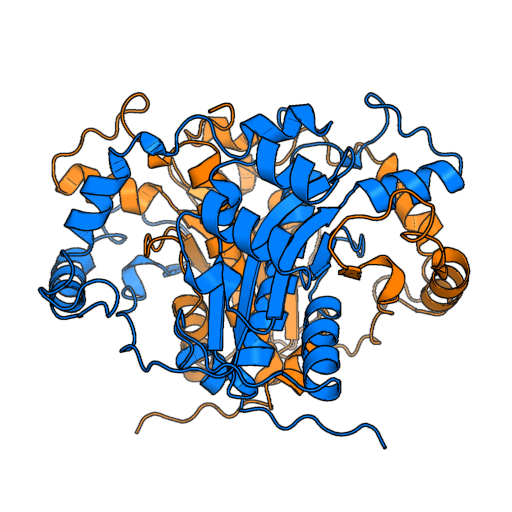. ALA B 1 43 ? -5.199 9.688 -0.975 1 98.62 43 ALA B O 1
ATOM 2326 N N . ALA B 1 44 ? -5.793 7.719 -1.849 1 98.06 44 ALA B N 1
ATOM 2327 C CA . ALA B 1 44 ? -6.855 7.504 -0.871 1 98.06 44 ALA B CA 1
ATOM 2328 C C . ALA B 1 44 ? -6.293 7.43 0.545 1 98.06 44 ALA B C 1
ATOM 2330 O O . ALA B 1 44 ? -5.148 7.012 0.744 1 98.06 44 ALA B O 1
ATOM 2331 N N . SER B 1 45 ? -7.035 7.902 1.429 1 97 45 SER B N 1
ATOM 2332 C CA . SER B 1 45 ? -6.723 7.832 2.854 1 97 45 SER B CA 1
ATOM 2333 C C . SER B 1 45 ? -7.891 7.258 3.648 1 97 45 SER B C 1
ATOM 2335 O O . SER B 1 45 ? -9.039 7.648 3.441 1 97 45 SER B O 1
ATOM 2337 N N . SER B 1 46 ? -7.578 6.297 4.465 1 97.56 46 SER B N 1
ATOM 2338 C CA . SER B 1 46 ? -8.602 5.715 5.324 1 97.56 46 SER B CA 1
ATOM 2339 C C . SER B 1 46 ? -9.227 6.77 6.234 1 97.56 46 SER B C 1
ATOM 2341 O O . SER B 1 46 ? -8.516 7.457 6.973 1 97.56 46 SER B O 1
ATOM 2343 N N . GLN B 1 47 ? -10.578 6.938 6.105 1 96.12 47 GLN B N 1
ATOM 2344 C CA . GLN B 1 47 ? -11.383 7.809 6.957 1 96.12 47 GLN B CA 1
ATOM 2345 C C . GLN B 1 47 ? -10.844 9.234 6.957 1 96.12 47 GLN B C 1
ATOM 2347 O O . GLN B 1 47 ? -10.992 9.961 7.941 1 96.12 47 GLN B O 1
ATOM 2352 N N . PHE B 1 48 ? -10.07 9.539 5.906 1 97.19 48 PHE B N 1
ATOM 2353 C CA . PHE B 1 48 ? -9.547 10.891 5.727 1 97.19 48 PHE B CA 1
ATOM 2354 C C . PHE B 1 48 ? -8.617 11.266 6.875 1 97.19 48 PHE B C 1
ATOM 2356 O O . PHE B 1 48 ? -8.461 12.445 7.191 1 97.19 48 PHE B O 1
ATOM 2363 N N . LEU B 1 49 ? -7.941 10.266 7.445 1 98.12 49 LEU B N 1
ATOM 2364 C CA . LEU B 1 49 ? -7.098 10.492 8.617 1 98.12 49 LEU B CA 1
ATOM 2365 C C . LEU B 1 49 ? -5.785 11.148 8.219 1 98.12 49 LEU B C 1
ATOM 2367 O O . LEU B 1 49 ? -5.062 11.672 9.07 1 98.12 49 LEU B O 1
ATOM 2371 N N . ASN B 1 50 ? -5.492 11.086 6.91 1 98.38 50 ASN B N 1
ATOM 2372 C CA . ASN B 1 50 ? -4.191 11.594 6.484 1 98.38 50 ASN B CA 1
ATOM 2373 C C . ASN B 1 50 ? -3.076 11.125 7.414 1 98.38 50 ASN B C 1
ATOM 2375 O O . ASN B 1 50 ? -2.252 11.93 7.855 1 98.38 50 ASN B O 1
ATOM 2379 N N . ASP B 1 51 ? -2.973 9.812 7.672 1 98.81 51 ASP B N 1
ATOM 2380 C CA . ASP B 1 51 ? -2.18 9.234 8.75 1 98.81 51 ASP B CA 1
ATOM 2381 C C . ASP B 1 51 ? -0.836 8.727 8.234 1 98.81 51 ASP B C 1
ATOM 2383 O O . ASP B 1 51 ? -0.371 7.66 8.648 1 98.81 51 ASP B O 1
ATOM 2387 N N . TRP B 1 52 ? -0.22 9.383 7.352 1 98.88 52 TRP B N 1
ATOM 2388 C CA . TRP B 1 52 ? 1.128 9.125 6.855 1 98.88 52 TRP B CA 1
ATOM 2389 C C . TRP B 1 52 ? 1.889 10.43 6.633 1 98.88 52 TRP B C 1
ATOM 2391 O O . TRP B 1 52 ? 1.281 11.492 6.496 1 98.88 52 TRP B O 1
ATOM 2401 N N . SER B 1 53 ? 3.18 10.391 6.664 1 98.94 53 SER B N 1
ATOM 2402 C CA . SER B 1 53 ? 4.102 11.461 6.297 1 98.94 53 SER B CA 1
ATOM 2403 C C . SER B 1 53 ? 5.301 10.914 5.527 1 98.94 53 SER B C 1
ATOM 2405 O O . SER B 1 53 ? 5.465 9.695 5.402 1 98.94 53 SER B O 1
ATOM 2407 N N . VAL B 1 54 ? 6.051 11.828 5 1 98.88 54 VAL B N 1
ATOM 2408 C CA . VAL B 1 54 ? 7.23 11.445 4.227 1 98.88 54 VAL B CA 1
ATOM 2409 C C . VAL B 1 54 ? 8.422 12.297 4.648 1 98.88 54 VAL B C 1
ATOM 2411 O O . VAL B 1 54 ? 8.281 13.5 4.883 1 98.88 54 VAL B O 1
ATOM 2414 N N . ILE B 1 55 ? 9.523 11.664 4.797 1 98.94 55 ILE B N 1
ATOM 2415 C CA . ILE B 1 55 ? 10.789 12.367 4.965 1 98.94 55 ILE B CA 1
ATOM 2416 C C . ILE B 1 55 ? 11.562 12.359 3.646 1 98.94 55 ILE B C 1
ATOM 2418 O O . ILE B 1 55 ? 11.914 11.297 3.131 1 98.94 55 ILE B O 1
ATOM 2422 N N . ARG B 1 56 ? 11.766 13.523 3.078 1 98.88 56 ARG B N 1
ATOM 2423 C CA . ARG B 1 56 ? 12.68 13.672 1.949 1 98.88 56 ARG B CA 1
ATOM 2424 C C . ARG B 1 56 ? 14.117 13.805 2.426 1 98.88 56 ARG B C 1
ATOM 2426 O O . ARG B 1 56 ? 14.438 14.695 3.219 1 98.88 56 ARG B O 1
ATOM 2433 N N . VAL B 1 57 ? 14.969 12.922 1.943 1 98.94 57 VAL B N 1
ATOM 2434 C CA . VAL B 1 57 ? 16.359 12.898 2.398 1 98.94 57 VAL B CA 1
ATOM 2435 C C . VAL B 1 57 ? 17.25 13.578 1.364 1 98.94 57 VAL B C 1
ATOM 2437 O O . VAL B 1 57 ? 17.391 13.102 0.238 1 98.94 57 VAL B O 1
ATOM 2440 N N . THR B 1 58 ? 17.859 14.656 1.739 1 98.12 58 THR B N 1
ATOM 2441 C CA . THR B 1 58 ? 18.703 15.43 0.833 1 98.12 58 THR B CA 1
ATOM 2442 C C . THR B 1 58 ? 20.141 15.516 1.371 1 98.12 58 THR B C 1
ATOM 2444 O O . THR B 1 58 ? 21.062 15.805 0.622 1 98.12 58 THR B O 1
ATOM 2447 N N . ASP B 1 59 ? 20.312 15.305 2.691 1 98.5 59 ASP B N 1
ATOM 2448 C CA . ASP B 1 59 ? 21.625 15.375 3.33 1 98.5 59 ASP B CA 1
ATOM 2449 C C . ASP B 1 59 ? 22.5 14.195 2.916 1 98.5 59 ASP B C 1
ATOM 2451 O O . ASP B 1 59 ? 22.125 13.039 3.119 1 98.5 59 ASP B O 1
ATOM 2455 N N . PRO B 1 60 ? 23.703 14.484 2.35 1 98 60 PRO B N 1
ATOM 2456 C CA . PRO B 1 60 ? 24.547 13.398 1.842 1 98 60 PRO B CA 1
ATOM 2457 C C . PRO B 1 60 ? 24.953 12.414 2.932 1 98 60 PRO B C 1
ATOM 2459 O O . PRO B 1 60 ? 25.078 11.211 2.67 1 98 60 PRO B O 1
ATOM 2462 N N . GLU B 1 61 ? 25.203 12.875 4.113 1 98.5 61 GLU B N 1
ATOM 2463 C CA . GLU B 1 61 ? 25.578 11.977 5.199 1 98.5 61 GLU B CA 1
ATOM 2464 C C . GLU B 1 61 ? 24.438 11.055 5.586 1 98.5 61 GLU B C 1
ATOM 2466 O O . GLU B 1 61 ? 24.641 9.867 5.867 1 98.5 61 GLU B O 1
ATOM 2471 N N . LEU B 1 62 ? 23.266 11.617 5.656 1 98.88 62 LEU B N 1
ATOM 2472 C CA . LEU B 1 62 ? 22.094 10.812 5.961 1 98.88 62 LEU B CA 1
ATOM 2473 C C . LEU B 1 62 ? 21.828 9.797 4.852 1 98.88 62 LEU B C 1
ATOM 2475 O O . LEU B 1 62 ? 21.469 8.648 5.125 1 98.88 62 LEU B O 1
ATOM 2479 N N . LYS B 1 63 ? 21.953 10.211 3.574 1 98.75 63 LYS B N 1
ATOM 2480 C CA . LYS B 1 63 ? 21.828 9.281 2.461 1 98.75 63 LYS B CA 1
ATOM 2481 C C . LYS B 1 63 ? 22.797 8.117 2.598 1 98.75 63 LYS B C 1
ATOM 2483 O O . LYS B 1 63 ? 22.438 6.961 2.373 1 98.75 63 LYS B O 1
ATOM 2488 N N . SER B 1 64 ? 24.031 8.422 2.918 1 98.69 64 SER B N 1
ATOM 2489 C CA . SER B 1 64 ? 25.047 7.398 3.113 1 98.69 64 SER B CA 1
ATOM 2490 C C . SER B 1 64 ? 24.672 6.453 4.25 1 98.69 64 SER B C 1
ATOM 2492 O O . SER B 1 64 ? 24.906 5.246 4.16 1 98.69 64 SER B O 1
ATOM 2494 N N . LYS B 1 65 ? 24.188 7.02 5.336 1 98.75 65 LYS B N 1
ATOM 2495 C CA . LYS B 1 65 ? 23.734 6.199 6.457 1 98.75 65 LYS B CA 1
ATOM 2496 C C . LYS B 1 65 ? 22.625 5.246 6.027 1 98.75 65 LYS B C 1
ATOM 2498 O O . LYS B 1 65 ? 22.641 4.066 6.395 1 98.75 65 LYS B O 1
ATOM 2503 N N . LEU B 1 66 ? 21.656 5.73 5.262 1 98.88 66 LEU B N 1
ATOM 2504 C CA . LEU B 1 66 ? 20.578 4.883 4.781 1 98.88 66 LEU B CA 1
ATOM 2505 C C . LEU B 1 66 ? 21.109 3.797 3.85 1 98.88 66 LEU B C 1
ATOM 2507 O O . LEU B 1 66 ? 20.609 2.668 3.859 1 98.88 66 LEU B O 1
ATOM 2511 N N . ALA B 1 67 ? 22.078 4.16 3.018 1 98.81 67 ALA B N 1
ATOM 2512 C CA . ALA B 1 67 ? 22.703 3.172 2.146 1 98.81 67 ALA B CA 1
ATOM 2513 C C . ALA B 1 67 ? 23.359 2.064 2.961 1 98.81 67 ALA B C 1
ATOM 2515 O O . ALA B 1 67 ? 23.297 0.89 2.59 1 98.81 67 ALA B O 1
ATOM 2516 N N . ARG B 1 68 ? 24 2.441 4.066 1 98.62 68 ARG B N 1
ATOM 2517 C CA . ARG B 1 68 ? 24.625 1.462 4.945 1 98.62 68 ARG B CA 1
ATOM 2518 C C . ARG B 1 68 ? 23.578 0.578 5.621 1 98.62 68 ARG B C 1
ATOM 2520 O O . ARG B 1 68 ? 23.734 -0.645 5.664 1 98.62 68 ARG B O 1
ATOM 2527 N N . ILE B 1 69 ? 22.531 1.164 6.113 1 98.06 69 ILE B N 1
ATOM 2528 C CA . ILE B 1 69 ? 21.453 0.408 6.734 1 98.06 69 ILE B CA 1
ATOM 2529 C C . ILE B 1 69 ? 20.875 -0.592 5.73 1 98.06 69 ILE B C 1
ATOM 2531 O O . ILE B 1 69 ? 20.656 -1.759 6.062 1 98.06 69 ILE B O 1
ATOM 2535 N N . GLY B 1 70 ? 20.688 -0.154 4.508 1 97.44 70 GLY B N 1
ATOM 2536 C CA . GLY B 1 70 ? 20.062 -0.971 3.479 1 97.44 70 GLY B CA 1
ATOM 2537 C C . GLY B 1 70 ? 21.031 -1.934 2.818 1 97.44 70 GLY B C 1
ATOM 2538 O O . GLY B 1 70 ? 20.625 -2.818 2.064 1 97.44 70 GLY B O 1
ATOM 2539 N N . HIS B 1 71 ? 22.297 -1.737 3.033 1 97 71 HIS B N 1
ATOM 2540 C CA . HIS B 1 71 ? 23.359 -2.5 2.391 1 97 71 HIS B CA 1
ATOM 2541 C C . HIS B 1 71 ? 23.297 -2.377 0.872 1 97 71 HIS B C 1
ATOM 2543 O O . HIS B 1 71 ? 23.484 -3.363 0.155 1 97 71 HIS B O 1
ATOM 2549 N N . GLN B 1 72 ? 22.891 -1.206 0.356 1 96.38 72 GLN B N 1
ATOM 2550 C CA . GLN B 1 72 ? 22.781 -0.895 -1.065 1 96.38 72 GLN B CA 1
ATOM 2551 C C . GLN B 1 72 ? 23.328 0.492 -1.373 1 96.38 72 GLN B C 1
ATOM 2553 O O . GLN B 1 72 ? 22.672 1.501 -1.138 1 96.38 72 GLN B O 1
ATOM 2558 N N . GLU B 1 73 ? 24.391 0.594 -2.049 1 94.88 73 GLU B N 1
ATOM 2559 C CA . GLU B 1 73 ? 25.156 1.824 -2.25 1 94.88 73 GLU B CA 1
ATOM 2560 C C . GLU B 1 73 ? 24.375 2.822 -3.1 1 94.88 73 GLU B C 1
ATOM 2562 O O . GLU B 1 73 ? 24.484 4.035 -2.898 1 94.88 73 GLU B O 1
ATOM 2567 N N . TYR B 1 74 ? 23.578 2.354 -4.02 1 94.19 74 TYR B N 1
ATOM 2568 C CA . TYR B 1 74 ? 22.891 3.24 -4.957 1 94.19 74 TYR B CA 1
ATOM 2569 C C . TYR B 1 74 ? 21.875 4.109 -4.238 1 94.19 74 TYR B C 1
ATOM 2571 O O . TYR B 1 74 ? 21.422 5.125 -4.777 1 94.19 74 TYR B O 1
ATOM 2579 N N . ILE B 1 75 ? 21.469 3.721 -3.002 1 98.19 75 ILE B N 1
ATOM 2580 C CA . ILE B 1 75 ? 20.562 4.527 -2.201 1 98.19 75 ILE B CA 1
ATOM 2581 C C . ILE B 1 75 ? 21.156 5.906 -1.961 1 98.19 75 ILE B C 1
ATOM 2583 O O . ILE B 1 75 ? 20.469 6.922 -2.039 1 98.19 75 ILE B O 1
ATOM 2587 N N . ALA B 1 76 ? 22.438 5.965 -1.793 1 97.94 76 ALA B N 1
ATOM 2588 C CA . ALA B 1 76 ? 23.125 7.211 -1.442 1 97.94 76 ALA B CA 1
ATOM 2589 C C . ALA B 1 76 ? 23.203 8.141 -2.646 1 97.94 76 ALA B C 1
ATOM 2591 O O . ALA B 1 76 ? 23.328 9.359 -2.488 1 97.94 76 ALA B O 1
ATOM 2592 N N . THR B 1 77 ? 23.109 7.613 -3.867 1 96.69 77 THR B N 1
ATOM 2593 C CA . THR B 1 77 ? 23.359 8.43 -5.047 1 96.69 77 THR B CA 1
ATOM 2594 C C . THR B 1 77 ? 22.047 8.781 -5.75 1 96.69 77 THR B C 1
ATOM 2596 O O . THR B 1 77 ? 22.047 9.492 -6.758 1 96.69 77 THR B O 1
ATOM 2599 N N . ALA B 1 78 ? 20.953 8.32 -5.238 1 97.94 78 ALA B N 1
ATOM 2600 C CA . ALA B 1 78 ? 19.656 8.633 -5.855 1 97.94 78 ALA B CA 1
ATOM 2601 C C . ALA B 1 78 ? 19.375 10.133 -5.816 1 97.94 78 ALA B C 1
ATOM 2603 O O . ALA B 1 78 ? 19.516 10.766 -4.766 1 97.94 78 ALA B O 1
ATOM 2604 N N . PRO B 1 79 ? 18.938 10.766 -6.914 1 98.62 79 PRO B N 1
ATOM 2605 C CA . PRO B 1 79 ? 18.641 12.203 -6.93 1 98.62 79 PRO B CA 1
ATOM 2606 C C . PRO B 1 79 ? 17.516 12.578 -5.965 1 98.62 79 PRO B C 1
ATOM 2608 O O . PRO B 1 79 ? 17.578 13.633 -5.328 1 98.62 79 PRO B O 1
ATOM 2611 N N . LEU B 1 80 ? 16.484 11.805 -5.895 1 98.88 80 LEU B N 1
ATOM 2612 C CA . LEU B 1 80 ? 15.438 11.938 -4.879 1 98.88 80 LEU B CA 1
ATOM 2613 C C . LEU B 1 80 ? 15.367 10.688 -4.008 1 98.88 80 LEU B C 1
ATOM 2615 O O . LEU B 1 80 ? 15.5 9.57 -4.508 1 98.88 80 LEU B O 1
ATOM 2619 N N . LEU B 1 81 ? 15.258 10.875 -2.723 1 98.94 81 LEU B N 1
ATOM 2620 C CA . LEU B 1 81 ? 15.125 9.805 -1.741 1 98.94 81 LEU B CA 1
ATOM 2621 C C . LEU B 1 81 ? 14.078 10.164 -0.688 1 98.94 81 LEU B C 1
ATOM 2623 O O . LEU B 1 81 ? 14.203 11.18 -0.008 1 98.94 81 LEU B O 1
ATOM 2627 N N . TYR B 1 82 ? 13.07 9.359 -0.638 1 98.94 82 TYR B N 1
ATOM 2628 C CA . TYR B 1 82 ? 11.961 9.562 0.288 1 98.94 82 TYR B CA 1
ATOM 2629 C C . TYR B 1 82 ? 11.812 8.375 1.227 1 98.94 82 TYR B C 1
ATOM 2631 O O . TYR B 1 82 ? 12.008 7.227 0.82 1 98.94 82 TYR B O 1
ATOM 2639 N N . VAL B 1 83 ? 11.5 8.586 2.455 1 99 83 VAL B N 1
ATOM 2640 C CA . VAL B 1 83 ? 11.07 7.555 3.396 1 99 83 VAL B CA 1
ATOM 2641 C C . VAL B 1 83 ? 9.633 7.828 3.838 1 99 83 VAL B C 1
ATOM 2643 O O . VAL B 1 83 ? 9.352 8.852 4.469 1 99 83 VAL B O 1
ATOM 2646 N N . PHE B 1 84 ? 8.734 6.957 3.467 1 99 84 PHE B N 1
ATOM 2647 C CA . PHE B 1 84 ? 7.332 7.035 3.873 1 99 84 PHE B CA 1
ATOM 2648 C C . PHE B 1 84 ? 7.137 6.426 5.258 1 99 84 PHE B C 1
ATOM 2650 O O . PHE B 1 84 ? 7.668 5.352 5.547 1 99 84 PHE B O 1
ATOM 2657 N N . ILE B 1 85 ? 6.359 7.062 6.105 1 98.88 85 ILE B N 1
ATOM 2658 C CA . ILE B 1 85 ? 6.129 6.605 7.473 1 98.88 85 ILE B CA 1
ATOM 2659 C C . ILE B 1 85 ? 4.637 6.656 7.785 1 98.88 85 ILE B C 1
ATOM 2661 O O . ILE B 1 85 ? 3.916 7.52 7.281 1 98.88 85 ILE B O 1
ATOM 2665 N N . LEU B 1 86 ? 4.125 5.676 8.477 1 98.81 86 LEU B N 1
ATOM 2666 C CA . LEU B 1 86 ? 2.826 5.895 9.102 1 98.81 86 LEU B CA 1
ATOM 2667 C C . LEU B 1 86 ? 2.932 6.91 10.234 1 98.81 86 LEU B C 1
ATOM 2669 O O . LEU B 1 86 ? 3.926 6.934 10.969 1 98.81 86 LEU B O 1
ATOM 2673 N N . ASP B 1 87 ? 1.967 7.801 10.391 1 98.88 87 ASP B N 1
ATOM 2674 C CA . ASP B 1 87 ? 2.115 8.969 11.258 1 98.88 87 ASP B CA 1
ATOM 2675 C C . ASP B 1 87 ? 0.836 9.227 12.047 1 98.88 87 ASP B C 1
ATOM 2677 O O . ASP B 1 87 ? 0.008 10.047 11.648 1 98.88 87 ASP B O 1
ATOM 2681 N N . GLU B 1 88 ? 0.774 8.578 13.156 1 98.75 88 GLU B N 1
ATOM 2682 C CA . GLU B 1 88 ? -0.297 8.891 14.102 1 98.75 88 GLU B CA 1
ATOM 2683 C C . GLU B 1 88 ? 0.15 9.922 15.125 1 98.75 88 GLU B C 1
ATOM 2685 O O . GLU B 1 88 ? -0.644 10.359 15.961 1 98.75 88 GLU B O 1
ATOM 2690 N N . HIS B 1 89 ? 1.442 10.273 15.039 1 98.81 89 HIS B N 1
ATOM 2691 C CA . HIS B 1 89 ? 1.944 11.32 15.922 1 98.81 89 HIS B CA 1
ATOM 2692 C C . HIS B 1 89 ? 1.266 12.656 15.641 1 98.81 89 HIS B C 1
ATOM 2694 O O . HIS B 1 89 ? 0.833 13.352 16.562 1 98.81 89 HIS B O 1
ATOM 2700 N N . ARG B 1 90 ? 1.206 13.039 14.336 1 98.88 90 ARG B N 1
ATOM 2701 C CA . ARG B 1 90 ? 0.512 14.273 13.969 1 98.88 90 ARG B CA 1
ATOM 2702 C C . ARG B 1 90 ? -0.929 14.258 14.469 1 98.88 90 ARG B C 1
ATOM 2704 O O . ARG B 1 90 ? -1.416 15.258 15 1 98.88 90 ARG B O 1
ATOM 2711 N N . ASN B 1 91 ? -1.613 13.109 14.312 1 98.81 91 ASN B N 1
ATOM 2712 C CA . ASN B 1 91 ? -3 13.008 14.758 1 98.81 91 ASN B CA 1
ATOM 2713 C C . ASN B 1 91 ? -3.107 13.062 16.281 1 98.81 91 ASN B C 1
ATOM 2715 O O . ASN B 1 91 ? -4.082 13.586 16.812 1 98.81 91 ASN B O 1
ATOM 2719 N N . ALA B 1 92 ? -2.078 12.539 16.984 1 98.69 92 ALA B N 1
ATOM 2720 C CA . ALA B 1 92 ? -2.023 12.703 18.422 1 98.69 92 ALA B CA 1
ATOM 2721 C C . ALA B 1 92 ? -1.902 14.18 18.812 1 98.69 92 ALA B C 1
ATOM 2723 O O . ALA B 1 92 ? -2.59 14.648 19.719 1 98.69 92 ALA B O 1
ATOM 2724 N N . MET B 1 93 ? -1.02 14.922 18.125 1 98.69 93 MET B N 1
ATOM 2725 C CA . MET B 1 93 ? -0.858 16.344 18.359 1 98.69 93 MET B CA 1
ATOM 2726 C C . MET B 1 93 ? -2.172 17.094 18.141 1 98.69 93 MET B C 1
ATOM 2728 O O . MET B 1 93 ? -2.551 17.938 18.953 1 98.69 93 MET B O 1
ATOM 2732 N N . ILE B 1 94 ? -2.832 16.75 17.078 1 98.81 94 ILE B N 1
ATOM 2733 C CA . ILE B 1 94 ? -4.086 17.406 16.719 1 98.81 94 ILE B CA 1
ATOM 2734 C C . ILE B 1 94 ? -5.145 17.109 17.781 1 98.81 94 ILE B C 1
ATOM 2736 O O . ILE B 1 94 ? -5.832 18.016 18.25 1 98.81 94 ILE B O 1
ATOM 2740 N N . ALA B 1 95 ? -5.27 15.836 18.156 1 98.62 95 ALA B N 1
ATOM 2741 C CA . ALA B 1 95 ? -6.227 15.43 19.188 1 98.62 95 ALA B CA 1
ATOM 2742 C C . ALA B 1 95 ? -5.953 16.141 20.5 1 98.62 95 ALA B C 1
ATOM 2744 O O . ALA B 1 95 ? -6.879 16.625 21.156 1 98.62 95 ALA B O 1
ATOM 2745 N N . GLN B 1 96 ? -4.715 16.188 20.875 1 98 96 GLN B N 1
ATOM 2746 C CA . GLN B 1 96 ? -4.328 16.859 22.109 1 98 96 GLN B CA 1
ATOM 2747 C C . GLN B 1 96 ? -4.711 18.344 22.078 1 98 96 GLN B C 1
ATOM 2749 O O . GLN B 1 96 ? -5.203 18.875 23.062 1 98 96 GLN B O 1
ATOM 2754 N N . ALA B 1 97 ? -4.48 18.969 20.984 1 97.56 97 ALA B N 1
ATOM 2755 C CA . ALA B 1 97 ? -4.82 20.375 20.812 1 97.56 97 ALA B CA 1
ATOM 2756 C C . ALA B 1 97 ? -6.324 20.594 20.953 1 97.56 97 ALA B C 1
ATOM 2758 O O . ALA B 1 97 ? -6.77 21.688 21.328 1 97.56 97 ALA B O 1
ATOM 2759 N N . LYS B 1 98 ? -7.117 19.578 20.688 1 97.94 98 LYS B N 1
ATOM 2760 C CA . LYS B 1 98 ? -8.578 19.641 20.781 1 97.94 98 LYS B CA 1
ATOM 2761 C C . LYS B 1 98 ? -9.055 19.203 22.172 1 97.94 98 LYS B C 1
ATOM 2763 O O . LYS B 1 98 ? -10.258 19.109 22.406 1 97.94 98 LYS B O 1
ATOM 2768 N N . GLY B 1 99 ? -8.148 18.828 23.047 1 97.56 99 GLY B N 1
ATOM 2769 C CA . GLY B 1 99 ? -8.492 18.516 24.422 1 97.56 99 GLY B CA 1
ATOM 2770 C C . GLY B 1 99 ? -8.68 17.031 24.672 1 97.56 99 GLY B C 1
ATOM 2771 O O . GLY B 1 99 ? -9.164 16.625 25.719 1 97.56 99 GLY B O 1
ATOM 2772 N N . VAL B 1 100 ? -8.336 16.234 23.688 1 97.56 100 VAL B N 1
ATOM 2773 C CA . VAL B 1 100 ? -8.461 14.789 23.828 1 97.56 100 VAL B CA 1
ATOM 2774 C C . VAL B 1 100 ? -7.254 14.242 24.594 1 97.56 100 VAL B C 1
ATOM 2776 O O . VAL B 1 100 ? -6.121 14.672 24.359 1 97.56 100 VAL B O 1
ATOM 2779 N N . ASP B 1 101 ? -7.496 13.281 25.469 1 96.44 101 ASP B N 1
ATOM 2780 C CA . ASP B 1 101 ? -6.438 12.562 26.188 1 96.44 101 ASP B CA 1
ATOM 2781 C C . ASP B 1 101 ? -5.758 11.547 25.266 1 96.44 101 ASP B C 1
ATOM 2783 O O . ASP B 1 101 ? -6.375 10.57 24.844 1 96.44 101 ASP B O 1
ATOM 2787 N N . VAL B 1 102 ? -4.5 11.758 24.969 1 95.88 102 VAL B N 1
ATOM 2788 C CA . VAL B 1 102 ? -3.795 10.883 24.031 1 95.88 102 VAL B CA 1
ATOM 2789 C C . VAL B 1 102 ? -2.803 10.008 24.797 1 95.88 102 VAL B C 1
ATOM 2791 O O . VAL B 1 102 ? -1.803 9.555 24.234 1 95.88 102 VAL B O 1
ATOM 2794 N N . SER B 1 103 ? -3.039 9.836 26.078 1 94.88 103 SER B N 1
ATOM 2795 C CA . SER B 1 103 ? -2.256 8.867 26.844 1 94.88 103 SER B CA 1
ATOM 2796 C C . SER B 1 103 ? -2.418 7.457 26.281 1 94.88 103 SER B C 1
ATOM 2798 O O . SER B 1 103 ? -3.4 7.168 25.594 1 94.88 103 SER B O 1
ATOM 2800 N N . PRO B 1 104 ? -1.442 6.613 26.484 1 92.5 104 PRO B N 1
ATOM 2801 C CA . PRO B 1 104 ? -1.438 5.289 25.859 1 92.5 104 PRO B CA 1
ATOM 2802 C C . PRO B 1 104 ? -2.727 4.512 26.125 1 92.5 104 PRO B C 1
ATOM 2804 O O . PRO B 1 104 ? -3.189 3.771 25.25 1 92.5 104 PRO B O 1
ATOM 2807 N N . GLU B 1 105 ? -3.338 4.691 27.188 1 89.88 105 GLU B N 1
ATOM 2808 C CA . GLU B 1 105 ? -4.531 3.924 27.531 1 89.88 105 GLU B CA 1
ATOM 2809 C C . GLU B 1 105 ? -5.77 4.492 26.859 1 89.88 105 GLU B C 1
ATOM 2811 O O . GLU B 1 105 ? -6.809 3.832 26.781 1 89.88 105 GLU B O 1
ATOM 2816 N N . ARG B 1 106 ? -5.676 5.719 26.328 1 93.62 106 ARG B N 1
ATOM 2817 C CA . ARG B 1 106 ? -6.871 6.402 25.844 1 93.62 106 ARG B CA 1
ATOM 2818 C C . ARG B 1 106 ? -6.766 6.688 24.344 1 93.62 106 ARG B C 1
ATOM 2820 O O . ARG B 1 106 ? -7.777 6.902 23.672 1 93.62 106 ARG B O 1
ATOM 2827 N N . PHE B 1 107 ? -5.582 6.742 23.797 1 96.62 107 PHE B N 1
ATOM 2828 C CA . PHE B 1 107 ? -5.367 7.094 22.391 1 96.62 107 PHE B CA 1
ATOM 2829 C C . PHE B 1 107 ? -5.699 5.918 21.484 1 96.62 107 PHE B C 1
ATOM 2831 O O . PHE B 1 107 ? -4.867 5.035 21.266 1 96.62 107 PHE B O 1
ATOM 2838 N N . ALA B 1 108 ? -6.812 5.949 20.797 1 96.25 108 ALA B N 1
ATOM 2839 C CA . ALA B 1 108 ? -7.371 4.812 20.078 1 96.25 108 ALA B CA 1
ATOM 2840 C C . ALA B 1 108 ? -6.602 4.559 18.781 1 96.25 108 ALA B C 1
ATOM 2842 O O . ALA B 1 108 ? -6.688 3.471 18.203 1 96.25 108 ALA B O 1
ATOM 2843 N N . LEU B 1 109 ? -5.84 5.523 18.312 1 97.19 109 LEU B N 1
ATOM 2844 C CA . LEU B 1 109 ? -5.16 5.414 17.031 1 97.19 109 LEU B CA 1
ATOM 2845 C C . LEU B 1 109 ? -3.83 4.68 17.172 1 97.19 109 LEU B C 1
ATOM 2847 O O . LEU B 1 109 ? -3.086 4.535 16.203 1 97.19 109 LEU B O 1
ATOM 2851 N N . ARG B 1 110 ? -3.498 4.141 18.328 1 96.38 110 ARG B N 1
ATOM 2852 C CA . ARG B 1 110 ? -2.199 3.512 18.562 1 96.38 110 ARG B CA 1
ATOM 2853 C C . ARG B 1 110 ? -2.277 2.004 18.344 1 96.38 110 ARG B C 1
ATOM 2855 O O . ARG B 1 110 ? -1.266 1.306 18.453 1 96.38 110 ARG B O 1
ATOM 2862 N N . TYR B 1 111 ? -3.49 1.493 18.078 1 95 111 TYR B N 1
ATOM 2863 C CA . TYR B 1 111 ? -3.668 0.046 18.094 1 95 111 TYR B CA 1
ATOM 2864 C C . TYR B 1 111 ? -3.506 -0.548 16.703 1 95 111 TYR B C 1
ATOM 2866 O O . TYR B 1 111 ? -3.299 0.182 15.727 1 95 111 TYR B O 1
ATOM 2874 N N . GLY B 1 112 ? -3.574 -1.909 16.688 1 94.5 112 GLY B N 1
ATOM 2875 C CA . GLY B 1 112 ? -3.141 -2.691 15.539 1 94.5 112 GLY B CA 1
ATOM 2876 C C . GLY B 1 112 ? -3.902 -2.361 14.266 1 94.5 112 GLY B C 1
ATOM 2877 O O . GLY B 1 112 ? -3.309 -2.238 13.195 1 94.5 112 GLY B O 1
ATOM 2878 N N . TYR B 1 113 ? -5.207 -2.238 14.328 1 95.5 113 TYR B N 1
ATOM 2879 C CA . TYR B 1 113 ? -6.008 -1.932 13.141 1 95.5 113 TYR B CA 1
ATOM 2880 C C . TYR B 1 113 ? -5.605 -0.588 12.547 1 95.5 113 TYR B C 1
ATOM 2882 O O . TYR B 1 113 ? -5.445 -0.464 11.328 1 95.5 113 TYR B O 1
ATOM 2890 N N . ARG B 1 114 ? -5.441 0.38 13.453 1 96.62 114 ARG B N 1
ATOM 2891 C CA . ARG B 1 114 ? -5.09 1.731 13.031 1 96.62 114 ARG B CA 1
ATOM 2892 C C . ARG B 1 114 ? -3.674 1.78 12.469 1 96.62 114 ARG B C 1
ATOM 2894 O O . ARG B 1 114 ? -3.41 2.479 11.492 1 96.62 114 ARG B O 1
ATOM 2901 N N . PHE B 1 115 ? -2.768 0.984 13.078 1 97.25 115 PHE B N 1
ATOM 2902 C CA . PHE B 1 115 ? -1.411 0.831 12.562 1 97.25 115 PHE B CA 1
ATOM 2903 C C . PHE B 1 115 ? -1.431 0.309 11.133 1 97.25 115 PHE B C 1
ATOM 2905 O O . PHE B 1 115 ? -0.786 0.879 10.25 1 97.25 115 PHE B O 1
ATOM 2912 N N . SER B 1 116 ? -2.186 -0.725 10.945 1 97.19 116 SER B N 1
ATOM 2913 C CA . SER B 1 116 ? -2.297 -1.361 9.641 1 97.19 116 SER B CA 1
ATOM 2914 C C . SER B 1 116 ? -2.912 -0.414 8.617 1 97.19 116 SER B C 1
ATOM 2916 O O . SER B 1 116 ? -2.457 -0.347 7.473 1 97.19 116 SER B O 1
ATOM 2918 N N . GLN B 1 117 ? -3.918 0.307 9.016 1 97.5 117 GLN B N 1
ATOM 2919 C CA . GLN B 1 117 ? -4.57 1.296 8.164 1 97.5 117 GLN B CA 1
ATOM 2920 C C . GLN B 1 117 ? -3.582 2.367 7.711 1 97.5 117 GLN B C 1
ATOM 2922 O O . GLN B 1 117 ? -3.512 2.695 6.523 1 97.5 117 GLN B O 1
ATOM 2927 N N . ALA B 1 118 ? -2.863 2.877 8.648 1 98.62 118 ALA B N 1
ATOM 2928 C CA . ALA B 1 118 ? -1.904 3.939 8.359 1 98.62 118 ALA B CA 1
ATOM 2929 C C . ALA B 1 118 ? -0.785 3.436 7.453 1 98.62 118 ALA B C 1
ATOM 2931 O O . ALA B 1 118 ? -0.322 4.156 6.566 1 98.62 118 ALA B O 1
ATOM 2932 N N . GLN B 1 119 ? -0.341 2.227 7.703 1 98.69 119 GLN B N 1
ATOM 2933 C CA . GLN B 1 119 ? 0.661 1.619 6.832 1 98.69 119 GLN B CA 1
ATOM 2934 C C . GLN B 1 119 ? 0.15 1.503 5.402 1 98.69 119 GLN B C 1
ATOM 2936 O O . GLN B 1 119 ? 0.86 1.844 4.453 1 98.69 119 GLN B O 1
ATOM 2941 N N . ASN B 1 120 ? -1.066 0.973 5.262 1 98.88 120 ASN B N 1
ATOM 2942 C CA . ASN B 1 120 ? -1.668 0.881 3.936 1 98.88 120 ASN B CA 1
ATOM 2943 C C . ASN B 1 120 ? -1.718 2.242 3.248 1 98.88 120 ASN B C 1
ATOM 2945 O O . ASN B 1 120 ? -1.376 2.359 2.068 1 98.88 120 ASN B O 1
ATOM 2949 N N . ASP B 1 121 ? -2.131 3.271 3.986 1 98.94 121 ASP B N 1
ATOM 2950 C CA . ASP B 1 121 ? -2.26 4.609 3.42 1 98.94 121 ASP B CA 1
ATOM 2951 C C . ASP B 1 121 ? -0.906 5.141 2.953 1 98.94 121 ASP B C 1
ATOM 2953 O O . ASP B 1 121 ? -0.814 5.793 1.909 1 98.94 121 ASP B O 1
ATOM 2957 N N . ALA B 1 122 ? 0.132 4.875 3.723 1 98.94 122 ALA B N 1
ATOM 2958 C CA . ALA B 1 122 ? 1.479 5.277 3.328 1 98.94 122 ALA B CA 1
ATOM 2959 C C . ALA B 1 122 ? 1.902 4.586 2.035 1 98.94 122 ALA B C 1
ATOM 2961 O O . ALA B 1 122 ? 2.523 5.199 1.167 1 98.94 122 ALA B O 1
ATOM 2962 N N . VAL B 1 123 ? 1.57 3.338 1.926 1 98.94 123 VAL B N 1
ATOM 2963 C CA . VAL B 1 123 ? 1.946 2.562 0.749 1 98.94 123 VAL B CA 1
ATOM 2964 C C . VAL B 1 123 ? 1.171 3.062 -0.468 1 98.94 123 VAL B C 1
ATOM 2966 O O . VAL B 1 123 ? 1.72 3.148 -1.569 1 98.94 123 VAL B O 1
ATOM 2969 N N . LEU B 1 124 ? -0.109 3.367 -0.304 1 98.94 124 LEU B N 1
ATOM 2970 C CA . LEU B 1 124 ? -0.885 3.953 -1.391 1 98.94 124 LEU B CA 1
ATOM 2971 C C . LEU B 1 124 ? -0.239 5.246 -1.885 1 98.94 124 LEU B C 1
ATOM 2973 O O . LEU B 1 124 ? -0.091 5.445 -3.092 1 98.94 124 LEU B O 1
ATOM 2977 N N . ALA B 1 125 ? 0.173 6.09 -0.952 1 98.94 125 ALA B N 1
ATOM 2978 C CA . ALA B 1 125 ? 0.824 7.352 -1.298 1 98.94 125 ALA B CA 1
ATOM 2979 C C . ALA B 1 125 ? 2.139 7.105 -2.033 1 98.94 125 ALA B C 1
ATOM 2981 O O . ALA B 1 125 ? 2.428 7.766 -3.035 1 98.94 125 ALA B O 1
ATOM 2982 N N . LEU B 1 126 ? 2.9 6.172 -1.524 1 98.94 126 LEU B N 1
ATOM 2983 C CA . LEU B 1 126 ? 4.168 5.809 -2.148 1 98.94 126 LEU B CA 1
ATOM 2984 C C . LEU B 1 126 ? 3.953 5.34 -3.582 1 98.94 126 LEU B C 1
ATOM 2986 O O . LEU B 1 126 ? 4.672 5.758 -4.492 1 98.94 126 LEU B O 1
ATOM 2990 N N . HIS B 1 127 ? 2.975 4.473 -3.799 1 98.94 127 HIS B N 1
ATOM 2991 C CA . HIS B 1 127 ? 2.746 3.934 -5.133 1 98.94 127 HIS B CA 1
ATOM 2992 C C . HIS B 1 127 ? 2.287 5.023 -6.098 1 98.94 127 HIS B C 1
ATOM 2994 O O . HIS B 1 127 ? 2.645 5.004 -7.277 1 98.94 127 HIS B O 1
ATOM 3000 N N . ALA B 1 128 ? 1.452 5.938 -5.605 1 98.94 128 ALA B N 1
ATOM 3001 C CA . ALA B 1 128 ? 1.054 7.066 -6.441 1 98.94 128 ALA B CA 1
ATOM 3002 C C . ALA B 1 128 ? 2.273 7.844 -6.93 1 98.94 128 ALA B C 1
ATOM 3004 O O . ALA B 1 128 ? 2.369 8.18 -8.117 1 98.94 128 ALA B O 1
ATOM 3005 N N . MET B 1 129 ? 3.188 8.094 -6.031 1 98.94 129 MET B N 1
ATOM 3006 C CA . MET B 1 129 ? 4.414 8.797 -6.383 1 98.94 129 MET B CA 1
ATOM 3007 C C . MET B 1 129 ? 5.242 7.992 -7.375 1 98.94 129 MET B C 1
ATOM 3009 O O . MET B 1 129 ? 5.746 8.539 -8.359 1 98.94 129 MET B O 1
ATOM 3013 N N . GLU B 1 130 ? 5.391 6.719 -7.125 1 98.94 130 GLU B N 1
ATOM 3014 C CA . GLU B 1 130 ? 6.129 5.855 -8.039 1 98.94 130 GLU B CA 1
ATOM 3015 C C . GLU B 1 130 ? 5.52 5.879 -9.438 1 98.94 130 GLU B C 1
ATOM 3017 O O . GLU B 1 130 ? 6.238 6.004 -10.43 1 98.94 130 GLU B O 1
ATOM 3022 N N . THR B 1 131 ? 4.203 5.727 -9.508 1 98.94 131 THR B N 1
ATOM 3023 C CA . THR B 1 131 ? 3.502 5.691 -10.781 1 98.94 131 THR B CA 1
ATOM 3024 C C . THR B 1 131 ? 3.676 7.008 -11.531 1 98.94 131 THR B C 1
ATOM 3026 O O . THR B 1 131 ? 3.928 7.012 -12.742 1 98.94 131 THR B O 1
ATOM 3029 N N . ALA B 1 132 ? 3.555 8.102 -10.812 1 98.88 132 ALA B N 1
ATOM 3030 C CA . ALA B 1 132 ? 3.801 9.406 -11.422 1 98.88 132 ALA B CA 1
ATOM 3031 C C . ALA B 1 132 ? 5.219 9.492 -11.977 1 98.88 132 ALA B C 1
ATOM 3033 O O . ALA B 1 132 ? 5.422 9.914 -13.117 1 98.88 132 ALA B O 1
ATOM 3034 N N . ALA B 1 133 ? 6.207 9.062 -11.242 1 98.88 133 ALA B N 1
ATOM 3035 C CA . ALA B 1 133 ? 7.609 9.109 -11.656 1 98.88 133 ALA B CA 1
ATOM 3036 C C . ALA B 1 133 ? 7.84 8.297 -12.922 1 98.88 133 ALA B C 1
ATOM 3038 O O . ALA B 1 133 ? 8.391 8.797 -13.898 1 98.88 133 ALA B O 1
ATOM 3039 N N . ASN B 1 134 ? 7.371 7.086 -12.875 1 98.69 134 ASN B N 1
ATOM 3040 C CA . ASN B 1 134 ? 7.527 6.227 -14.047 1 98.69 134 ASN B CA 1
ATOM 3041 C C . ASN B 1 134 ? 6.871 6.84 -15.281 1 98.69 134 ASN B C 1
ATOM 3043 O O . ASN B 1 134 ? 7.426 6.777 -16.375 1 98.69 134 ASN B O 1
ATOM 3047 N N . SER B 1 135 ? 5.746 7.449 -15.094 1 98.69 135 SER B N 1
ATOM 3048 C CA . SER B 1 135 ? 4.996 8.008 -16.219 1 98.69 135 SER B CA 1
ATOM 3049 C C . SER B 1 135 ? 5.691 9.242 -16.781 1 98.69 135 SER B C 1
ATOM 3051 O O . SER B 1 135 ? 5.426 9.641 -17.922 1 98.69 135 SER B O 1
ATOM 3053 N N . MET B 1 136 ? 6.551 9.844 -16.031 1 98.56 136 MET B N 1
ATOM 3054 C CA . MET B 1 136 ? 7.27 11.039 -16.453 1 98.56 136 MET B CA 1
ATOM 3055 C C . MET B 1 136 ? 8.656 10.68 -16.984 1 98.56 136 MET B C 1
ATOM 3057 O O . MET B 1 136 ? 9.492 11.562 -17.203 1 98.56 136 MET B O 1
ATOM 3061 N N . GLY B 1 137 ? 8.922 9.375 -17.094 1 97.69 137 GLY B N 1
ATOM 3062 C CA . GLY B 1 137 ? 10.18 8.906 -17.672 1 97.69 137 GLY B CA 1
ATOM 3063 C C . GLY B 1 137 ? 11.273 8.727 -16.641 1 97.69 137 GLY B C 1
ATOM 3064 O O . GLY B 1 137 ? 12.438 8.508 -16.984 1 97.69 137 GLY B O 1
ATOM 3065 N N . LEU B 1 138 ? 10.977 8.852 -15.391 1 98.69 138 LEU B N 1
ATOM 3066 C CA . LEU B 1 138 ? 11.922 8.594 -14.312 1 98.69 138 LEU B CA 1
ATOM 3067 C C . LEU B 1 138 ? 11.922 7.125 -13.922 1 98.69 138 LEU B C 1
ATOM 3069 O O . LEU B 1 138 ? 11 6.387 -14.273 1 98.69 138 LEU B O 1
ATOM 3073 N N . GLY B 1 139 ? 13.016 6.684 -13.32 1 98.19 139 GLY B N 1
ATOM 3074 C CA . GLY B 1 139 ? 13.125 5.367 -12.719 1 98.19 139 GLY B CA 1
ATOM 3075 C C . GLY B 1 139 ? 12.969 5.387 -11.203 1 98.19 139 GLY B C 1
ATOM 3076 O O . GLY B 1 139 ? 13.227 6.406 -10.562 1 98.19 139 GLY B O 1
ATOM 3077 N N . CYS B 1 140 ? 12.516 4.273 -10.664 1 98.56 140 CYS B N 1
ATOM 3078 C CA . CYS B 1 140 ? 12.289 4.16 -9.227 1 98.56 140 CYS B CA 1
ATOM 3079 C C . CYS B 1 140 ? 12.688 2.779 -8.719 1 98.56 140 CYS B C 1
ATOM 3081 O O . CYS B 1 140 ? 12.719 1.815 -9.484 1 98.56 140 CYS B O 1
ATOM 3083 N N . VAL B 1 141 ? 12.992 2.727 -7.496 1 98.69 141 VAL B N 1
ATOM 3084 C CA . VAL B 1 141 ? 13.008 1.466 -6.766 1 98.69 141 VAL B CA 1
ATOM 3085 C C . VAL B 1 141 ? 12.461 1.683 -5.355 1 98.69 141 VAL B C 1
ATOM 3087 O O . VAL B 1 141 ? 12.797 2.668 -4.695 1 98.69 141 VAL B O 1
ATOM 3090 N N . ILE B 1 142 ? 11.523 0.813 -4.969 1 98.88 142 ILE B N 1
ATOM 3091 C CA . ILE B 1 142 ? 10.984 0.793 -3.611 1 98.88 142 ILE B CA 1
ATOM 3092 C C . ILE B 1 142 ? 11.961 0.086 -2.678 1 98.88 142 ILE B C 1
ATOM 3094 O O . ILE B 1 142 ? 12.461 -0.995 -2.996 1 98.88 142 ILE B O 1
ATOM 3098 N N . LEU B 1 143 ? 12.219 0.689 -1.562 1 98.75 143 LEU B N 1
ATOM 3099 C CA . LEU B 1 143 ? 13.297 0.251 -0.684 1 98.75 143 LEU B CA 1
ATOM 3100 C C . LEU B 1 143 ? 12.742 -0.344 0.605 1 98.75 143 LEU B C 1
ATOM 3102 O O . LEU B 1 143 ? 12.453 0.385 1.558 1 98.75 143 LEU B O 1
ATOM 3106 N N . GLY B 1 144 ? 12.586 -1.68 0.605 1 97.62 144 GLY B N 1
ATOM 3107 C CA . GLY B 1 144 ? 12.383 -2.369 1.869 1 97.62 144 GLY B CA 1
ATOM 3108 C C . GLY B 1 144 ? 13.656 -2.518 2.678 1 97.62 144 GLY B C 1
ATOM 3109 O O . GLY B 1 144 ? 13.609 -2.66 3.902 1 97.62 144 GLY B O 1
ATOM 3110 N N . SER B 1 145 ? 14.781 -2.381 2.053 1 96.62 145 SER B N 1
ATOM 3111 C CA . SER B 1 145 ? 16.094 -2.615 2.65 1 96.62 145 SER B CA 1
ATOM 3112 C C . SER B 1 145 ? 16.391 -1.599 3.748 1 96.62 145 SER B C 1
ATOM 3114 O O . SER B 1 145 ? 17.203 -1.855 4.633 1 96.62 145 SER B O 1
ATOM 3116 N N . ILE B 1 146 ? 15.734 -0.489 3.705 1 97.5 146 ILE B N 1
ATOM 3117 C CA . ILE B 1 146 ? 15.969 0.532 4.719 1 97.5 146 ILE B CA 1
ATOM 3118 C C . ILE B 1 146 ? 15.414 0.067 6.062 1 97.5 146 ILE B C 1
ATOM 3120 O O . ILE B 1 146 ? 15.672 0.683 7.098 1 97.5 146 ILE B O 1
ATOM 3124 N N . LEU B 1 147 ? 14.664 -0.988 6.07 1 97.12 147 LEU B N 1
ATOM 3125 C CA . LEU B 1 147 ? 14.078 -1.527 7.293 1 97.12 147 LEU B CA 1
ATOM 3126 C C . LEU B 1 147 ? 14.992 -2.58 7.914 1 97.12 147 LEU B C 1
ATOM 3128 O O . LEU B 1 147 ? 14.609 -3.238 8.883 1 97.12 147 LEU B O 1
ATOM 3132 N N . ASN B 1 148 ? 16.203 -2.754 7.363 1 96.06 148 ASN B N 1
ATOM 3133 C CA . ASN B 1 148 ? 17.125 -3.752 7.871 1 96.06 148 ASN B CA 1
ATOM 3134 C C . ASN B 1 148 ? 17.531 -3.457 9.312 1 96.06 148 ASN B C 1
ATOM 3136 O O . ASN B 1 148 ? 17.953 -4.359 10.039 1 96.06 148 ASN B O 1
ATOM 3140 N N . ASP B 1 149 ? 17.5 -2.26 9.758 1 96.5 149 ASP B N 1
ATOM 3141 C CA . ASP B 1 149 ? 17.766 -1.793 11.109 1 96.5 149 ASP B CA 1
ATOM 3142 C C . ASP B 1 149 ? 16.812 -0.667 11.508 1 96.5 149 ASP B C 1
ATOM 3144 O O . ASP B 1 149 ? 17.188 0.507 11.484 1 96.5 149 ASP B O 1
ATOM 3148 N N . ILE B 1 150 ? 15.648 -1.063 11.93 1 97.19 150 ILE B N 1
ATOM 3149 C CA . ILE B 1 150 ? 14.547 -0.136 12.164 1 97.19 150 ILE B CA 1
ATOM 3150 C C . ILE B 1 150 ? 14.898 0.811 13.305 1 97.19 150 ILE B C 1
ATOM 3152 O O . ILE B 1 150 ? 14.734 2.027 13.188 1 97.19 150 ILE B O 1
ATOM 3156 N N . PRO B 1 151 ? 15.469 0.329 14.438 1 97.25 151 PRO B N 1
ATOM 3157 C CA . PRO B 1 151 ? 15.859 1.271 15.492 1 97.25 151 PRO B CA 1
ATOM 3158 C C . PRO B 1 151 ? 16.844 2.332 15 1 97.25 151 PRO B C 1
ATOM 3160 O O . PRO B 1 151 ? 16.688 3.512 15.32 1 97.25 151 PRO B O 1
ATOM 3163 N N . GLU B 1 152 ? 17.797 1.943 14.203 1 98.19 152 GLU B N 1
ATOM 3164 C CA . GLU B 1 152 ? 18.75 2.902 13.672 1 98.19 152 GLU B CA 1
ATOM 3165 C C . GLU B 1 152 ? 18.078 3.891 12.727 1 98.19 152 GLU B C 1
ATOM 3167 O O . GLU B 1 152 ? 18.406 5.078 12.719 1 98.19 152 GLU B O 1
ATOM 3172 N N . LEU B 1 153 ? 17.172 3.41 11.906 1 98.69 153 LEU B N 1
ATOM 3173 C CA . LEU B 1 153 ? 16.453 4.277 10.984 1 98.69 153 LEU B CA 1
ATOM 3174 C C . LEU B 1 153 ? 15.609 5.297 11.75 1 98.69 153 LEU B C 1
ATOM 3176 O O . LEU B 1 153 ? 15.594 6.477 11.398 1 98.69 153 LEU B O 1
ATOM 3180 N N . ILE B 1 154 ? 14.898 4.84 12.781 1 98.62 154 ILE B N 1
ATOM 3181 C CA . ILE B 1 154 ? 14.062 5.703 13.617 1 98.62 154 ILE B CA 1
ATOM 3182 C C . ILE B 1 154 ? 14.922 6.801 14.234 1 98.62 154 ILE B C 1
ATOM 3184 O O . ILE B 1 154 ? 14.547 7.977 14.219 1 98.62 154 ILE B O 1
ATOM 3188 N N . ALA B 1 155 ? 16.094 6.418 14.734 1 98.62 155 ALA B N 1
ATOM 3189 C CA . ALA B 1 155 ? 17 7.391 15.32 1 98.62 155 ALA B CA 1
ATOM 3190 C C . ALA B 1 155 ? 17.516 8.367 14.266 1 98.62 155 ALA B C 1
ATOM 3192 O O . ALA B 1 155 ? 17.562 9.578 14.5 1 98.62 155 ALA B O 1
ATOM 3193 N N . ALA B 1 156 ? 17.891 7.898 13.117 1 98.88 156 ALA B N 1
ATOM 3194 C CA . ALA B 1 156 ? 18.469 8.703 12.047 1 98.88 156 ALA B CA 1
ATOM 3195 C C . ALA B 1 156 ? 17.5 9.766 11.562 1 98.88 156 ALA B C 1
ATOM 3197 O O . ALA B 1 156 ? 17.891 10.883 11.242 1 98.88 156 ALA B O 1
ATOM 3198 N N . LEU B 1 157 ? 16.219 9.422 11.539 1 98.88 157 LEU B N 1
ATOM 3199 C CA . LEU B 1 157 ? 15.195 10.312 10.984 1 98.88 157 LEU B CA 1
ATOM 3200 C C . LEU B 1 157 ? 14.461 11.055 12.094 1 98.88 157 LEU B C 1
ATOM 3202 O O . LEU B 1 157 ? 13.547 11.836 11.828 1 98.88 157 LEU B O 1
ATOM 3206 N N . LYS B 1 158 ? 14.828 10.773 13.328 1 98.81 158 LYS B N 1
ATOM 3207 C CA . LYS B 1 158 ? 14.242 11.398 14.508 1 98.81 158 LYS B CA 1
ATOM 3208 C C . LYS B 1 158 ? 12.727 11.188 14.547 1 98.81 158 LYS B C 1
ATOM 3210 O O . LYS B 1 158 ? 11.969 12.133 14.766 1 98.81 158 LYS B O 1
ATOM 3215 N N . LEU B 1 159 ? 12.328 10 14.305 1 98.88 159 LEU B N 1
ATOM 3216 C CA . LEU B 1 159 ? 10.906 9.688 14.297 1 98.88 159 LEU B CA 1
ATOM 3217 C C . LEU B 1 159 ? 10.352 9.648 15.719 1 98.88 159 LEU B C 1
ATOM 3219 O O . LEU B 1 159 ? 10.844 8.898 16.562 1 98.88 159 LEU B O 1
ATOM 3223 N N . PRO B 1 160 ? 9.344 10.391 15.977 1 98.69 160 PRO B N 1
ATOM 3224 C CA . PRO B 1 160 ? 8.766 10.398 17.312 1 98.69 160 PRO B CA 1
ATOM 3225 C C . PRO B 1 160 ? 7.828 9.219 17.562 1 98.69 160 PRO B C 1
ATOM 3227 O O . PRO B 1 160 ? 7.547 8.445 16.641 1 98.69 160 PRO B O 1
ATOM 3230 N N . GLU B 1 161 ? 7.383 9.141 18.844 1 97.62 161 GLU B N 1
ATOM 3231 C CA . GLU B 1 161 ? 6.359 8.164 19.203 1 97.62 161 GLU B CA 1
ATOM 3232 C C . GLU B 1 161 ? 5.152 8.258 18.266 1 97.62 161 GLU B C 1
ATOM 3234 O O . GLU B 1 161 ? 4.805 9.352 17.812 1 97.62 161 GLU B O 1
ATOM 3239 N N . TYR B 1 162 ? 4.539 7.07 17.938 1 98.44 162 TYR B N 1
ATOM 3240 C CA . TYR B 1 162 ? 3.355 6.918 17.094 1 98.44 162 TYR B CA 1
ATOM 3241 C C . TYR B 1 162 ? 3.682 7.188 15.633 1 98.44 162 TYR B C 1
ATOM 3243 O O . TYR B 1 162 ? 2.814 7.609 14.867 1 98.44 162 TYR B O 1
ATOM 3251 N N . THR B 1 163 ? 4.93 7.086 15.289 1 98.81 163 THR B N 1
ATOM 3252 C CA . THR B 1 163 ? 5.371 6.961 13.898 1 98.81 163 THR B CA 1
ATOM 3253 C C . THR B 1 163 ? 6.129 5.656 13.688 1 98.81 163 THR B C 1
ATOM 3255 O O . THR B 1 163 ? 6.621 5.055 14.648 1 98.81 163 THR B O 1
ATOM 3258 N N . PHE B 1 164 ? 6.18 5.219 12.445 1 98.81 164 PHE B N 1
ATOM 3259 C CA . PHE B 1 164 ? 6.895 4 12.086 1 98.81 164 PHE B CA 1
ATOM 3260 C C . PHE B 1 164 ? 7.27 4.004 10.609 1 98.81 164 PHE B C 1
ATOM 3262 O O . PHE B 1 164 ? 6.441 4.328 9.758 1 98.81 164 PHE B O 1
ATOM 3269 N N . PRO B 1 165 ? 8.562 3.721 10.312 1 98.75 165 PRO B N 1
ATOM 3270 C CA . PRO B 1 165 ? 8.945 3.688 8.898 1 98.75 165 PRO B CA 1
ATOM 3271 C C . PRO B 1 165 ? 8.258 2.557 8.133 1 98.75 165 PRO B C 1
ATOM 3273 O O . PRO B 1 165 ? 8.094 1.458 8.664 1 98.75 165 PRO B O 1
ATOM 3276 N N . VAL B 1 166 ? 7.828 2.785 6.934 1 98.81 166 VAL B N 1
ATOM 3277 C CA . VAL B 1 166 ? 7.086 1.813 6.137 1 98.81 166 VAL B CA 1
ATOM 3278 C C . VAL B 1 166 ? 7.949 1.336 4.969 1 98.81 166 VAL B C 1
ATOM 3280 O O . VAL B 1 166 ? 8.305 0.157 4.895 1 98.81 166 VAL B O 1
ATOM 3283 N N . LEU B 1 167 ? 8.344 2.256 4.031 1 98.88 167 LEU B N 1
ATOM 3284 C CA . LEU B 1 167 ? 9.156 1.975 2.855 1 98.88 167 LEU B CA 1
ATOM 3285 C C . LEU B 1 167 ? 9.898 3.227 2.393 1 98.88 167 LEU B C 1
ATOM 3287 O O . LEU B 1 167 ? 9.461 4.348 2.672 1 98.88 167 LEU B O 1
ATOM 3291 N N . GLY B 1 168 ? 11.016 3.008 1.719 1 98.94 168 GLY B N 1
ATOM 3292 C CA . GLY B 1 168 ? 11.68 4.086 1.004 1 98.94 168 GLY B CA 1
ATOM 3293 C C . GLY B 1 168 ? 11.391 4.082 -0.486 1 98.94 168 GLY B C 1
ATOM 3294 O O . GLY B 1 168 ? 10.859 3.105 -1.017 1 98.94 168 GLY B O 1
ATOM 3295 N N . LEU B 1 169 ? 11.68 5.156 -1.129 1 98.94 169 LEU B N 1
ATOM 3296 C CA . LEU B 1 169 ? 11.57 5.293 -2.576 1 98.94 169 LEU B CA 1
ATOM 3297 C C . LEU B 1 169 ? 12.719 6.125 -3.133 1 98.94 169 LEU B C 1
ATOM 3299 O O . LEU B 1 169 ? 12.898 7.281 -2.742 1 98.94 169 LEU B O 1
ATOM 3303 N N . ALA B 1 170 ? 13.508 5.539 -3.979 1 98.94 170 ALA B N 1
ATOM 3304 C CA . ALA B 1 170 ? 14.547 6.25 -4.723 1 98.94 170 ALA B CA 1
ATOM 3305 C C . ALA B 1 170 ? 14.078 6.562 -6.145 1 98.94 170 ALA B C 1
ATOM 3307 O O . ALA B 1 170 ? 13.453 5.727 -6.797 1 98.94 170 ALA B O 1
ATOM 3308 N N . ILE B 1 171 ? 14.344 7.762 -6.605 1 98.88 171 ILE B N 1
ATOM 3309 C CA . ILE B 1 171 ? 13.883 8.219 -7.91 1 98.88 171 ILE B CA 1
ATOM 3310 C C . ILE B 1 171 ? 15.008 8.961 -8.633 1 98.88 171 ILE B C 1
ATOM 3312 O O . ILE B 1 171 ? 15.719 9.758 -8.016 1 98.88 171 ILE B O 1
ATOM 3316 N N . GLY B 1 172 ? 15.102 8.758 -9.875 1 98.75 172 GLY B N 1
ATOM 3317 C CA . GLY B 1 172 ? 16.031 9.477 -10.734 1 98.75 172 GLY B CA 1
ATOM 3318 C C . GLY B 1 172 ? 15.891 9.102 -12.203 1 98.75 172 GLY B C 1
ATOM 3319 O O . GLY B 1 172 ? 15.125 8.203 -12.547 1 98.75 172 GLY B O 1
ATOM 3320 N N . LYS B 1 173 ? 16.609 9.844 -13 1 98.69 173 LYS B N 1
ATOM 3321 C CA . LYS B 1 173 ? 16.688 9.414 -14.391 1 98.69 173 LYS B CA 1
ATOM 3322 C C . LYS B 1 173 ? 17.438 8.086 -14.508 1 98.69 173 LYS B C 1
ATOM 3324 O O . LYS B 1 173 ? 18.531 7.934 -13.969 1 98.69 173 LYS B O 1
ATOM 3329 N N . PRO B 1 174 ? 16.828 7.125 -15.188 1 98.31 174 PRO B N 1
ATOM 3330 C CA . PRO B 1 174 ? 17.469 5.805 -15.258 1 98.31 174 PRO B CA 1
ATOM 3331 C C . PRO B 1 174 ? 18.812 5.836 -15.969 1 98.31 174 PRO B C 1
ATOM 3333 O O . PRO B 1 174 ? 18.969 6.527 -16.984 1 98.31 174 PRO B O 1
ATOM 3336 N N . ASP B 1 175 ? 19.781 5.102 -15.43 1 98.12 175 ASP B N 1
ATOM 3337 C CA . ASP B 1 175 ? 21.062 4.852 -16.078 1 98.12 175 ASP B CA 1
ATOM 3338 C C . ASP B 1 175 ? 21.297 3.355 -16.281 1 98.12 175 ASP B C 1
ATOM 3340 O O . ASP B 1 175 ? 22.406 2.859 -16.078 1 98.12 175 ASP B O 1
ATOM 3344 N N . GLN B 1 176 ? 20.203 2.57 -16.359 1 96.69 176 GLN B N 1
ATOM 3345 C CA . GLN B 1 176 ? 20.156 1.145 -16.672 1 96.69 176 GLN B CA 1
ATOM 3346 C C . GLN B 1 176 ? 18.844 0.78 -17.375 1 96.69 176 GLN B C 1
ATOM 3348 O O . GLN B 1 176 ? 17.922 1.595 -17.438 1 96.69 176 GLN B O 1
ATOM 3353 N N . GLU B 1 177 ? 18.844 -0.328 -17.969 1 94.62 177 GLU B N 1
ATOM 3354 C CA . GLU B 1 177 ? 17.672 -0.816 -18.672 1 94.62 177 GLU B CA 1
ATOM 3355 C C . GLU B 1 177 ? 17.438 -2.303 -18.406 1 94.62 177 GLU B C 1
ATOM 3357 O O . GLU B 1 177 ? 17.609 -3.127 -19.312 1 94.62 177 GLU B O 1
ATOM 3362 N N . PRO B 1 178 ? 17.047 -2.574 -17.203 1 94.88 178 PRO B N 1
ATOM 3363 C CA . PRO B 1 178 ? 16.797 -3.988 -16.922 1 94.88 178 PRO B CA 1
ATOM 3364 C C . PRO B 1 178 ? 15.641 -4.555 -17.75 1 94.88 178 PRO B C 1
ATOM 3366 O O . PRO B 1 178 ? 14.734 -3.812 -18.125 1 94.88 178 PRO B O 1
ATOM 3369 N N . ALA B 1 179 ? 15.742 -5.836 -18 1 91.94 179 ALA B N 1
ATOM 3370 C CA . ALA B 1 179 ? 14.633 -6.512 -18.656 1 91.94 179 ALA B CA 1
ATOM 3371 C C . ALA B 1 179 ? 13.414 -6.59 -17.734 1 91.94 179 ALA B C 1
ATOM 3373 O O . ALA B 1 179 ? 13.547 -6.492 -16.516 1 91.94 179 ALA B O 1
ATOM 3374 N N . SER B 1 180 ? 12.297 -6.734 -18.375 1 92.12 180 SER B N 1
ATOM 3375 C CA . SER B 1 180 ? 11.086 -6.922 -17.578 1 92.12 180 SER B CA 1
ATOM 3376 C C . SER B 1 180 ? 11.078 -8.281 -16.891 1 92.12 180 SER B C 1
ATOM 3378 O O . SER B 1 180 ? 11.32 -9.305 -17.531 1 92.12 180 SER B O 1
ATOM 3380 N N . LYS B 1 181 ? 10.891 -8.258 -15.617 1 93.44 181 LYS B N 1
ATOM 3381 C CA . LYS B 1 181 ? 10.773 -9.516 -14.875 1 93.44 181 LYS B CA 1
ATOM 3382 C C . LYS B 1 181 ? 9.492 -10.25 -15.25 1 93.44 181 LYS B C 1
ATOM 3384 O O . LYS B 1 181 ? 8.438 -9.633 -15.422 1 93.44 181 LYS B O 1
ATOM 3389 N N . PRO B 1 182 ? 9.609 -11.57 -15.344 1 96.25 182 PRO B N 1
ATOM 3390 C CA . PRO B 1 182 ? 8.383 -12.336 -15.617 1 96.25 182 PRO B CA 1
ATOM 3391 C C . PRO B 1 182 ? 7.305 -12.117 -14.562 1 96.25 182 PRO B C 1
ATOM 3393 O O . PRO B 1 182 ? 7.613 -11.922 -13.383 1 96.25 182 PRO B O 1
ATOM 3396 N N . ARG B 1 183 ? 6.078 -12.133 -15.031 1 97.38 183 ARG B N 1
ATOM 3397 C CA . ARG B 1 183 ? 4.949 -12.008 -14.117 1 97.38 183 ARG B CA 1
ATOM 3398 C C . ARG B 1 183 ? 4.297 -13.367 -13.867 1 97.38 183 ARG B C 1
ATOM 3400 O O . ARG B 1 183 ? 4.148 -14.164 -14.789 1 97.38 183 ARG B O 1
ATOM 3407 N N . MET B 1 184 ? 3.961 -13.562 -12.641 1 97.94 184 MET B N 1
ATOM 3408 C CA . MET B 1 184 ? 3.285 -14.797 -12.258 1 97.94 184 MET B CA 1
ATOM 3409 C C . MET B 1 184 ? 1.991 -14.977 -13.047 1 97.94 184 MET B C 1
ATOM 3411 O O . MET B 1 184 ? 1.244 -14.016 -13.242 1 97.94 184 MET B O 1
ATOM 3415 N N . PRO B 1 185 ? 1.712 -16.203 -13.516 1 97.62 185 PRO B N 1
ATOM 3416 C CA . PRO B 1 185 ? 0.453 -16.438 -14.227 1 97.62 185 PRO B CA 1
ATOM 3417 C C . PRO B 1 185 ? -0.771 -16.016 -13.422 1 97.62 185 PRO B C 1
ATOM 3419 O O . PRO B 1 185 ? -0.825 -16.25 -12.211 1 97.62 185 PRO B O 1
ATOM 3422 N N . ARG B 1 186 ? -1.717 -15.445 -14.102 1 97.94 186 ARG B N 1
ATOM 3423 C CA . ARG B 1 186 ? -2.947 -14.977 -13.477 1 97.94 186 ARG B CA 1
ATOM 3424 C C . ARG B 1 186 ? -3.617 -16.094 -12.672 1 97.94 186 ARG B C 1
ATOM 3426 O O . ARG B 1 186 ? -4.137 -15.852 -11.586 1 97.94 186 ARG B O 1
ATOM 3433 N N . SER B 1 187 ? -3.586 -17.312 -13.195 1 97.88 187 SER B N 1
ATOM 3434 C CA . SER B 1 187 ? -4.293 -18.453 -12.602 1 97.88 187 SER B CA 1
ATOM 3435 C C . SER B 1 187 ? -3.729 -18.797 -11.234 1 97.88 187 SER B C 1
ATOM 3437 O O . SER B 1 187 ? -4.387 -19.469 -10.438 1 97.88 187 SER B O 1
ATOM 3439 N N . MET B 1 188 ? -2.523 -18.359 -10.945 1 98.62 188 MET B N 1
ATOM 3440 C CA . MET B 1 188 ? -1.883 -18.656 -9.664 1 98.62 188 MET B CA 1
ATOM 3441 C C . MET B 1 188 ? -2.162 -17.547 -8.648 1 98.62 188 MET B C 1
ATOM 3443 O O . MET B 1 188 ? -1.839 -17.703 -7.469 1 98.62 188 MET B O 1
ATOM 3447 N N . GLN B 1 189 ? -2.824 -16.484 -9.078 1 98.56 189 GLN B N 1
ATOM 3448 C CA . GLN B 1 189 ? -2.818 -15.305 -8.227 1 98.56 189 GLN B CA 1
ATOM 3449 C C . GLN B 1 189 ? -4.219 -14.719 -8.102 1 98.56 189 GLN B C 1
ATOM 3451 O O . GLN B 1 189 ? -4.527 -14.047 -7.109 1 98.56 189 GLN B O 1
ATOM 3456 N N . PHE B 1 190 ? -5.082 -14.883 -9.094 1 98.81 190 PHE B N 1
ATOM 3457 C CA . PHE B 1 190 ? -6.457 -14.398 -9.102 1 98.81 190 PHE B CA 1
ATOM 3458 C C . PHE B 1 190 ? -7.438 -15.562 -8.992 1 98.81 190 PHE B C 1
ATOM 3460 O O . PHE B 1 190 ? -7.379 -16.5 -9.789 1 98.81 190 PHE B O 1
ATOM 3467 N N . PHE B 1 191 ? -8.367 -15.477 -8.039 1 98.88 191 PHE B N 1
ATOM 3468 C CA . PHE B 1 191 ? -9.352 -16.531 -7.805 1 98.88 191 PHE B CA 1
ATOM 3469 C C . PHE B 1 191 ? -10.758 -15.961 -7.738 1 98.88 191 PHE B C 1
ATOM 3471 O O . PHE B 1 191 ? -10.945 -14.805 -7.355 1 98.88 191 PHE B O 1
ATOM 3478 N N . ASP B 1 192 ? -11.75 -16.781 -8.102 1 98.56 192 ASP B N 1
ATOM 3479 C CA . ASP B 1 192 ? -13.141 -16.328 -8.133 1 98.56 192 ASP B CA 1
ATOM 3480 C C . ASP B 1 192 ? -13.898 -16.812 -6.902 1 98.56 192 ASP B C 1
ATOM 3482 O O . ASP B 1 192 ? -14 -18.016 -6.66 1 98.56 192 ASP B O 1
ATOM 3486 N N . ASN B 1 193 ? -14.328 -15.953 -6.082 1 98.81 193 ASN B N 1
ATOM 3487 C CA . ASN B 1 193 ? -15.289 -16.109 -5 1 98.81 193 ASN B CA 1
ATOM 3488 C C . ASN B 1 193 ? -14.664 -16.766 -3.775 1 98.81 193 ASN B C 1
ATOM 3490 O O . ASN B 1 193 ? -15.148 -16.594 -2.656 1 98.81 193 ASN B O 1
ATOM 3494 N N . ALA B 1 194 ? -13.586 -17.453 -3.924 1 98.81 194 ALA B N 1
ATOM 3495 C CA . ALA B 1 194 ? -12.93 -18.109 -2.793 1 98.81 194 ALA B CA 1
ATOM 3496 C C . ALA B 1 194 ? -11.492 -18.484 -3.137 1 98.81 194 ALA B C 1
ATOM 3498 O O . ALA B 1 194 ? -11.141 -18.609 -4.312 1 98.81 194 ALA B O 1
ATOM 3499 N N . TYR B 1 195 ? -10.641 -18.578 -2.162 1 98.88 195 TYR B N 1
ATOM 3500 C CA . TYR B 1 195 ? -9.328 -19.188 -2.357 1 98.88 195 TYR B CA 1
ATOM 3501 C C . TYR B 1 195 ? -9.461 -20.672 -2.672 1 98.88 195 TYR B C 1
ATOM 3503 O O . TYR B 1 195 ? -10.227 -21.391 -2.018 1 98.88 195 TYR B O 1
ATOM 3511 N N . PRO B 1 196 ? -8.773 -21.125 -3.648 1 98.5 196 PRO B N 1
ATOM 3512 C CA . PRO B 1 196 ? -8.93 -22.531 -4.035 1 98.5 196 PRO B CA 1
ATOM 3513 C C . PRO B 1 196 ? -8.492 -23.5 -2.934 1 98.5 196 PRO B C 1
ATOM 3515 O O . PRO B 1 196 ? -7.523 -23.234 -2.219 1 98.5 196 PRO B O 1
ATOM 3518 N N . THR B 1 197 ? -9.164 -24.656 -2.844 1 96.5 197 THR B N 1
ATOM 3519 C CA . THR B 1 197 ? -8.844 -25.672 -1.849 1 96.5 197 THR B CA 1
ATOM 3520 C C . THR B 1 197 ? -7.953 -26.75 -2.449 1 96.5 197 THR B C 1
ATOM 3522 O O . THR B 1 197 ? -7.527 -27.672 -1.75 1 96.5 197 THR B O 1
ATOM 3525 N N . ASP B 1 198 ? -7.703 -26.672 -3.766 1 97.19 198 ASP B N 1
ATOM 3526 C CA . ASP B 1 198 ? -6.848 -27.641 -4.449 1 97.19 198 ASP B CA 1
ATOM 3527 C C . ASP B 1 198 ? -5.512 -27 -4.844 1 97.19 198 ASP B C 1
ATOM 3529 O O . ASP B 1 198 ? -5.098 -26 -4.258 1 97.19 198 ASP B O 1
ATOM 3533 N N . ASP B 1 199 ? -4.805 -27.594 -5.801 1 97.25 199 ASP B N 1
ATOM 3534 C CA . ASP B 1 199 ? -3.457 -27.156 -6.145 1 97.25 199 ASP B CA 1
ATOM 3535 C C . ASP B 1 199 ? -3.498 -26.047 -7.195 1 97.25 199 ASP B C 1
ATOM 3537 O O . ASP B 1 199 ? -2.473 -25.719 -7.793 1 97.25 199 ASP B O 1
ATOM 3541 N N . THR B 1 200 ? -4.59 -25.406 -7.375 1 97.75 200 THR B N 1
ATOM 3542 C CA . THR B 1 200 ? -4.773 -24.344 -8.359 1 97.75 200 THR B CA 1
ATOM 3543 C C . THR B 1 200 ? -3.723 -23.25 -8.188 1 97.75 200 THR B C 1
ATOM 3545 O O . THR B 1 200 ? -3.143 -22.781 -9.164 1 97.75 200 THR B O 1
ATOM 3548 N N . PRO B 1 201 ? -3.383 -22.922 -6.941 1 98.31 201 PRO B N 1
ATOM 3549 C CA . PRO B 1 201 ? -2.451 -21.797 -6.777 1 98.31 201 PRO B CA 1
ATOM 3550 C C . PRO B 1 201 ? -1.047 -22.125 -7.281 1 98.31 201 PRO B C 1
ATOM 3552 O O . PRO B 1 201 ? -0.222 -21.219 -7.438 1 98.31 201 PRO B O 1
ATOM 3555 N N . ILE B 1 202 ? -0.752 -23.453 -7.547 1 98.5 202 ILE B N 1
ATOM 3556 C CA . ILE B 1 202 ? 0.609 -23.75 -7.973 1 98.5 202 ILE B CA 1
ATOM 3557 C C . ILE B 1 202 ? 0.576 -24.594 -9.25 1 98.5 202 ILE B C 1
ATOM 3559 O O . ILE B 1 202 ? 1.585 -25.188 -9.633 1 98.5 202 ILE B O 1
ATOM 3563 N N . LYS B 1 203 ? -0.532 -24.688 -9.898 1 97.88 203 LYS B N 1
ATOM 3564 C CA . LYS B 1 203 ? -0.693 -25.516 -11.086 1 97.88 203 LYS B CA 1
ATOM 3565 C C . LYS B 1 203 ? 0.214 -25.031 -12.219 1 97.88 203 LYS B C 1
ATOM 3567 O O . LYS B 1 203 ? 0.723 -25.844 -12.992 1 97.88 203 LYS B O 1
ATOM 3572 N N . GLY B 1 204 ? 0.429 -23.734 -12.344 1 97.94 204 GLY B N 1
ATOM 3573 C CA . GLY B 1 204 ? 1.249 -23.172 -13.406 1 97.94 204 GLY B CA 1
ATOM 3574 C C . GLY B 1 204 ? 2.707 -23.016 -13.016 1 97.94 204 GLY B C 1
ATOM 3575 O O . GLY B 1 204 ? 3.492 -22.422 -13.75 1 97.94 204 GLY B O 1
ATOM 3576 N N . LEU B 1 205 ? 3.113 -23.625 -11.898 1 98.31 205 LEU B N 1
ATOM 3577 C CA . LEU B 1 205 ? 4.414 -23.359 -11.297 1 98.31 205 LEU B CA 1
ATOM 3578 C C . LEU B 1 205 ? 5.543 -23.828 -12.203 1 98.31 205 LEU B C 1
ATOM 3580 O O . LEU B 1 205 ? 6.555 -23.141 -12.359 1 98.31 205 LEU B O 1
ATOM 3584 N N . LYS B 1 206 ? 5.398 -25.016 -12.773 1 97.94 206 LYS B N 1
ATOM 3585 C CA . LYS B 1 206 ? 6.461 -25.562 -13.609 1 97.94 206 LYS B CA 1
ATOM 3586 C C . LYS B 1 206 ? 6.789 -24.625 -14.773 1 97.94 206 LYS B C 1
ATOM 3588 O O . LYS B 1 206 ? 7.957 -24.312 -15.016 1 97.94 206 LYS B O 1
ATOM 3593 N N . ALA B 1 207 ? 5.805 -24.188 -15.516 1 98 207 ALA B N 1
ATOM 3594 C CA . ALA B 1 207 ? 6.004 -23.266 -16.641 1 98 207 ALA B CA 1
ATOM 3595 C C . ALA B 1 207 ? 6.57 -21.938 -16.156 1 98 207 ALA B C 1
ATOM 3597 O O . ALA B 1 207 ? 7.422 -21.344 -16.828 1 98 207 ALA B O 1
ATOM 3598 N N . PHE B 1 208 ? 6.07 -21.438 -15.062 1 98.31 208 PHE B N 1
ATOM 3599 C CA . PHE B 1 208 ? 6.555 -20.188 -14.508 1 98.31 208 PHE B CA 1
ATOM 3600 C C . PHE B 1 208 ? 8.016 -20.297 -14.109 1 98.31 208 PHE B C 1
ATOM 3602 O O . PHE B 1 208 ? 8.805 -19.375 -14.344 1 98.31 208 PHE B O 1
ATOM 3609 N N . ASP B 1 209 ? 8.422 -21.422 -13.484 1 98.25 209 ASP B N 1
ATOM 3610 C CA . ASP B 1 209 ? 9.82 -21.703 -13.141 1 98.25 209 ASP B CA 1
ATOM 3611 C C . ASP B 1 209 ? 10.711 -21.609 -14.375 1 98.25 209 ASP B C 1
ATOM 3613 O O . ASP B 1 209 ? 11.781 -21 -14.328 1 98.25 209 ASP B O 1
ATOM 3617 N N . GLU B 1 210 ? 10.289 -22.203 -15.391 1 97.31 210 GLU B N 1
ATOM 3618 C CA . GLU B 1 210 ? 11.055 -22.203 -16.625 1 97.31 210 GLU B CA 1
ATOM 3619 C C . GLU B 1 210 ? 11.211 -20.781 -17.172 1 97.31 210 GLU B C 1
ATOM 3621 O O . GLU B 1 210 ? 12.297 -20.375 -17.594 1 97.31 210 GLU B O 1
ATOM 3626 N N . GLU B 1 211 ? 10.141 -20.016 -17.141 1 96.94 211 GLU B N 1
ATOM 3627 C CA . GLU B 1 211 ? 10.172 -18.625 -17.625 1 96.94 211 GLU B CA 1
ATOM 3628 C C . GLU B 1 211 ? 11.117 -17.781 -16.781 1 96.94 211 GLU B C 1
ATOM 3630 O O . GLU B 1 211 ? 11.922 -17.016 -17.312 1 96.94 211 GLU B O 1
ATOM 3635 N N . VAL B 1 212 ? 11.016 -17.922 -15.453 1 96.94 212 VAL B N 1
ATOM 3636 C CA . VAL B 1 212 ? 11.828 -17.125 -14.539 1 96.94 212 VAL B CA 1
ATOM 3637 C C . VAL B 1 212 ? 13.305 -17.484 -14.727 1 96.94 212 VAL B C 1
ATOM 3639 O O . VAL B 1 212 ? 14.164 -16.594 -14.711 1 96.94 212 VAL B O 1
ATOM 3642 N N . HIS B 1 213 ? 13.562 -18.75 -14.914 1 95 213 HIS B N 1
ATOM 3643 C CA . HIS B 1 213 ? 14.945 -19.203 -15.031 1 95 213 HIS B CA 1
ATOM 3644 C C . HIS B 1 213 ? 15.57 -18.734 -16.344 1 95 213 HIS B C 1
ATOM 3646 O O . HIS B 1 213 ? 16.781 -18.875 -16.547 1 95 213 HIS B O 1
ATOM 3652 N N . GLN B 1 214 ? 14.82 -18.094 -17.266 1 91.94 214 GLN B N 1
ATOM 3653 C CA . GLN B 1 214 ? 15.336 -17.516 -18.5 1 91.94 214 GLN B CA 1
ATOM 3654 C C . GLN B 1 214 ? 15.664 -16.031 -18.328 1 91.94 214 GLN B C 1
ATOM 3656 O O . GLN B 1 214 ? 16.266 -15.422 -19.203 1 91.94 214 GLN B O 1
ATOM 3661 N N . TYR B 1 215 ? 15.258 -15.555 -17.234 1 90.12 215 TYR B N 1
ATOM 3662 C CA . TYR B 1 215 ? 15.445 -14.141 -16.938 1 90.12 215 TYR B CA 1
ATOM 3663 C C . TYR B 1 215 ? 16.828 -13.891 -16.328 1 90.12 215 TYR B C 1
ATOM 3665 O O . TYR B 1 215 ? 17.312 -14.688 -15.523 1 90.12 215 TYR B O 1
ATOM 3673 N N . TYR B 1 216 ? 17.469 -12.773 -16.766 1 79.94 216 TYR B N 1
ATOM 3674 C CA . TYR B 1 216 ? 18.734 -12.32 -16.203 1 79.94 216 TYR B CA 1
ATOM 3675 C C . TYR B 1 216 ? 18.547 -11.023 -15.422 1 79.94 216 TYR B C 1
ATOM 3677 O O . TYR B 1 216 ? 18.062 -10.031 -15.961 1 79.94 216 TYR B O 1
ATOM 3685 N N . ASP B 1 217 ? 19.016 -11.148 -14.195 1 79.44 217 ASP B N 1
ATOM 3686 C CA . ASP B 1 217 ? 19 -9.961 -13.336 1 79.44 217 ASP B CA 1
ATOM 3687 C C . ASP B 1 217 ? 20.297 -9.172 -13.461 1 79.44 217 ASP B C 1
ATOM 3689 O O . ASP B 1 217 ? 21.391 -9.742 -13.375 1 79.44 217 ASP B O 1
ATOM 3693 N N . LEU B 1 218 ? 20.172 -7.906 -13.688 1 77.5 218 LEU B N 1
ATOM 3694 C CA . LEU B 1 218 ? 21.344 -7.059 -13.859 1 77.5 218 LEU B CA 1
ATOM 3695 C C . LEU B 1 218 ? 22.156 -6.996 -12.57 1 77.5 218 LEU B C 1
ATOM 3697 O O . LEU B 1 218 ? 23.328 -6.594 -12.586 1 77.5 218 LEU B O 1
ATOM 3701 N N . ARG B 1 219 ? 21.578 -7.395 -11.477 1 73.94 219 ARG B N 1
ATOM 3702 C CA . ARG B 1 219 ? 22.312 -7.406 -10.219 1 73.94 219 ARG B CA 1
ATOM 3703 C C . ARG B 1 219 ? 23.344 -8.516 -10.203 1 73.94 219 ARG B C 1
ATOM 3705 O O . ARG B 1 219 ? 24.312 -8.461 -9.445 1 73.94 219 ARG B O 1
ATOM 3712 N N . ASN B 1 220 ? 23.062 -9.586 -10.945 1 72.44 220 ASN B N 1
ATOM 3713 C CA . ASN B 1 220 ? 23.953 -10.711 -11.172 1 72.44 220 ASN B CA 1
ATOM 3714 C C . ASN B 1 220 ? 23.844 -11.227 -12.609 1 72.44 220 ASN B C 1
ATOM 3716 O O . ASN B 1 220 ? 22.984 -12.039 -12.922 1 72.44 220 ASN B O 1
ATOM 3720 N N . THR B 1 221 ? 24.859 -10.859 -13.531 1 77.12 221 THR B N 1
ATOM 3721 C CA . THR B 1 221 ? 24.734 -11.086 -14.969 1 77.12 221 THR B CA 1
ATOM 3722 C C . THR B 1 221 ? 25.484 -12.359 -15.375 1 77.12 221 THR B C 1
ATOM 3724 O O . THR B 1 221 ? 25.516 -12.711 -16.562 1 77.12 221 THR B O 1
ATOM 3727 N N . SER B 1 222 ? 26.031 -12.977 -14.375 1 79.94 222 SER B N 1
ATOM 3728 C CA . SER B 1 222 ? 26.875 -14.125 -14.703 1 79.94 222 SER B CA 1
ATOM 3729 C C . SER B 1 222 ? 26.031 -15.367 -14.977 1 79.94 222 SER B C 1
ATOM 3731 O O . SER B 1 222 ? 26.5 -16.328 -15.594 1 79.94 222 SER B O 1
ATOM 3733 N N . ARG B 1 223 ? 24.844 -15.375 -14.406 1 79.69 223 ARG B N 1
ATOM 3734 C CA . ARG B 1 223 ? 23.953 -16.516 -14.594 1 79.69 223 ARG B CA 1
ATOM 3735 C C . ARG B 1 223 ? 22.5 -16.078 -14.523 1 79.69 223 ARG B C 1
ATOM 3737 O O . ARG B 1 223 ? 22.172 -15.039 -13.953 1 79.69 223 ARG B O 1
ATOM 3744 N N . PRO B 1 224 ? 21.672 -16.969 -15.164 1 83.75 224 PRO B N 1
ATOM 3745 C CA . PRO B 1 224 ? 20.234 -16.688 -14.969 1 83.75 224 PRO B CA 1
ATOM 3746 C C . PRO B 1 224 ? 19.812 -16.812 -13.508 1 83.75 224 PRO B C 1
ATOM 3748 O O . PRO B 1 224 ? 20.484 -17.484 -12.719 1 83.75 224 PRO B O 1
ATOM 3751 N N . VAL B 1 225 ? 18.75 -16.125 -13.242 1 90.62 225 VAL B N 1
ATOM 3752 C CA . VAL B 1 225 ? 18.25 -16.234 -11.875 1 90.62 225 VAL B CA 1
ATOM 3753 C C . VAL B 1 225 ? 17.719 -17.641 -11.625 1 90.62 225 VAL B C 1
ATOM 3755 O O . VAL B 1 225 ? 17.328 -18.328 -12.57 1 90.62 225 VAL B O 1
ATOM 3758 N N . ASP B 1 226 ? 17.719 -18.094 -10.398 1 94.88 226 ASP B N 1
ATOM 3759 C CA . ASP B 1 226 ? 17.125 -19.375 -10.023 1 94.88 226 ASP B CA 1
ATOM 3760 C C . ASP B 1 226 ? 15.641 -19.422 -10.367 1 94.88 226 ASP B C 1
ATOM 3762 O O . ASP B 1 226 ? 14.984 -18.375 -10.453 1 94.88 226 ASP B O 1
ATOM 3766 N N . ALA B 1 227 ? 15.18 -20.672 -10.617 1 97.19 227 ALA B N 1
ATOM 3767 C CA . ALA B 1 227 ? 13.742 -20.844 -10.766 1 97.19 227 ALA B CA 1
ATOM 3768 C C . ALA B 1 227 ? 12.984 -20.234 -9.586 1 97.19 227 ALA B C 1
ATOM 3770 O O . ALA B 1 227 ? 13.508 -20.172 -8.477 1 97.19 227 ALA B O 1
ATOM 3771 N N . PHE B 1 228 ? 11.789 -19.812 -9.914 1 98.31 228 PHE B N 1
ATOM 3772 C CA . PHE B 1 228 ? 10.977 -19.156 -8.898 1 98.31 228 PHE B CA 1
ATOM 3773 C C . PHE B 1 228 ? 10.836 -20.031 -7.664 1 98.31 228 PHE B C 1
ATOM 3775 O O . PHE B 1 228 ? 11.031 -19.578 -6.535 1 98.31 228 PHE B O 1
ATOM 3782 N N . SER B 1 229 ? 10.516 -21.312 -7.859 1 98.56 229 SER B N 1
ATOM 3783 C CA . SER B 1 229 ? 10.305 -22.234 -6.754 1 98.56 229 SER B CA 1
ATOM 3784 C C . SER B 1 229 ? 11.57 -22.406 -5.922 1 98.56 229 SER B C 1
ATOM 3786 O O . SER B 1 229 ? 11.508 -22.562 -4.703 1 98.56 229 SER B O 1
ATOM 3788 N N . ASP B 1 230 ? 12.742 -22.391 -6.535 1 98.31 230 ASP B N 1
ATOM 3789 C CA . ASP B 1 230 ? 14.008 -22.469 -5.812 1 98.31 230 ASP B CA 1
ATOM 3790 C C . ASP B 1 230 ? 14.227 -21.234 -4.941 1 98.31 230 ASP B C 1
ATOM 3792 O O . ASP B 1 230 ? 14.734 -21.344 -3.824 1 98.31 230 ASP B O 1
ATOM 3796 N N . GLN B 1 231 ? 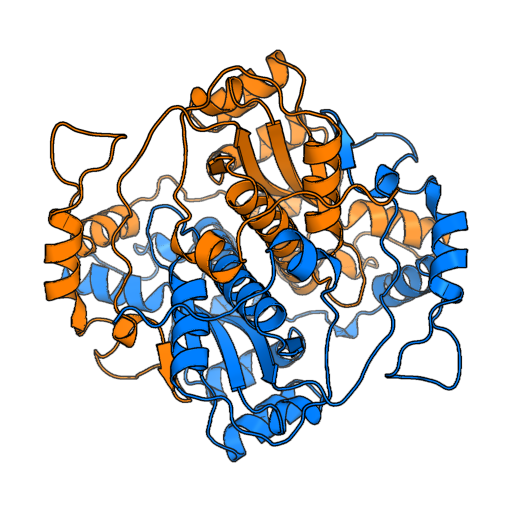13.883 -20.078 -5.473 1 97.62 231 GLN B N 1
ATOM 3797 C CA . GLN B 1 231 ? 14 -18.844 -4.703 1 97.62 231 GLN B CA 1
ATOM 3798 C C . GLN B 1 231 ? 13.094 -18.875 -3.477 1 97.62 231 GLN B C 1
ATOM 3800 O O . GLN B 1 231 ? 13.516 -18.516 -2.373 1 97.62 231 GLN B O 1
ATOM 3805 N N . ILE B 1 232 ? 11.836 -19.328 -3.672 1 98.44 232 ILE B N 1
ATOM 3806 C CA . ILE B 1 232 ? 10.875 -19.422 -2.58 1 98.44 232 ILE B CA 1
ATOM 3807 C C . ILE B 1 232 ? 11.375 -20.391 -1.519 1 98.44 232 ILE B C 1
ATOM 3809 O O . ILE B 1 232 ? 11.32 -20.094 -0.321 1 98.44 232 ILE B O 1
ATOM 3813 N N . ALA B 1 233 ? 11.859 -21.531 -1.977 1 98.31 233 ALA B N 1
ATOM 3814 C CA . ALA B 1 233 ? 12.375 -22.531 -1.048 1 98.31 233 ALA B CA 1
ATOM 3815 C C . ALA B 1 233 ? 13.5 -21.953 -0.185 1 98.31 233 ALA B C 1
ATOM 3817 O O . ALA B 1 233 ? 13.539 -22.188 1.025 1 98.31 233 ALA B O 1
ATOM 3818 N N . SER B 1 234 ? 14.344 -21.234 -0.808 1 97.38 234 SER B N 1
ATOM 3819 C CA . SER B 1 234 ? 15.469 -20.625 -0.098 1 97.38 234 SER B CA 1
ATOM 3820 C C . SER B 1 234 ? 14.992 -19.594 0.917 1 97.38 234 SER B C 1
ATOM 3822 O O . SER B 1 234 ? 15.43 -19.594 2.068 1 97.38 234 SER B O 1
ATOM 3824 N N . ILE B 1 235 ? 14.094 -18.719 0.553 1 97 235 ILE B N 1
ATOM 3825 C CA . ILE B 1 235 ? 13.648 -17.625 1.412 1 97 235 ILE B CA 1
ATOM 3826 C C . ILE B 1 235 ? 12.758 -18.172 2.529 1 97 235 ILE B C 1
ATOM 3828 O O . ILE B 1 235 ? 12.781 -17.672 3.652 1 97 235 ILE B O 1
ATOM 3832 N N . ALA B 1 236 ? 12.055 -19.25 2.238 1 97.5 236 ALA B N 1
ATOM 3833 C CA . ALA B 1 236 ? 11.156 -19.859 3.209 1 97.5 236 ALA B CA 1
ATOM 3834 C C . ALA B 1 236 ? 11.922 -20.375 4.422 1 97.5 236 ALA B C 1
ATOM 3836 O O . ALA B 1 236 ? 11.344 -20.578 5.492 1 97.5 236 ALA B O 1
ATOM 3837 N N . GLU B 1 237 ? 13.219 -20.531 4.262 1 96.19 237 GLU B N 1
ATOM 3838 C CA . GLU B 1 237 ? 14.047 -21.031 5.348 1 96.19 237 GLU B CA 1
ATOM 3839 C C . GLU B 1 237 ? 14.977 -19.953 5.887 1 96.19 237 GLU B C 1
ATOM 3841 O O . GLU B 1 237 ? 15.719 -20.188 6.848 1 96.19 237 GLU B O 1
ATOM 3846 N N . ASP B 1 238 ? 14.922 -18.859 5.254 1 93.75 238 ASP B N 1
ATOM 3847 C CA . ASP B 1 238 ? 15.852 -17.781 5.609 1 93.75 238 ASP B CA 1
ATOM 3848 C C . ASP B 1 238 ? 15.406 -17.078 6.887 1 93.75 238 ASP B C 1
ATOM 3850 O O . ASP B 1 238 ? 14.414 -16.344 6.883 1 93.75 238 ASP B O 1
ATOM 3854 N N . GLU B 1 239 ? 16.156 -17.188 7.93 1 89.88 239 GLU B N 1
ATOM 3855 C CA . GLU B 1 239 ? 15.789 -16.641 9.227 1 89.88 239 GLU B CA 1
ATOM 3856 C C . GLU B 1 239 ? 16.422 -15.273 9.461 1 89.88 239 GLU B C 1
ATOM 3858 O O . GLU B 1 239 ? 16.312 -14.695 10.547 1 89.88 239 GLU B O 1
ATOM 3863 N N . SER B 1 240 ? 17.062 -14.781 8.438 1 85.75 240 SER B N 1
ATOM 3864 C CA . SER B 1 240 ? 17.828 -13.539 8.602 1 85.75 240 SER B CA 1
ATOM 3865 C C . SER B 1 240 ? 16.891 -12.359 8.859 1 85.75 240 SER B C 1
ATOM 3867 O O . SER B 1 240 ? 17.312 -11.352 9.43 1 85.75 240 SER B O 1
ATOM 3869 N N . ALA B 1 241 ? 15.688 -12.469 8.461 1 79.69 241 ALA B N 1
ATOM 3870 C CA . ALA B 1 241 ? 14.75 -11.359 8.602 1 79.69 241 ALA B CA 1
ATOM 3871 C C . ALA B 1 241 ? 13.883 -11.523 9.852 1 79.69 241 ALA B C 1
ATOM 3873 O O . ALA B 1 241 ? 12.984 -10.719 10.102 1 79.69 241 ALA B O 1
ATOM 3874 N N . LEU B 1 242 ? 14.25 -12.5 10.586 1 80.19 242 LEU B N 1
ATOM 3875 C CA . LEU B 1 242 ? 13.469 -12.75 11.789 1 80.19 242 LEU B CA 1
ATOM 3876 C C . LEU B 1 242 ? 13.758 -11.695 12.859 1 80.19 242 LEU B C 1
ATOM 3878 O O . LEU B 1 242 ? 14.844 -11.102 12.867 1 80.19 242 LEU B O 1
ATOM 3882 N N . ASP B 1 243 ? 12.805 -11.32 13.648 1 80.25 243 ASP B N 1
ATOM 3883 C CA . ASP B 1 243 ? 12.875 -10.422 14.805 1 80.25 243 ASP B CA 1
ATOM 3884 C C . ASP B 1 243 ? 13.07 -8.977 14.359 1 80.25 243 ASP B C 1
ATOM 3886 O O . ASP B 1 243 ? 13.852 -8.234 14.961 1 80.25 243 ASP B O 1
ATOM 3890 N N . ARG B 1 244 ? 12.641 -8.734 13.156 1 83.75 244 ARG B N 1
ATOM 3891 C CA . ARG B 1 244 ? 12.578 -7.359 12.672 1 83.75 244 ARG B CA 1
ATOM 3892 C C . ARG B 1 244 ? 11.156 -6.996 12.242 1 83.75 244 ARG B C 1
ATOM 3894 O O . ARG B 1 244 ? 10.289 -7.863 12.156 1 83.75 244 ARG B O 1
ATOM 3901 N N . GLY B 1 245 ? 11.031 -5.711 12.148 1 84.88 245 GLY B N 1
ATOM 3902 C CA . GLY B 1 245 ? 9.758 -5.254 11.617 1 84.88 245 GLY B CA 1
ATOM 3903 C C . GLY B 1 245 ? 8.766 -4.871 12.695 1 84.88 245 GLY B C 1
ATOM 3904 O O . GLY B 1 245 ? 9.023 -3.965 13.492 1 84.88 245 GLY B O 1
ATOM 3905 N N . LEU B 1 246 ? 7.691 -5.633 12.742 1 90.19 246 LEU B N 1
ATOM 3906 C CA . LEU B 1 246 ? 6.543 -5.227 13.539 1 90.19 246 LEU B CA 1
ATOM 3907 C C . LEU B 1 246 ? 6.867 -5.281 15.031 1 90.19 246 LEU B C 1
ATOM 3909 O O . LEU B 1 246 ? 6.258 -4.57 15.828 1 90.19 246 LEU B O 1
ATOM 3913 N N . CYS B 1 247 ? 7.836 -6.004 15.406 1 86.19 247 CYS B N 1
ATOM 3914 C CA . CYS B 1 247 ? 8.195 -6.133 16.812 1 86.19 247 CYS B CA 1
ATOM 3915 C C . CYS B 1 247 ? 8.812 -4.84 17.328 1 86.19 247 CYS B C 1
ATOM 3917 O O . CYS B 1 247 ? 8.867 -4.621 18.547 1 86.19 247 CYS B O 1
ATOM 3919 N N . ASP B 1 248 ? 9.258 -3.928 16.453 1 91.44 248 ASP B N 1
ATOM 3920 C CA . ASP B 1 248 ? 9.836 -2.641 16.828 1 91.44 248 ASP B CA 1
ATOM 3921 C C . ASP B 1 248 ? 8.75 -1.593 17.062 1 91.44 248 ASP B C 1
ATOM 3923 O O . ASP B 1 248 ? 9.023 -0.508 17.578 1 91.44 248 ASP B O 1
ATOM 3927 N N . ALA B 1 249 ? 7.512 -1.947 16.719 1 95.25 249 ALA B N 1
ATOM 3928 C CA . ALA B 1 249 ? 6.422 -0.975 16.766 1 95.25 249 ALA B CA 1
ATOM 3929 C C . ALA B 1 249 ? 6.098 -0.582 18.203 1 95.25 249 ALA B C 1
ATOM 3931 O O . ALA B 1 249 ? 5.672 0.546 18.469 1 95.25 249 ALA B O 1
ATOM 3932 N N . GLN B 1 250 ? 6.305 -1.525 19.109 1 94.19 250 GLN B N 1
ATOM 3933 C CA . GLN B 1 250 ? 6.004 -1.258 20.516 1 94.19 250 GLN B CA 1
ATOM 3934 C C . GLN B 1 250 ? 6.887 -0.14 21.062 1 94.19 250 GLN B C 1
ATOM 3936 O O . GLN B 1 250 ? 6.43 0.681 21.859 1 94.19 250 GLN B O 1
ATOM 3941 N N . ALA B 1 251 ? 8.141 -0.153 20.688 1 95.62 251 ALA B N 1
ATOM 3942 C CA . ALA B 1 251 ? 9.07 0.871 21.141 1 95.62 251 ALA B CA 1
ATOM 3943 C C . ALA B 1 251 ? 8.641 2.258 20.672 1 95.62 251 ALA B C 1
ATOM 3945 O O . ALA B 1 251 ? 9.031 3.27 21.25 1 95.62 251 ALA B O 1
ATOM 3946 N N . GLN B 1 252 ? 7.789 2.287 19.641 1 97.62 252 GLN B N 1
ATOM 3947 C CA . GLN B 1 252 ? 7.273 3.551 19.125 1 97.62 252 GLN B CA 1
ATOM 3948 C C . GLN B 1 252 ? 5.883 3.846 19.688 1 97.62 252 GLN B C 1
ATOM 3950 O O . GLN B 1 252 ? 5.195 4.746 19.203 1 97.62 252 GLN B O 1
ATOM 3955 N N . GLY B 1 253 ? 5.469 3.076 20.625 1 97.38 253 GLY B N 1
ATOM 3956 C CA . GLY B 1 253 ? 4.262 3.404 21.375 1 97.38 253 GLY B CA 1
ATOM 3957 C C . GLY B 1 253 ? 3.031 2.68 20.859 1 97.38 253 GLY B C 1
ATOM 3958 O O . GLY B 1 253 ? 1.929 2.875 21.375 1 97.38 253 GLY B O 1
ATOM 3959 N N . PHE B 1 254 ? 3.168 1.811 19.891 1 96.44 254 PHE B N 1
ATOM 3960 C CA . PHE B 1 254 ? 2.023 1.093 19.344 1 96.44 254 PHE B CA 1
ATOM 3961 C C . PHE B 1 254 ? 1.779 -0.201 20.109 1 96.44 254 PHE B C 1
ATOM 3963 O O . PHE B 1 254 ? 2.707 -0.771 20.688 1 96.44 254 PHE B O 1
ATOM 3970 N N . ASP B 1 255 ? 0.543 -0.556 20.156 1 94.56 255 ASP B N 1
ATOM 3971 C CA . ASP B 1 255 ? 0.128 -1.853 20.688 1 94.56 255 ASP B CA 1
ATOM 3972 C C . ASP B 1 255 ? -0.583 -2.678 19.609 1 94.56 255 ASP B C 1
ATOM 3974 O O . ASP B 1 255 ? -1.783 -2.506 19.391 1 94.56 255 ASP B O 1
ATOM 3978 N N . LEU B 1 256 ? 0.115 -3.637 19.031 1 93.06 256 LEU B N 1
ATOM 3979 C CA . LEU B 1 256 ? -0.412 -4.398 17.906 1 93.06 256 LEU B CA 1
ATOM 3980 C C . LEU B 1 256 ? -1.201 -5.609 18.391 1 93.06 256 LEU B C 1
ATOM 3982 O O . LEU B 1 256 ? -1.767 -6.352 17.578 1 93.06 256 LEU B O 1
ATOM 3986 N N . SER B 1 257 ? -1.23 -5.832 19.688 1 88.25 257 SER B N 1
ATOM 3987 C CA . SER B 1 257 ? -1.972 -6.965 20.234 1 88.25 257 SER B CA 1
ATOM 3988 C C . SER B 1 257 ? -3.463 -6.656 20.328 1 88.25 257 SER B C 1
ATOM 3990 O O . SER B 1 257 ? -4.277 -7.562 20.5 1 88.25 257 SER B O 1
ATOM 3992 N N . ARG B 1 258 ? -3.689 -5.379 20.297 1 86.31 258 ARG B N 1
ATOM 3993 C CA . ARG B 1 258 ? -5.074 -4.926 20.266 1 86.31 258 ARG B CA 1
ATOM 3994 C C . ARG B 1 258 ? -5.371 -4.156 18.984 1 86.31 258 ARG B C 1
ATOM 3996 O O . ARG B 1 258 ? -4.473 -3.555 18.391 1 86.31 258 ARG B O 1
#

Solvent-accessible surface area (backbone atoms only — not comparable to full-atom values): 26450 Å² total; per-residue (Å²): 124,87,76,78,78,77,40,36,35,24,52,58,29,39,60,66,54,61,76,39,76,42,54,36,82,59,74,78,53,68,68,59,52,50,52,30,53,49,23,22,64,40,36,70,43,72,92,70,58,66,31,36,33,33,31,38,52,74,50,66,68,59,30,44,50,46,11,60,49,32,72,37,70,50,59,42,62,36,58,38,33,37,38,31,19,21,27,42,34,56,51,42,53,42,14,41,75,72,69,40,68,63,48,85,92,47,28,40,56,39,24,17,33,44,48,52,48,20,41,50,29,26,43,34,17,49,44,35,24,49,49,34,36,39,16,55,67,32,26,33,31,77,32,65,41,51,53,69,40,50,72,59,44,37,61,68,28,47,57,54,62,38,35,45,83,69,40,31,41,35,34,26,40,54,62,67,80,72,70,82,74,80,63,80,60,60,68,47,34,52,32,72,52,29,52,72,93,62,65,52,53,55,66,60,43,68,64,49,23,56,55,35,35,70,37,60,41,82,91,46,76,86,48,55,39,66,30,49,54,59,50,42,33,53,51,34,59,43,61,85,60,58,72,30,54,52,52,57,40,48,86,21,65,34,40,53,79,42,124,86,74,77,76,77,40,37,35,24,51,59,30,40,60,65,53,61,76,39,78,40,53,35,81,58,75,77,55,67,69,60,52,50,52,31,54,48,22,23,62,40,34,71,46,71,93,70,58,65,31,34,35,34,31,38,52,76,50,66,67,59,31,44,50,46,11,60,50,33,73,38,70,51,59,43,62,34,58,38,33,36,38,30,19,21,26,45,33,56,50,42,53,42,14,42,76,70,68,40,67,61,49,85,92,47,29,41,56,38,23,15,34,45,48,52,50,19,42,50,30,25,43,34,18,50,44,34,24,50,49,34,35,40,17,56,66,31,26,33,31,77,32,64,42,51,52,69,39,49,71,59,44,37,61,69,30,49,56,54,62,38,36,46,84,69,41,32,41,36,34,27,40,55,62,68,81,72,70,83,74,81,64,78,58,61,69,45,34,52,31,71,51,29,52,74,92,64,65,52,53,55,66,59,43,69,65,48,21,56,56,34,36,70,37,62,42,83,91,46,77,89,46,56,39,66,31,50,54,57,51,42,33,52,51,34,60,43,61,83,62,58,73,31,54,52,52,56,40,48,84,20,66,33,41,52,77,42

InterPro domains:
  IPR000415 Nitroreductase-like [G3DSA:3.40.109.10] (8-255)
  IPR000415 Nitroreductase-like [SSF55469] (11-238)
  IPR016446 Flavin oxidoreductase Frp family [PIRSF005426] (11-256)
  IPR016446 Flavin oxidoreductase Frp family [PTHR43425] (10-240)
  IPR029479 Nitroreductase [PF00881] (15-173)
  IPR060491 NADPH-dependent oxidoreductase NFRA-like, C-terminal domain [PF28600] (181-256)

Secondary structure (DSSP, 8-state):
--------BHHHHHHH--B---B-SPPPPHHHHHHHHHHHHTS--GGG---EEEEE---HHHHHHHHHHHT-THHHH-SEEEEEEEEHHHHHHHHHHTT---STTT-GGGBHHHHHHHHHHHHHHHHHHHHHHHHTT-EEEEESGGGTTHHHHHHHHTPPTTEEEEEEEEEE-BS--PPPPPPPPGGGTEEESS--SSSGGGTTHHHHHHHHTT--BTTBTTSPPPPHHHHHHHHHT-GGGTT-SGGGTGGGT-BTT-/--------BHHHHHHH--B---B-SPPPPHHHHHHHHHHHHTS--GGG---EEEEE---HHHHHHHHHHHT-THHHH-SEEEEEEEEHHHHHHHHHHTT---STTT-GGGBHHHHHHHHHHHHHHHHHHHHHHHHTT-EEEEESGGGTTHHHHHHHHTPPTTEEEEEEEEEE-BS--PPPPPPPPGGGTEEESS--SSSGGGTTHHHHHHHHTT--BTTBTTSPPPPHHHHHHHHHT-GGGTT-SGGGTGGGT-BTT-

Nearest PDB structures (foldseek):
  1zch-assembly1_A-2  TM=9.149E-01  e=1.126E-19  Bacillus subtilis
  5uu6-assembly2_C  TM=9.125E-01  e=8.865E-20  Vibrio parahaemolyticus RIMD 2210633
  5uu6-assembly1_A  TM=9.213E-01  e=2.172E-19  Vibrio parahaemolyticus RIMD 2210633
  5uu6-assembly1_B  TM=9.224E-01  e=2.758E-19  Vibrio parahaemolyticus RIMD 2210633
  2bkj-assembly1_B  TM=9.258E-01  e=3.299E-19  Vibrio harveyi

Foldseek 3Di:
DLPPQQFADLVVLVVQADAFLAFDQDADDPVLVVQLQVLLVPFDADVPLSFKDKDKDDDLVLQCVLCVQLVRRSSSRFNTKMWMKGHCPVVLVVCVVVVADCPLVGNPCQEAVNRVRSLVSSVRSVVSSQSSQSRSQKHKDKGPSSQSPQVVSCVSRVPAARMGTRIMMGIHHHPDDADDADDDDCQLPDDPPDDDPDCSNCPCQVVQQVRQQPGADPVHRPHGDGGPVVVCVVVVPDCSCPPTDPVCSVVSSHHHVD/DLPPQQFADLVVLVVQADAFLAFDQDADDPVLVVQLQVLLVPFDADVPLSFKDKDKDDDLVLQCVLCVQLVRRSSSRFNTKMWMKGHCPVVLVVCVVVVADCPLVGNPCQEQVNRVRSLVSSVRSVVSSQSSQSRSQKHKDKGPSSQSPQVVSCVSRVPAARMGTRIMMGIHHHPDDADDADDDDCQLPDDPPDDDPDCSNCPCQVVQQVRQQPGADPVDRPHGDGGPVVVCVVVVPDCSCPPTDPVCNVVSSHHHVD

Organism: NCBI:txid1254439

Radius of gyration: 21.53 Å; Cα contacts (8 Å, |Δi|>4): 1106; chains: 2; bounding box: 54×59×60 Å

pLDDT: mean 95.55, std 7.77, range [30.0, 99.0]